Protein AF-A0A1Y3CFC1-F1 (afdb_monomer)

Sequence (420 aa):
MRRFYGVGVNKIYKVIWNASVGAWVAVSELAMAKGPSSSRSKAVLNSSTELTIVKTKKTINLSLLASALLSLSPQLYAVNVGSGNDGAIAISDPNCGSANTNLPNSIAIGCSASVSGGTGIVGGIALGDNARVINDGIAIGRNANANSGDDKGGVAIGNDSWAWAHSVAIGTGAIADQAQTNVENASVAIGAKANSGNSDGGVAIGIASKIGDNTADTVAIGRRASVEGGAEKSLALGSNSLISANAKESTALGFGSRVEQSNGIAIGNSSKVTKINAVAIGSKSNTDTDATKETETTIDGIKFGSFAGAASQAGDQVSLGSAGAERQLKNVAAGKISATSTDGINGSQLYRTNVVLGNIANSAANIIGGGVTVGDNGKLTGPFNVAGNDYTSIAEAIEKNAGSGTKTTVVEGDNITVQM

Mean predicted aligned error: 13.94 Å

pLDDT: mean 82.65, std 21.05, range [28.25, 98.94]

Solvent-accessible surface area (backbone atoms only — not comparable to full-atom values): 21267 Å² total; per-residue (Å²): 136,90,78,93,78,89,81,79,81,84,88,66,68,49,78,45,78,39,84,92,78,75,46,77,43,77,42,64,88,83,68,86,83,82,85,88,81,85,86,82,81,83,79,79,87,68,97,65,99,70,88,78,86,74,95,59,104,61,88,80,81,78,58,78,74,61,66,66,64,69,74,67,73,68,92,74,78,64,70,36,74,30,59,47,39,70,74,31,47,17,33,14,52,71,92,48,49,61,4,30,19,75,25,38,58,18,35,6,34,23,35,42,1,25,22,38,64,58,79,93,61,68,17,21,36,5,35,24,41,46,1,28,12,25,23,52,3,36,3,37,22,42,47,1,30,0,26,89,61,80,36,62,37,2,34,1,36,21,42,51,3,30,4,32,24,49,4,35,2,36,22,46,44,1,30,3,27,33,67,61,65,53,70,88,26,35,8,31,2,37,23,42,44,1,23,6,22,47,2,32,35,6,36,4,35,21,45,44,1,26,32,22,46,62,15,35,57,19,38,10,36,22,46,41,1,24,32,31,41,44,18,25,52,18,41,12,37,21,44,45,2,29,32,33,59,53,12,26,55,19,36,9,38,21,44,44,1,25,16,58,20,30,45,5,35,4,37,21,44,44,2,29,12,64,24,49,57,12,32,4,40,35,64,52,1,34,36,86,62,67,37,62,66,59,47,62,52,69,59,97,85,47,77,48,61,72,52,39,75,58,38,88,43,50,11,58,46,77,27,57,15,38,94,99,50,73,64,87,86,76,92,62,62,83,38,67,89,57,76,76,40,75,52,65,77,31,70,70,63,55,48,54,53,52,53,52,52,51,52,51,45,49,48,51,24,60,74,70,33,40,71,36,37,67,41,97,87,66,45,81,41,62,44,44,38,56,98,88,42,74,22,92,40,71,65,57,44,46,53,64,62,65,68,75,70,85,76,79,73,81,70,92,67,100,76,78,82,81,81,129

Foldseek 3Di:
DDDDDDDDDDDDWDWDQDPVVRDTDTDDPPDDDDDDDDDDDDDDPDPDPDPDPDPDPDDDPDDPVVVVVPVPDDPPQDWDQEDDDAQEGWTERPVAATGEEPFHNEYAYYGPGYEEEAPDAGYDYADYHCGYHYGHEYAHEHVFYEEDDNAHYEYTHAHCGYFYHPEYAHAHLGYWAELDRDNQQYEYAAAHCGYQENEGHGYTHAHNGDEYHCAYCEYAYEHPRYEYDLQHNEYGAEHCGYEDHNQHNEYAAYDNGYEDHHCEYAHEANGYEDFHVAYAHYHAWYLPFFFAFDAWDADPNDIDGLAADGDPTRRPDYTDHDVVGHDDDPPQDAFDDDSHTPGDHDPVVVVVVVVVLQVVLQVVQVVQDQPWDQDPVRDTDDFSHDPNDGHPDPVRVCCVVVVDDDPPPPDDDDPDPPDD

Nearest PDB structures (foldseek):
  4usx-assembly1_B  TM=7.928E-01  e=3.917E-06  Burkholderia pseudomallei K96243
  4usx-assembly1_C  TM=6.748E-01  e=8.302E-07  Burkholderia pseudomallei K96243
  3pr7-assembly1_C  TM=5.066E-01  e=1.240E-08  Moraxella catarrhalis
  4usx-assembly1_A  TM=6.682E-01  e=2.375E-06  Burkholderia pseudomallei K96243
  2xqh-assembly1_A  TM=3.426E-01  e=1.942E-04  Escherichia coli

Organism: NCBI:txid1977882

InterPro domains:
  IPR008635 Trimeric autotransporter adhesin YadA-like, stalk domain [PF05662] (329-369)
  IPR008640 Trimeric autotransporter adhesin YadA-like, head domain [PF05658] (136-161)
  IPR008640 Trimeric autotransporter adhesin YadA-like, head domain [PF05658] (263-285)
  IPR011049 Serralysin-like metalloprotease, C-terminal [G3DSA:2.150.10.10] (76-181)
  IPR011049 Serralysin-like metalloprotease, C-terminal [G3DSA:2.150.10.10] (182-306)
  IPR011049 Serralysin-like metalloprotease, C-terminal [SSF101967] (137-353)
  IPR024973 ESPR domain [PF13018] (10-46)

Secondary structure (DSSP, 8-state):
-----PPPPP--EEEEEETTTTEEEEEETTSPPP----------------------S------TTSTTTSSS-S---PPEE-EE-TT-EEEE-TTSPPPEE-STTEEEESTT-EEE--SS---EEEESTT-EEETT-EEESTT-EE--SSS---EEESTT-EE-TT-EEESTT-EEE-SS--GGG--EEESTT-EEEE-TT-EEESTT-EE-TT--S-EEESTT-EE-TT--S-EEESTT-EE-TT--S-EEESTT-EE-STT-EEESTT-EE-STT-EEESTT-B--SPP----EEEETTEEEE--S----STT--EESSBTTB-----S-PPPP-STT--PPPPHHHHHHHHHHHHHHHHHHHHHH-TT-EE-TTS-EES-EEETTEEESSHHHHHHHHHSS---------S------

Structure (mmCIF, N/CA/C/O backbone):
data_AF-A0A1Y3CFC1-F1
#
_entry.id   AF-A0A1Y3CFC1-F1
#
loop_
_atom_site.group_PDB
_atom_site.id
_atom_site.type_symbol
_atom_site.label_atom_id
_atom_site.label_alt_id
_atom_site.label_comp_id
_atom_site.label_asym_id
_atom_site.label_entity_id
_atom_site.label_seq_id
_atom_site.pdbx_PDB_ins_code
_atom_site.Cartn_x
_atom_site.Cartn_y
_atom_site.Cartn_z
_atom_site.occupancy
_atom_site.B_iso_or_equiv
_atom_site.auth_seq_id
_atom_site.auth_comp_id
_atom_site.auth_asym_id
_atom_site.auth_atom_id
_atom_site.pdbx_PDB_model_num
ATOM 1 N N . MET A 1 1 ? 48.802 -43.832 -118.195 1.00 41.34 1 MET A N 1
ATOM 2 C CA . MET A 1 1 ? 48.642 -45.271 -117.886 1.00 41.34 1 MET A CA 1
ATOM 3 C C . MET A 1 1 ? 49.468 -45.570 -116.642 1.00 41.34 1 MET A C 1
ATOM 5 O O . MET A 1 1 ? 50.627 -45.186 -116.637 1.00 41.34 1 MET A O 1
ATOM 9 N N . ARG A 1 2 ? 48.884 -46.287 -115.665 1.00 35.78 2 ARG A N 1
ATOM 10 C CA . ARG A 1 2 ? 49.488 -46.811 -114.413 1.00 35.78 2 ARG A CA 1
ATOM 11 C C . ARG A 1 2 ? 49.667 -45.797 -113.272 1.00 35.78 2 ARG A C 1
ATOM 13 O O . ARG A 1 2 ? 50.128 -44.700 -113.521 1.00 35.78 2 ARG A O 1
ATOM 20 N N . ARG A 1 3 ? 49.401 -46.104 -111.999 1.00 37.03 3 ARG A N 1
ATOM 21 C CA . ARG A 1 3 ? 48.666 -47.163 -111.263 1.00 37.03 3 ARG A CA 1
ATOM 22 C C . ARG A 1 3 ? 48.665 -46.676 -109.797 1.00 37.03 3 ARG A C 1
ATOM 24 O O . ARG A 1 3 ? 49.648 -46.082 -109.367 1.00 37.03 3 ARG A O 1
ATOM 31 N N . PHE A 1 4 ? 47.585 -46.930 -109.061 1.00 43.22 4 PHE A N 1
ATOM 32 C CA . PHE A 1 4 ? 47.468 -46.695 -107.617 1.00 43.22 4 PHE A CA 1
ATOM 33 C C . PHE A 1 4 ? 48.575 -47.408 -106.820 1.00 43.22 4 PHE A C 1
ATOM 35 O O . PHE A 1 4 ? 48.843 -48.581 -107.076 1.00 43.22 4 PHE A O 1
ATOM 42 N N . TYR A 1 5 ? 49.109 -46.737 -105.796 1.00 40.50 5 TYR A N 1
ATOM 43 C CA . TYR A 1 5 ? 49.687 -47.376 -104.612 1.00 40.50 5 TYR A CA 1
ATOM 44 C C . TYR A 1 5 ? 49.073 -46.735 -103.368 1.00 40.50 5 TYR A C 1
ATOM 46 O O . TYR A 1 5 ? 49.153 -45.523 -103.176 1.00 40.50 5 TYR A O 1
ATOM 54 N N . GLY A 1 6 ? 48.409 -47.562 -102.559 1.00 49.47 6 GLY A N 1
ATOM 55 C CA . GLY A 1 6 ? 47.899 -47.175 -101.252 1.00 49.47 6 GLY A CA 1
ATOM 56 C C . GLY A 1 6 ? 49.042 -46.889 -100.285 1.00 49.47 6 GLY A C 1
ATOM 57 O O . GLY A 1 6 ? 50.060 -47.580 -100.291 1.00 49.47 6 GLY A O 1
ATOM 58 N N . VAL A 1 7 ? 48.854 -45.876 -99.444 1.00 43.12 7 VAL A N 1
ATOM 59 C CA . VAL A 1 7 ? 49.768 -45.564 -98.345 1.00 43.12 7 VAL A CA 1
ATOM 60 C C . VAL A 1 7 ? 49.161 -46.133 -97.068 1.00 43.12 7 VAL A C 1
ATOM 62 O O . VAL A 1 7 ? 48.006 -45.865 -96.740 1.00 43.12 7 VAL A O 1
ATOM 65 N N . GLY A 1 8 ? 49.926 -47.006 -96.416 1.00 46.06 8 GLY A N 1
ATOM 66 C CA . GLY A 1 8 ? 49.507 -47.800 -95.272 1.00 46.06 8 GLY A CA 1
ATOM 67 C C . GLY A 1 8 ? 49.130 -46.962 -94.054 1.00 46.06 8 GLY A C 1
ATOM 68 O O . GLY A 1 8 ? 49.782 -45.978 -93.715 1.00 46.06 8 GLY A O 1
ATOM 69 N N . VAL A 1 9 ? 48.077 -47.404 -93.370 1.00 47.22 9 VAL A N 1
ATOM 70 C CA . VAL A 1 9 ? 47.694 -46.904 -92.050 1.00 47.22 9 VAL A CA 1
ATOM 71 C C . VAL A 1 9 ? 48.798 -47.275 -91.058 1.00 47.22 9 VAL A C 1
ATOM 73 O O . VAL A 1 9 ? 49.214 -48.433 -90.984 1.00 47.22 9 VAL A O 1
ATOM 76 N N . ASN A 1 10 ? 49.289 -46.278 -90.329 1.00 49.09 10 ASN A N 1
ATOM 77 C CA . ASN A 1 10 ? 50.365 -46.401 -89.352 1.00 49.09 10 ASN A CA 1
ATOM 78 C C . ASN A 1 10 ? 49.960 -47.380 -88.225 1.00 49.09 10 ASN A C 1
ATOM 80 O O . ASN A 1 10 ? 48.914 -47.202 -87.605 1.00 49.09 10 ASN A O 1
ATOM 84 N N . LYS A 1 11 ? 50.753 -48.436 -87.988 1.00 52.03 11 LYS A N 1
ATOM 85 C CA . LYS A 1 11 ? 50.424 -49.559 -87.078 1.00 52.03 11 LYS A CA 1
ATOM 86 C C . LYS A 1 11 ? 51.126 -49.496 -85.715 1.00 52.03 11 LYS A C 1
ATOM 88 O O . LYS A 1 11 ? 51.158 -50.500 -85.011 1.00 52.03 11 LYS A O 1
ATOM 93 N N . ILE A 1 12 ? 51.693 -48.352 -85.333 1.00 61.66 12 ILE A N 1
ATOM 94 C CA . ILE A 1 12 ? 52.402 -48.212 -84.054 1.00 61.66 12 ILE A CA 1
ATOM 95 C C . ILE A 1 12 ? 51.666 -47.191 -83.182 1.00 61.66 12 ILE A C 1
ATOM 97 O O . ILE A 1 12 ? 51.605 -46.007 -83.505 1.00 61.66 12 ILE A O 1
ATOM 101 N N . TYR A 1 13 ? 51.085 -47.672 -82.083 1.00 67.19 13 TYR A N 1
ATOM 102 C CA . TYR A 1 13 ? 50.422 -46.868 -81.058 1.00 67.19 13 TYR A CA 1
ATOM 103 C C . TYR A 1 13 ? 50.958 -47.246 -79.676 1.00 67.19 13 TYR A C 1
ATOM 105 O O . TYR A 1 13 ? 51.233 -48.416 -79.404 1.00 67.19 13 TYR A O 1
ATOM 113 N N . LYS A 1 14 ? 51.078 -46.258 -78.785 1.00 69.88 14 LYS A N 1
ATOM 114 C CA . LYS A 1 14 ? 51.296 -46.485 -77.350 1.00 69.88 14 LYS A CA 1
ATOM 115 C C . LYS A 1 14 ? 50.025 -46.153 -76.588 1.00 69.88 14 LYS A C 1
ATOM 117 O O . LYS A 1 14 ? 49.323 -45.199 -76.917 1.00 69.88 14 LYS A O 1
ATOM 122 N N . VAL A 1 15 ? 49.736 -46.955 -75.572 1.00 69.44 15 VAL A N 1
ATOM 123 C CA . VAL A 1 15 ? 48.588 -46.765 -74.687 1.00 69.44 15 VAL A CA 1
ATOM 124 C C . VAL A 1 15 ? 49.081 -46.043 -73.439 1.00 69.44 15 VAL A C 1
ATOM 126 O O . VAL A 1 15 ? 49.962 -46.547 -72.744 1.00 69.44 15 VAL A O 1
ATOM 129 N N . ILE A 1 16 ? 48.551 -44.848 -73.179 1.00 79.75 16 ILE A N 1
ATOM 130 C CA . ILE A 1 16 ? 48.903 -44.040 -72.003 1.00 79.75 16 ILE A CA 1
ATOM 131 C C . ILE A 1 16 ? 47.665 -43.758 -71.155 1.00 79.75 16 ILE A C 1
ATOM 133 O O . ILE A 1 16 ? 46.555 -43.621 -71.672 1.00 79.75 16 ILE A O 1
ATOM 137 N N . TRP A 1 17 ? 47.853 -43.686 -69.839 1.00 83.81 17 TRP A N 1
ATOM 138 C CA . TRP A 1 17 ? 46.786 -43.344 -68.906 1.00 83.81 17 TRP A CA 1
ATOM 139 C C . TRP A 1 17 ? 46.546 -41.833 -68.923 1.00 83.81 17 TRP A C 1
ATOM 141 O O . TRP A 1 17 ? 47.457 -41.061 -68.618 1.00 83.81 17 TRP A O 1
ATOM 151 N N . ASN A 1 18 ? 45.328 -41.396 -69.257 1.00 73.56 18 ASN A N 1
ATOM 152 C CA . ASN A 1 18 ? 44.958 -39.985 -69.202 1.00 73.56 18 ASN A CA 1
ATOM 153 C C . ASN A 1 18 ? 44.203 -39.683 -67.900 1.00 73.56 18 ASN A C 1
ATOM 155 O O . ASN A 1 18 ? 43.011 -39.964 -67.766 1.00 73.56 18 ASN A O 1
ATOM 159 N N . ALA A 1 19 ? 44.899 -39.051 -66.955 1.00 66.19 19 ALA A N 1
ATOM 160 C CA . ALA A 1 19 ? 44.362 -38.709 -65.639 1.00 66.19 19 ALA A CA 1
ATOM 161 C C . ALA A 1 19 ? 43.198 -37.699 -65.673 1.00 66.19 19 ALA A C 1
ATOM 163 O O . ALA A 1 19 ? 42.464 -37.603 -64.696 1.00 66.19 19 ALA A O 1
ATOM 164 N N . SER A 1 20 ? 43.007 -36.959 -66.772 1.00 56.94 20 SER A N 1
ATOM 165 C CA . SER A 1 20 ? 41.908 -35.994 -66.897 1.00 56.94 20 SER A CA 1
ATOM 166 C C . SER A 1 20 ? 40.580 -36.634 -67.307 1.00 56.94 20 SER A C 1
ATOM 168 O O . SER A 1 20 ? 39.537 -36.040 -67.053 1.00 56.94 20 SER A O 1
ATOM 170 N N . VAL A 1 21 ? 40.610 -37.804 -67.954 1.00 71.56 21 VAL A N 1
ATOM 171 C CA . VAL A 1 21 ? 39.406 -38.546 -68.388 1.00 71.56 21 VAL A CA 1
ATOM 172 C C . VAL A 1 21 ? 39.276 -39.923 -67.731 1.00 71.56 21 VAL A C 1
ATOM 174 O O . VAL A 1 21 ? 38.266 -40.589 -67.922 1.00 71.56 21 VAL A O 1
ATOM 177 N N . GLY A 1 22 ? 40.265 -40.354 -66.940 1.00 80.50 22 GLY A N 1
ATOM 178 C CA . GLY A 1 22 ? 40.206 -41.606 -66.179 1.00 80.50 22 GLY A CA 1
ATOM 179 C C . GLY A 1 22 ? 40.199 -42.866 -67.049 1.00 80.50 22 GLY A C 1
ATOM 180 O O . GLY A 1 22 ? 39.592 -43.863 -66.669 1.00 80.50 22 GLY A O 1
ATOM 181 N N . ALA A 1 23 ? 40.841 -42.823 -68.219 1.00 80.69 23 ALA A N 1
ATOM 182 C CA . ALA A 1 23 ? 40.876 -43.939 -69.161 1.00 80.69 23 ALA A CA 1
ATOM 183 C C . ALA A 1 23 ? 42.238 -44.067 -69.864 1.00 80.69 23 ALA A C 1
ATOM 185 O O . ALA A 1 23 ? 42.997 -43.100 -69.990 1.00 80.69 23 ALA A O 1
ATO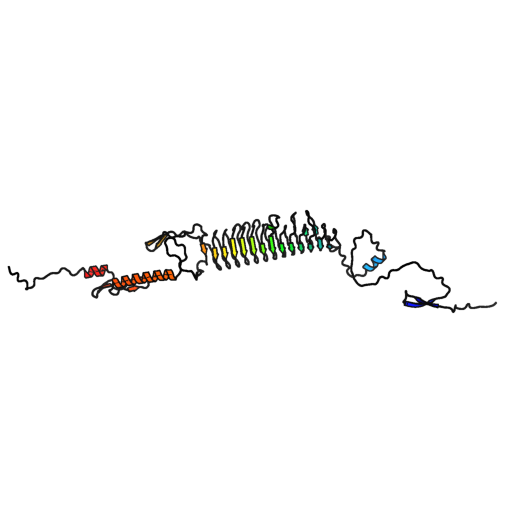M 186 N N . TRP A 1 24 ? 42.531 -45.277 -70.348 1.00 81.25 24 TRP A N 1
ATOM 187 C CA . TRP A 1 24 ? 43.672 -45.561 -71.218 1.00 81.25 24 TRP A CA 1
ATOM 188 C C . TRP A 1 24 ? 43.362 -45.126 -72.655 1.00 81.25 24 TRP A C 1
ATOM 190 O O . TRP A 1 24 ? 42.352 -45.539 -73.220 1.00 81.25 24 TRP A O 1
ATOM 200 N N . VAL A 1 25 ? 44.228 -44.306 -73.255 1.00 79.81 25 VAL A N 1
ATOM 201 C CA . VAL A 1 25 ? 44.039 -43.756 -74.608 1.00 79.81 25 VAL A CA 1
ATOM 202 C C . VAL A 1 25 ? 45.217 -44.155 -75.496 1.00 79.81 25 VAL A C 1
ATOM 204 O O . VAL A 1 25 ? 46.373 -44.068 -75.077 1.00 79.81 25 VAL A O 1
ATOM 207 N N . ALA A 1 26 ? 44.933 -44.599 -76.724 1.00 77.19 26 ALA A N 1
ATOM 208 C CA . ALA A 1 26 ? 45.954 -44.888 -77.727 1.00 77.19 26 ALA A CA 1
ATOM 209 C C . ALA A 1 26 ? 46.406 -43.593 -78.419 1.00 77.19 26 ALA A C 1
ATOM 211 O O . ALA A 1 26 ? 45.574 -42.821 -78.896 1.00 77.19 26 ALA A O 1
ATOM 212 N N . VAL A 1 27 ? 47.717 -43.357 -78.485 1.00 67.81 27 VAL A N 1
ATOM 213 C CA . VAL A 1 27 ? 48.300 -42.140 -79.072 1.00 67.81 27 VAL A CA 1
ATOM 214 C C . VAL A 1 27 ? 49.331 -42.516 -80.135 1.00 67.81 27 VAL A C 1
ATOM 216 O O . VAL A 1 27 ? 50.115 -43.452 -79.955 1.00 67.81 27 VAL A O 1
ATOM 219 N N . SER A 1 28 ? 49.306 -41.789 -81.255 1.00 61.62 28 SER A N 1
ATOM 220 C CA . SER A 1 28 ? 50.264 -41.920 -82.360 1.00 61.62 28 SER A CA 1
ATOM 221 C C . SER A 1 28 ? 51.600 -41.265 -81.992 1.00 61.62 28 SER A C 1
ATOM 223 O O . SER A 1 28 ? 51.621 -40.147 -81.479 1.00 61.62 28 SER A O 1
ATOM 225 N N . GLU A 1 29 ? 52.717 -41.938 -82.274 1.00 56.19 29 GLU A N 1
ATOM 226 C CA . GLU A 1 29 ? 54.076 -41.552 -81.846 1.00 56.19 29 GLU A CA 1
ATOM 227 C C . GLU A 1 29 ? 54.655 -40.300 -82.555 1.00 56.19 29 GLU A C 1
ATOM 229 O O . GLU A 1 29 ? 55.815 -39.958 -82.352 1.00 56.19 29 GLU A O 1
ATOM 234 N N . LEU A 1 30 ? 53.862 -39.582 -83.365 1.00 51.12 30 LEU A N 1
ATOM 235 C CA . LEU A 1 30 ? 54.291 -38.401 -84.139 1.00 51.12 30 LEU A CA 1
ATOM 236 C C . LEU A 1 30 ? 53.822 -37.040 -83.579 1.00 51.12 30 LEU A C 1
ATOM 238 O O . LEU A 1 30 ? 53.943 -36.025 -84.262 1.00 51.12 30 LEU A O 1
ATOM 242 N N . ALA A 1 31 ? 53.319 -36.972 -82.343 1.00 43.03 31 ALA A N 1
ATOM 243 C CA . ALA A 1 31 ? 52.941 -35.703 -81.709 1.00 43.03 31 ALA A CA 1
ATOM 244 C C . ALA A 1 31 ? 53.957 -35.272 -80.632 1.00 43.03 31 ALA A C 1
ATOM 246 O O . ALA A 1 31 ? 54.118 -35.933 -79.608 1.00 43.03 31 ALA A O 1
ATOM 247 N N . MET A 1 32 ? 54.640 -34.145 -80.865 1.00 36.75 32 MET A N 1
ATOM 248 C CA . MET A 1 32 ? 55.619 -33.544 -79.949 1.00 36.75 32 MET A CA 1
ATOM 249 C C . MET A 1 32 ? 54.986 -33.115 -78.615 1.00 36.75 32 MET A C 1
ATOM 251 O O . MET A 1 32 ? 54.050 -32.317 -78.580 1.00 36.75 32 MET A O 1
ATOM 255 N N . ALA A 1 33 ? 55.560 -33.593 -77.510 1.00 38.50 33 ALA A N 1
ATOM 256 C CA . ALA A 1 33 ? 55.226 -33.187 -76.150 1.00 38.50 33 ALA A CA 1
ATOM 257 C C . ALA A 1 33 ? 55.849 -31.818 -75.801 1.00 38.50 33 ALA A C 1
ATOM 259 O O . ALA A 1 33 ? 57.060 -31.635 -75.920 1.00 38.50 33 ALA A O 1
ATOM 260 N N . LYS A 1 34 ? 55.040 -30.867 -75.313 1.00 38.41 34 LYS A N 1
ATOM 261 C CA . LYS A 1 34 ? 55.522 -29.668 -74.603 1.00 38.41 34 LYS A CA 1
ATOM 262 C C . LYS A 1 34 ? 55.530 -29.948 -73.096 1.00 38.41 34 LYS A C 1
ATOM 264 O O . LYS A 1 34 ? 54.491 -30.258 -72.520 1.00 38.41 34 LYS A O 1
ATOM 269 N N . GLY A 1 35 ? 56.719 -29.864 -72.497 1.00 36.78 35 GLY A N 1
ATOM 270 C CA . GLY A 1 35 ? 56.976 -30.006 -71.060 1.00 36.78 35 GLY A CA 1
ATOM 271 C C . GLY A 1 35 ? 56.538 -28.798 -70.206 1.00 36.78 35 GLY A C 1
ATOM 272 O O . GLY A 1 35 ? 56.027 -27.820 -70.750 1.00 36.78 35 GLY A O 1
ATOM 273 N N . PRO A 1 36 ? 56.707 -28.874 -68.869 1.00 42.19 36 PRO A N 1
ATOM 274 C CA . PRO A 1 36 ? 55.726 -28.380 -67.896 1.00 42.19 36 PRO A CA 1
ATOM 275 C C . PRO A 1 36 ? 56.123 -27.076 -67.177 1.00 42.19 36 PRO A C 1
ATOM 277 O O . PRO A 1 36 ? 57.304 -26.775 -67.035 1.00 42.19 36 PRO A O 1
ATOM 280 N N . SER A 1 37 ? 55.140 -26.365 -66.602 1.00 32.41 37 SER A N 1
ATOM 281 C CA . SER A 1 37 ? 55.383 -25.373 -65.540 1.00 32.41 37 SER A CA 1
ATOM 282 C C . SER A 1 37 ? 54.395 -25.513 -64.369 1.00 32.41 37 SER A C 1
ATOM 284 O O . SER A 1 37 ? 53.200 -25.265 -64.510 1.00 32.41 37 SER A O 1
ATOM 286 N N . SER A 1 38 ? 54.954 -25.932 -63.230 1.00 32.41 38 SER A N 1
ATOM 287 C CA . SER A 1 38 ? 54.630 -25.602 -61.830 1.00 32.41 38 SER A CA 1
ATOM 288 C C . SER A 1 38 ? 53.168 -25.512 -61.341 1.00 32.41 38 SER A C 1
ATOM 290 O O . SER A 1 38 ? 52.456 -24.544 -61.588 1.00 32.41 38 SER A O 1
ATOM 292 N N . SER A 1 39 ? 52.845 -26.469 -60.459 1.00 31.48 39 SER A N 1
ATOM 293 C CA . SER A 1 39 ? 52.111 -26.304 -59.188 1.00 31.48 39 SER A CA 1
ATOM 294 C C . SER A 1 39 ? 50.622 -25.919 -59.231 1.00 31.48 39 SER A C 1
ATOM 296 O O . SER A 1 39 ? 50.248 -24.781 -58.966 1.00 31.48 39 SER A O 1
ATOM 298 N N . ARG A 1 40 ? 49.743 -26.917 -59.416 1.00 31.88 40 ARG A N 1
ATOM 299 C CA . ARG A 1 40 ? 48.352 -26.868 -58.922 1.00 31.88 40 ARG A CA 1
ATOM 300 C C . ARG A 1 40 ? 48.280 -27.499 -57.532 1.00 31.88 40 ARG A C 1
ATOM 302 O O . ARG A 1 40 ? 48.458 -28.707 -57.389 1.00 31.88 40 ARG A O 1
ATOM 309 N N . SER A 1 41 ? 47.986 -26.687 -56.523 1.00 33.19 41 SER A N 1
ATOM 310 C CA . SER A 1 41 ? 47.587 -27.154 -55.195 1.00 33.19 41 SER A CA 1
ATOM 311 C C . SER A 1 41 ? 46.269 -27.929 -55.300 1.00 33.19 41 SER A C 1
ATOM 313 O O . SER A 1 41 ? 45.307 -27.447 -55.899 1.00 33.19 41 SER A O 1
ATOM 315 N N . LYS A 1 42 ? 46.225 -29.143 -54.741 1.00 30.84 42 LYS A N 1
ATOM 316 C CA . LYS A 1 42 ? 44.998 -29.936 -54.601 1.00 30.84 42 LYS A CA 1
ATOM 317 C C . LYS A 1 42 ? 44.043 -29.209 -53.649 1.00 30.84 42 LYS A C 1
ATOM 319 O O . LYS A 1 42 ? 44.345 -29.101 -52.466 1.00 30.84 42 LYS A O 1
ATOM 324 N N . ALA A 1 43 ? 42.897 -28.750 -54.144 1.00 30.39 43 ALA A N 1
ATOM 325 C CA . ALA A 1 43 ? 41.768 -28.413 -53.287 1.00 30.39 43 ALA A CA 1
ATOM 326 C C . ALA A 1 43 ? 41.020 -29.714 -52.967 1.00 30.39 43 ALA A C 1
ATOM 328 O O . ALA A 1 43 ? 40.400 -30.319 -53.841 1.00 30.39 43 ALA A O 1
ATOM 329 N N . VAL A 1 44 ? 41.138 -30.171 -51.723 1.00 31.86 44 VAL A N 1
ATOM 330 C CA . VAL A 1 44 ? 40.219 -31.149 -51.140 1.00 31.86 44 VAL A CA 1
ATOM 331 C C . VAL A 1 44 ? 38.893 -30.416 -50.931 1.00 31.86 44 VAL A C 1
ATOM 333 O O . VAL A 1 44 ? 38.842 -29.437 -50.191 1.00 31.86 44 VAL A O 1
ATOM 336 N N . LEU A 1 45 ? 37.838 -30.850 -51.622 1.00 31.33 45 LEU A N 1
ATOM 337 C CA . LEU A 1 45 ? 36.463 -30.433 -51.348 1.00 31.33 45 LEU A CA 1
ATOM 338 C C . LEU A 1 45 ? 36.032 -31.065 -50.020 1.00 31.33 45 LEU A C 1
ATOM 340 O O . LEU A 1 45 ? 35.517 -32.178 -49.996 1.00 31.33 45 LEU A O 1
ATOM 344 N N . ASN A 1 46 ? 36.265 -30.357 -48.917 1.00 31.89 46 ASN A N 1
ATOM 345 C CA . ASN A 1 46 ? 35.509 -30.577 -47.691 1.00 31.89 46 ASN A CA 1
ATOM 346 C C . ASN A 1 46 ? 34.231 -29.744 -47.790 1.00 31.89 46 ASN A C 1
ATOM 348 O O . ASN A 1 46 ? 34.288 -28.529 -47.984 1.00 31.89 46 ASN A O 1
ATOM 352 N N . SER A 1 47 ? 33.072 -30.394 -47.682 1.00 37.28 47 SER A N 1
ATOM 353 C CA . SER A 1 47 ? 31.796 -29.705 -47.519 1.00 37.28 47 SER A CA 1
ATOM 354 C C . SER A 1 47 ? 31.741 -29.083 -46.122 1.00 37.28 47 SER A C 1
ATOM 356 O O . SER A 1 47 ? 31.250 -29.685 -45.170 1.00 37.28 47 SER A O 1
ATOM 358 N N . SER A 1 48 ? 32.267 -27.875 -45.996 1.00 30.86 48 SER A N 1
ATOM 359 C CA . SER A 1 48 ? 31.984 -26.976 -44.885 1.00 30.86 48 SER A CA 1
ATOM 360 C C . SER A 1 48 ? 31.617 -25.638 -45.504 1.00 30.86 48 SER A C 1
ATOM 362 O O . SER A 1 48 ? 32.473 -24.926 -46.027 1.00 30.86 48 SER A O 1
ATOM 364 N N . THR A 1 49 ? 30.325 -25.322 -45.517 1.00 33.56 49 THR A N 1
ATOM 365 C CA . THR A 1 49 ? 29.845 -23.974 -45.812 1.00 33.56 49 THR A CA 1
ATOM 366 C C . THR A 1 49 ? 30.243 -23.064 -44.653 1.00 33.56 49 THR A C 1
ATOM 368 O O . THR A 1 49 ? 29.444 -22.813 -43.758 1.00 33.56 49 THR A O 1
ATOM 371 N N . GLU A 1 50 ? 31.488 -22.595 -44.650 1.00 32.03 50 GLU A N 1
ATOM 372 C CA . GLU A 1 50 ? 31.904 -21.447 -43.849 1.00 32.03 50 GLU A CA 1
ATOM 373 C C . GLU A 1 50 ? 32.213 -20.277 -44.781 1.00 32.03 50 GLU A C 1
ATOM 375 O O . GLU A 1 50 ? 33.115 -20.329 -45.618 1.00 32.03 50 GLU A O 1
ATOM 380 N N . LEU A 1 51 ? 31.431 -19.208 -44.637 1.00 34.09 51 LEU A N 1
ATOM 381 C CA . LEU A 1 51 ? 31.705 -17.910 -45.235 1.00 34.09 51 LEU A CA 1
ATOM 382 C C . LEU A 1 51 ? 32.587 -17.119 -44.257 1.00 34.09 51 LEU A C 1
ATOM 384 O O . LEU A 1 51 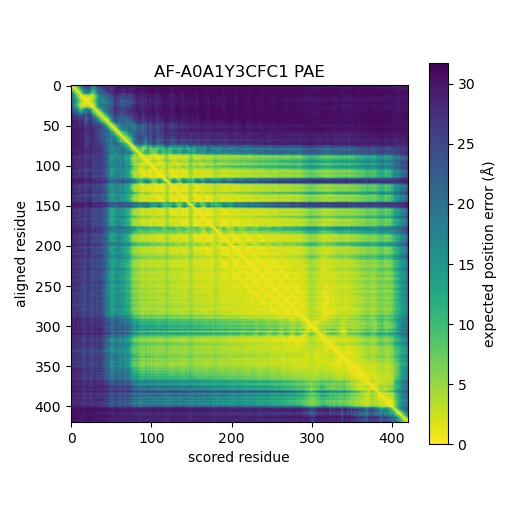? 32.089 -16.370 -43.422 1.00 34.09 51 LEU A O 1
ATOM 388 N N . THR A 1 52 ? 33.905 -17.298 -44.327 1.00 28.25 52 THR A N 1
ATOM 389 C CA . THR A 1 52 ? 34.851 -16.504 -43.531 1.00 28.25 52 THR A CA 1
ATOM 390 C C . THR A 1 52 ? 35.135 -15.180 -44.245 1.00 28.25 52 THR A C 1
ATOM 392 O O . THR A 1 52 ? 35.891 -15.132 -45.217 1.00 28.25 52 THR A O 1
ATOM 395 N N . ILE A 1 53 ? 34.543 -14.076 -43.779 1.00 37.41 53 ILE A N 1
ATOM 396 C CA . ILE A 1 53 ? 34.878 -12.730 -44.270 1.00 37.41 53 ILE A CA 1
ATOM 397 C C . ILE A 1 53 ? 36.196 -12.301 -43.618 1.00 37.41 53 ILE A C 1
ATOM 399 O O . ILE A 1 53 ? 36.237 -11.767 -42.513 1.00 37.41 53 ILE A O 1
ATOM 403 N N . VAL A 1 54 ? 37.305 -12.559 -44.310 1.00 29.20 54 VAL A N 1
ATOM 404 C CA . VAL A 1 54 ? 38.627 -12.061 -43.921 1.00 29.20 54 VAL A CA 1
ATOM 405 C C . VAL A 1 54 ? 38.744 -10.604 -44.380 1.00 29.20 54 VAL A C 1
ATOM 407 O O . VAL A 1 54 ? 38.839 -10.342 -45.581 1.00 29.20 54 VAL A O 1
ATOM 410 N N . LYS A 1 55 ? 38.762 -9.647 -43.435 1.00 36.28 55 LYS A N 1
ATOM 411 C CA . LYS A 1 55 ? 39.135 -8.236 -43.676 1.00 36.28 55 LYS A CA 1
ATOM 412 C C . LYS A 1 55 ? 40.547 -8.187 -44.280 1.00 36.28 55 LYS A C 1
ATOM 414 O O . LYS A 1 55 ? 41.544 -8.078 -43.578 1.00 36.28 55 LYS A O 1
ATOM 419 N N . THR A 1 56 ? 40.646 -8.232 -45.602 1.00 30.12 56 THR A N 1
ATOM 420 C CA . THR A 1 56 ? 41.832 -7.784 -46.333 1.00 30.12 56 THR A CA 1
ATOM 421 C C . THR A 1 56 ? 41.388 -6.747 -47.353 1.00 30.12 56 THR A C 1
ATOM 423 O O . THR A 1 56 ? 40.448 -6.969 -48.110 1.00 30.12 56 THR A O 1
ATOM 426 N N . LYS A 1 57 ? 42.048 -5.579 -47.358 1.00 34.66 57 LYS A N 1
ATOM 427 C CA . LYS A 1 57 ? 41.894 -4.516 -48.369 1.00 34.66 57 LYS A CA 1
ATOM 428 C C . LYS A 1 57 ? 42.410 -4.996 -49.737 1.00 34.66 57 LYS A C 1
ATOM 430 O O . LYS A 1 57 ? 43.397 -4.482 -50.256 1.00 34.66 57 LYS A O 1
ATOM 435 N N . LYS A 1 58 ? 41.777 -6.012 -50.319 1.00 33.69 58 LYS A N 1
ATOM 436 C CA . LYS A 1 58 ? 42.043 -6.478 -51.677 1.00 33.69 58 LYS A CA 1
ATOM 437 C C . LYS A 1 58 ? 40.711 -6.786 -52.345 1.00 33.69 58 LYS A C 1
ATOM 439 O O . LYS A 1 58 ? 39.996 -7.695 -51.945 1.00 33.69 58 LYS A O 1
ATOM 444 N N . THR A 1 59 ? 40.383 -5.985 -53.348 1.00 32.38 59 THR A N 1
ATOM 445 C CA . THR A 1 59 ? 39.269 -6.197 -54.268 1.00 32.38 59 THR A CA 1
ATOM 446 C C . THR A 1 59 ? 39.327 -7.622 -54.817 1.00 32.38 59 THR A C 1
ATOM 448 O O . THR A 1 59 ? 40.303 -8.007 -55.463 1.00 32.38 59 THR A O 1
ATOM 451 N N . ILE A 1 60 ? 38.291 -8.418 -54.552 1.00 44.16 60 ILE A N 1
ATOM 452 C CA . ILE A 1 60 ? 38.128 -9.729 -55.179 1.00 44.16 60 ILE A CA 1
ATOM 453 C C . ILE A 1 60 ? 37.553 -9.475 -56.576 1.00 44.16 60 ILE A C 1
ATOM 455 O O . ILE A 1 60 ? 36.390 -9.110 -56.721 1.00 44.16 60 ILE A O 1
ATOM 459 N N . ASN A 1 61 ? 38.377 -9.635 -57.613 1.00 35.69 61 ASN A N 1
ATOM 460 C CA . ASN A 1 61 ? 37.920 -9.615 -59.002 1.00 35.69 61 ASN A CA 1
ATOM 461 C C . ASN A 1 61 ? 37.195 -10.939 -59.297 1.00 35.69 61 ASN A C 1
ATOM 463 O O . ASN A 1 61 ? 37.836 -11.951 -59.586 1.00 35.69 61 ASN A O 1
ATOM 467 N N . LEU A 1 62 ? 35.864 -10.951 -59.200 1.00 38.81 62 LEU A N 1
ATOM 468 C CA . LEU A 1 62 ? 35.052 -12.074 -59.673 1.00 38.81 62 LEU A CA 1
ATOM 469 C C . LEU A 1 62 ? 35.030 -12.049 -61.208 1.00 38.81 62 LEU A C 1
ATOM 471 O O . LEU A 1 62 ? 34.361 -11.221 -61.821 1.00 38.81 62 LEU A O 1
ATOM 475 N N . SER A 1 63 ? 35.768 -12.959 -61.847 1.00 43.56 63 SER A N 1
ATOM 476 C CA . SER A 1 63 ? 35.662 -13.186 -63.292 1.00 43.56 63 SER A CA 1
ATOM 477 C C . SER A 1 63 ? 34.228 -13.581 -63.665 1.00 43.56 63 SER A C 1
ATOM 479 O O . SER A 1 63 ? 33.636 -14.404 -62.967 1.00 43.56 63 SER A O 1
ATOM 481 N N . LEU A 1 64 ? 33.721 -13.062 -64.790 1.00 41.34 64 LEU A N 1
ATOM 482 C CA . LEU A 1 64 ? 32.362 -13.216 -65.357 1.00 41.34 64 LEU A CA 1
ATOM 483 C C . LEU A 1 64 ? 31.729 -14.627 -65.311 1.00 41.34 64 LEU A C 1
ATOM 485 O O . LEU A 1 64 ? 30.514 -14.754 -65.423 1.00 41.34 64 LEU A O 1
ATOM 489 N N . LEU A 1 65 ? 32.517 -15.688 -65.126 1.00 39.97 65 LEU A N 1
ATOM 490 C CA . LEU A 1 65 ? 32.028 -17.062 -64.984 1.00 39.97 65 LEU A CA 1
ATOM 491 C C . LEU A 1 65 ? 31.405 -17.358 -63.603 1.00 39.97 65 LEU A C 1
ATOM 493 O O . LEU A 1 65 ? 30.578 -18.256 -63.491 1.00 39.97 65 LEU A O 1
ATOM 497 N N . ALA A 1 66 ? 31.754 -16.594 -62.560 1.00 48.56 66 ALA A N 1
ATOM 498 C CA . ALA A 1 66 ? 31.178 -16.747 -61.219 1.00 48.56 66 ALA A CA 1
ATOM 499 C C . ALA A 1 66 ? 29.739 -16.204 -61.130 1.00 48.56 66 ALA A C 1
ATOM 501 O O . ALA A 1 66 ? 28.932 -16.714 -60.358 1.00 48.56 66 ALA A O 1
ATOM 502 N N . SER A 1 67 ? 29.387 -15.223 -61.967 1.00 43.12 67 SER A N 1
ATOM 503 C CA . SER A 1 67 ? 28.042 -14.637 -62.031 1.00 43.12 67 SER A CA 1
ATOM 504 C C . SER A 1 67 ? 26.986 -15.626 -62.542 1.00 43.12 67 SER A C 1
ATOM 506 O O . SER A 1 67 ? 25.823 -15.530 -62.163 1.00 43.12 67 SER A O 1
ATOM 508 N N . ALA A 1 68 ? 27.386 -16.601 -63.367 1.00 43.16 68 ALA A N 1
ATOM 509 C CA . ALA A 1 68 ? 26.487 -17.599 -63.948 1.00 43.16 68 ALA A CA 1
ATOM 510 C C . ALA A 1 68 ? 26.126 -18.751 -62.989 1.00 43.16 68 ALA A C 1
ATOM 512 O O . ALA A 1 68 ? 25.154 -19.456 -63.238 1.00 43.16 68 ALA A O 1
ATOM 513 N N . LEU A 1 69 ? 26.872 -18.950 -61.893 1.00 46.38 69 LEU A N 1
ATOM 514 C CA . LEU A 1 69 ? 26.541 -19.968 -60.885 1.00 46.38 69 LEU A CA 1
ATOM 515 C C . LEU A 1 69 ? 25.553 -19.475 -59.816 1.00 46.38 69 LEU A C 1
ATOM 517 O O . LEU A 1 69 ? 24.961 -20.303 -59.132 1.00 46.38 69 LEU A O 1
ATOM 521 N N . LEU A 1 70 ? 25.333 -18.162 -59.683 1.00 48.00 70 LEU A N 1
ATOM 522 C CA . LEU A 1 70 ? 24.340 -17.614 -58.747 1.00 48.00 70 LEU A CA 1
ATOM 523 C C . LEU A 1 70 ? 22.912 -17.580 -59.322 1.00 48.00 70 LEU A C 1
ATOM 525 O O . LEU A 1 70 ? 21.966 -17.344 -58.577 1.00 48.00 70 LEU A O 1
ATOM 529 N N . SER A 1 71 ? 22.732 -17.811 -60.628 1.00 45.78 71 SER A N 1
ATOM 530 C CA . SER A 1 71 ? 21.422 -17.753 -61.295 1.00 45.78 71 SER A CA 1
ATOM 531 C C . SER A 1 71 ? 20.630 -19.067 -61.253 1.00 45.78 71 SER A C 1
ATOM 533 O O . SER A 1 71 ? 19.470 -19.085 -61.662 1.00 45.78 71 SER A O 1
ATOM 535 N N . LEU A 1 72 ? 21.211 -20.154 -60.732 1.00 44.38 72 LEU A N 1
ATOM 536 C CA . LEU A 1 72 ? 20.502 -21.402 -60.444 1.00 44.38 72 LEU A CA 1
ATOM 537 C C . LEU A 1 72 ? 20.284 -21.507 -58.929 1.00 44.38 72 LEU A C 1
ATOM 539 O O . LEU A 1 72 ? 21.084 -22.084 -58.200 1.00 44.38 72 LEU A O 1
ATOM 543 N N . SER A 1 73 ? 19.204 -20.871 -58.477 1.00 48.81 73 SER A N 1
ATOM 544 C CA . SER A 1 73 ? 18.751 -20.738 -57.087 1.00 48.81 73 SER A CA 1
ATOM 545 C C . SER A 1 73 ? 18.960 -21.985 -56.215 1.00 48.81 73 SER A C 1
ATOM 547 O O . SER A 1 73 ? 18.385 -23.043 -56.478 1.00 48.81 73 SER A O 1
ATOM 549 N N . PRO A 1 74 ? 19.615 -21.803 -55.067 1.00 46.81 74 PRO A N 1
ATOM 550 C CA . PRO A 1 74 ? 18.923 -21.713 -53.790 1.00 46.81 74 PRO A CA 1
ATOM 551 C C . PRO A 1 74 ? 18.765 -20.236 -53.411 1.00 46.81 74 PRO A C 1
ATOM 553 O O . PRO A 1 74 ? 19.513 -19.392 -53.898 1.00 46.81 74 PRO A O 1
ATOM 556 N N . GLN A 1 75 ? 17.776 -19.896 -52.582 1.00 43.59 75 GLN A N 1
ATOM 557 C CA . GLN A 1 75 ? 17.651 -18.552 -52.009 1.00 43.59 75 GLN A CA 1
ATOM 558 C C . GLN A 1 75 ? 18.918 -18.259 -51.196 1.00 43.59 75 GLN A C 1
ATOM 560 O O . GLN A 1 75 ? 19.025 -18.634 -50.031 1.00 43.59 75 GLN A O 1
ATOM 565 N N . LEU A 1 76 ? 19.920 -17.656 -51.832 1.00 42.44 76 LEU A N 1
ATOM 566 C CA . LEU A 1 76 ? 21.094 -17.154 -51.149 1.00 42.44 76 LEU A CA 1
ATOM 567 C C . LEU A 1 76 ? 20.619 -15.916 -50.391 1.00 42.44 76 LEU A C 1
ATOM 569 O O . LEU A 1 76 ? 20.535 -14.831 -50.965 1.00 42.44 76 LEU A O 1
ATOM 573 N N . TYR A 1 77 ? 20.235 -16.094 -49.125 1.00 54.56 77 TYR A N 1
ATOM 574 C CA . TYR A 1 77 ? 20.025 -14.977 -48.212 1.00 54.56 77 TYR A CA 1
ATOM 575 C C . TYR A 1 77 ? 21.382 -14.306 -48.045 1.00 54.56 77 TYR A C 1
ATOM 577 O O . TYR A 1 77 ? 22.231 -14.752 -47.272 1.00 54.56 77 TYR A O 1
ATOM 585 N N . ALA A 1 78 ? 21.626 -13.281 -48.858 1.00 57.06 78 ALA A N 1
ATOM 586 C CA . ALA A 1 78 ? 22.752 -12.405 -48.634 1.00 57.06 78 ALA A CA 1
ATOM 587 C C . ALA A 1 78 ? 22.571 -11.820 -47.232 1.00 57.06 78 ALA A C 1
ATOM 589 O O . ALA A 1 78 ? 21.500 -11.339 -46.883 1.00 57.06 78 ALA A O 1
ATOM 590 N N . VAL A 1 79 ? 23.602 -11.924 -46.407 1.00 62.78 79 VAL A N 1
ATOM 591 C CA . VAL A 1 79 ? 23.650 -11.244 -45.119 1.00 62.78 79 VAL A CA 1
ATOM 592 C C . VAL A 1 79 ? 24.457 -9.983 -45.342 1.00 62.78 79 VAL A C 1
ATOM 594 O O . VAL A 1 79 ? 25.601 -10.059 -45.796 1.00 62.78 79 VAL A O 1
ATOM 597 N N . ASN A 1 80 ? 23.871 -8.823 -45.055 1.00 65.44 80 ASN A N 1
ATOM 598 C CA . ASN A 1 80 ? 24.632 -7.589 -45.102 1.00 65.44 80 ASN A CA 1
ATOM 599 C C . ASN A 1 80 ? 25.476 -7.484 -43.828 1.00 65.44 80 ASN A C 1
ATOM 601 O O . ASN A 1 80 ? 24.924 -7.438 -42.723 1.00 65.44 80 ASN A O 1
ATOM 605 N N . VAL A 1 81 ? 26.802 -7.457 -43.989 1.00 69.94 81 VAL A N 1
ATOM 606 C CA . VAL A 1 81 ? 27.720 -7.123 -42.898 1.00 69.94 81 VAL A CA 1
ATOM 607 C C . VAL A 1 81 ? 27.778 -5.608 -42.796 1.00 69.94 81 VAL A C 1
ATOM 609 O O . VAL A 1 81 ? 28.287 -4.937 -43.691 1.00 69.94 81 VAL A O 1
ATOM 612 N N . GLY A 1 82 ? 27.214 -5.082 -41.715 1.00 61.91 82 GLY A N 1
ATOM 613 C CA . GLY A 1 82 ? 27.150 -3.650 -41.456 1.00 61.91 82 GLY A CA 1
ATOM 614 C C . GLY A 1 82 ? 28.512 -3.018 -41.156 1.00 61.91 82 GLY A C 1
ATOM 615 O O . GLY A 1 82 ? 29.557 -3.674 -41.130 1.00 61.91 82 GLY A O 1
ATOM 616 N N . SER A 1 83 ? 28.507 -1.710 -40.902 1.00 67.06 83 SER A N 1
ATOM 617 C CA . SER A 1 83 ? 29.700 -0.982 -40.469 1.00 67.06 83 SER A CA 1
ATOM 618 C C . SER A 1 83 ? 30.054 -1.355 -39.030 1.00 67.06 83 SER A C 1
ATOM 620 O O . SER A 1 83 ? 29.336 -0.997 -38.097 1.00 67.06 83 SER A O 1
ATOM 622 N N . GLY A 1 84 ? 31.158 -2.087 -38.860 1.00 60.72 84 GLY A N 1
ATOM 623 C CA . GLY A 1 84 ? 31.683 -2.489 -37.558 1.00 60.72 84 GLY A CA 1
ATOM 624 C C . GLY A 1 84 ? 33.169 -2.188 -37.375 1.00 60.72 84 GLY A C 1
ATOM 625 O O . GLY A 1 84 ? 33.995 -2.417 -38.271 1.00 60.72 84 GLY A O 1
ATOM 626 N N . ASN A 1 85 ? 33.504 -1.699 -36.180 1.00 69.81 85 ASN A N 1
ATOM 627 C CA . ASN A 1 85 ? 34.880 -1.579 -35.697 1.00 69.81 85 ASN A CA 1
ATOM 628 C C . ASN A 1 85 ? 35.471 -2.961 -35.360 1.00 69.81 85 ASN A C 1
ATOM 630 O O . ASN A 1 85 ? 34.837 -3.999 -35.562 1.00 69.81 85 ASN A O 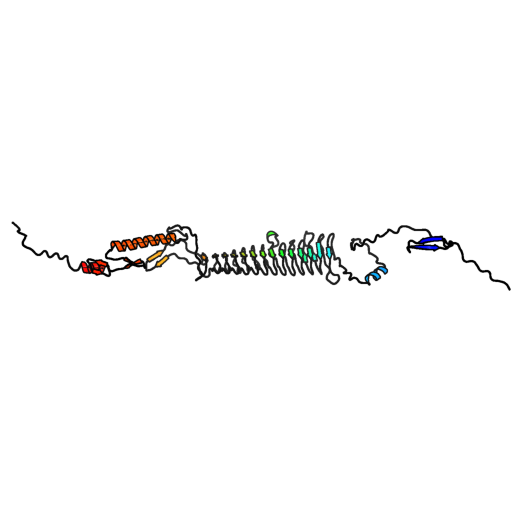1
ATOM 634 N N . ASP A 1 86 ? 36.720 -3.004 -34.905 1.00 77.75 86 ASP A N 1
ATOM 635 C CA . ASP A 1 86 ? 37.393 -4.268 -34.596 1.00 77.75 86 ASP A CA 1
ATOM 636 C C . ASP A 1 86 ? 36.626 -5.070 -33.528 1.00 77.75 86 ASP A C 1
ATOM 638 O O . ASP A 1 86 ? 36.243 -4.547 -32.482 1.00 77.75 86 ASP A O 1
ATOM 642 N N . GLY A 1 87 ? 36.350 -6.344 -33.829 1.00 78.06 87 GLY A N 1
ATOM 643 C CA . GLY A 1 87 ? 35.597 -7.249 -32.952 1.00 78.06 87 GLY A CA 1
ATOM 644 C C . GLY A 1 87 ? 34.075 -7.046 -32.923 1.00 78.06 87 GLY A C 1
ATOM 645 O O . GLY A 1 87 ? 33.414 -7.708 -32.129 1.00 78.06 87 GLY A O 1
ATOM 646 N N . ALA A 1 88 ? 33.507 -6.160 -33.751 1.00 87.88 88 ALA A N 1
ATOM 647 C CA . ALA A 1 88 ? 32.060 -5.942 -33.808 1.00 87.88 88 ALA A CA 1
ATOM 648 C C . ALA A 1 88 ? 31.347 -6.870 -34.812 1.00 87.88 88 ALA A C 1
ATOM 650 O O . ALA A 1 88 ? 31.897 -7.225 -35.857 1.00 87.88 88 ALA A O 1
ATOM 651 N N . ILE A 1 89 ? 30.097 -7.222 -34.507 1.00 91.25 89 ILE A N 1
ATOM 652 C CA . ILE A 1 89 ? 29.191 -7.995 -35.362 1.00 91.25 89 ILE A CA 1
ATOM 653 C C . ILE A 1 89 ? 28.026 -7.084 -35.746 1.00 91.25 89 ILE A C 1
ATOM 655 O O . ILE A 1 89 ? 27.239 -6.712 -34.885 1.00 91.25 89 ILE A O 1
ATOM 659 N N . ALA A 1 90 ? 27.889 -6.757 -37.029 1.00 91.88 90 ALA A N 1
ATOM 660 C CA . ALA A 1 90 ? 26.747 -6.019 -37.561 1.00 91.88 90 ALA A CA 1
ATOM 661 C C . ALA A 1 90 ? 26.101 -6.838 -38.683 1.00 91.88 90 ALA A C 1
ATOM 663 O O . ALA A 1 90 ? 26.741 -7.084 -39.704 1.00 91.88 90 ALA A O 1
ATOM 664 N N . ILE A 1 91 ? 24.865 -7.296 -38.488 1.00 92.44 91 ILE A N 1
ATOM 665 C CA . ILE A 1 91 ? 24.161 -8.223 -39.386 1.00 92.44 91 ILE A CA 1
ATOM 666 C C . ILE A 1 91 ? 22.745 -7.706 -39.652 1.00 92.44 91 ILE A C 1
ATOM 668 O O . ILE A 1 91 ? 21.987 -7.449 -38.721 1.00 92.44 91 ILE A O 1
ATOM 672 N N . SER A 1 92 ? 22.360 -7.586 -40.921 1.00 92.44 92 SER A N 1
ATOM 673 C CA . SER A 1 92 ? 21.007 -7.158 -41.318 1.00 92.44 92 SER A CA 1
ATOM 674 C C . SER A 1 92 ? 20.562 -7.801 -42.630 1.00 92.44 92 SER A C 1
ATOM 676 O O . SER A 1 92 ? 21.395 -8.286 -43.403 1.00 92.44 92 SER A O 1
ATOM 678 N N . ASP A 1 93 ? 19.249 -7.797 -42.874 1.00 90.12 93 ASP A N 1
ATOM 679 C CA . ASP A 1 93 ? 18.688 -8.150 -44.179 1.00 90.12 93 ASP A CA 1
ATOM 680 C C . ASP A 1 93 ? 19.105 -7.085 -45.222 1.00 90.12 93 ASP A C 1
ATOM 682 O O . ASP A 1 93 ? 19.008 -5.886 -44.946 1.00 90.12 93 ASP A O 1
ATOM 686 N N . PRO A 1 94 ? 19.576 -7.476 -46.420 1.00 85.06 94 PRO A N 1
ATOM 687 C CA . PRO A 1 94 ? 19.946 -6.541 -47.485 1.00 85.06 94 PRO A CA 1
ATOM 688 C C . PRO A 1 94 ? 18.814 -5.617 -47.948 1.00 85.06 94 PRO A C 1
ATOM 690 O O . PRO A 1 94 ? 19.088 -4.575 -48.538 1.00 85.06 94 PRO A O 1
ATOM 693 N N . ASN A 1 95 ? 17.556 -5.996 -47.718 1.00 89.12 95 ASN A N 1
ATOM 694 C CA . ASN A 1 95 ? 16.371 -5.265 -48.157 1.00 89.12 95 ASN A CA 1
ATOM 695 C C . ASN A 1 95 ? 15.868 -4.247 -47.122 1.00 89.12 95 ASN A C 1
ATOM 697 O O . ASN A 1 95 ? 14.795 -3.671 -47.305 1.00 89.12 95 ASN A O 1
ATOM 701 N N . CYS A 1 96 ? 16.602 -4.023 -46.031 1.00 91.56 96 CYS A N 1
ATOM 702 C CA . CYS A 1 96 ? 16.219 -3.073 -44.994 1.00 91.56 96 CYS A CA 1
ATOM 703 C C . CYS A 1 96 ? 17.388 -2.183 -44.555 1.00 91.56 96 CYS A C 1
ATOM 705 O O . CYS A 1 96 ? 18.495 -2.247 -45.094 1.00 91.56 96 CYS A O 1
ATOM 707 N N . GLY A 1 97 ? 17.130 -1.297 -43.587 1.00 91.69 97 GLY A N 1
ATOM 708 C CA . GLY A 1 97 ? 18.177 -0.462 -43.008 1.00 91.69 97 GLY A CA 1
ATOM 709 C C . GLY A 1 97 ? 19.314 -1.319 -42.450 1.00 91.69 97 GLY A C 1
ATOM 710 O O . GLY A 1 97 ? 19.079 -2.339 -41.802 1.00 91.69 97 GLY A O 1
ATOM 711 N N . SER A 1 98 ? 20.555 -0.918 -42.722 1.00 92.00 98 SER A N 1
ATOM 712 C CA . SER A 1 98 ? 21.726 -1.683 -42.290 1.00 92.00 98 SER A CA 1
ATOM 713 C C . SER A 1 98 ? 21.884 -1.647 -40.772 1.00 92.00 98 SER A C 1
ATOM 715 O O . SER A 1 98 ? 21.723 -0.593 -40.155 1.00 92.00 98 SER A O 1
ATOM 717 N N . ALA A 1 99 ? 22.252 -2.783 -40.180 1.00 94.00 99 ALA A N 1
ATOM 718 C CA . ALA A 1 99 ? 22.728 -2.814 -38.803 1.00 94.00 99 ALA A CA 1
ATOM 719 C C . ALA A 1 99 ? 24.035 -2.011 -38.686 1.00 94.00 99 ALA A C 1
ATOM 721 O O . ALA A 1 99 ? 24.881 -2.065 -39.583 1.00 94.00 99 ALA A O 1
ATOM 722 N N . ASN A 1 100 ? 24.212 -1.274 -37.591 1.00 91.69 100 ASN A N 1
ATOM 723 C CA . ASN A 1 100 ? 25.370 -0.406 -37.395 1.00 91.69 100 ASN A CA 1
ATOM 724 C C . ASN A 1 100 ? 25.980 -0.561 -35.998 1.00 91.69 100 ASN A C 1
ATOM 726 O O . ASN A 1 100 ? 25.281 -0.526 -34.988 1.00 91.69 100 ASN A O 1
ATOM 730 N N . THR A 1 101 ? 27.303 -0.662 -35.939 1.00 90.12 101 THR A N 1
ATOM 731 C CA . THR A 1 101 ? 28.070 -0.712 -34.696 1.00 90.12 101 THR A CA 1
ATOM 732 C C . THR A 1 101 ? 29.272 0.226 -34.775 1.00 90.12 101 THR A C 1
ATOM 734 O O . THR A 1 101 ? 30.255 -0.061 -35.456 1.00 90.12 101 THR A O 1
ATOM 737 N N . ASN A 1 102 ? 29.244 1.328 -34.025 1.00 82.69 102 ASN A N 1
ATOM 738 C CA . ASN A 1 102 ? 30.363 2.283 -33.976 1.00 82.69 102 ASN A CA 1
ATOM 739 C C . ASN A 1 102 ? 31.323 2.023 -32.803 1.00 82.69 102 ASN A C 1
ATOM 741 O O . ASN A 1 102 ? 32.231 2.814 -32.551 1.00 82.69 102 ASN A O 1
ATOM 745 N N . LEU A 1 103 ? 31.135 0.920 -32.077 1.00 83.31 103 LEU A N 1
ATOM 746 C CA . LEU A 1 103 ? 31.944 0.531 -30.927 1.00 83.31 103 LEU A CA 1
ATOM 747 C C . LEU A 1 103 ? 32.648 -0.808 -31.187 1.00 83.31 103 LEU A C 1
ATOM 749 O O . LEU A 1 103 ? 32.030 -1.709 -31.758 1.00 83.31 103 LEU A O 1
ATOM 753 N N . PRO A 1 104 ? 33.908 -0.985 -30.758 1.00 83.44 104 PRO A N 1
ATOM 754 C CA . PRO A 1 104 ? 34.528 -2.308 -30.700 1.00 83.44 104 PRO A CA 1
ATOM 755 C C . PRO A 1 104 ? 33.711 -3.265 -29.818 1.00 83.44 104 PRO A C 1
ATOM 757 O O . PRO A 1 104 ? 32.974 -2.815 -28.941 1.00 83.44 104 PRO A O 1
ATOM 760 N N . ASN A 1 105 ? 33.861 -4.576 -30.025 1.00 85.69 105 ASN A N 1
ATOM 761 C CA . ASN A 1 105 ? 33.240 -5.625 -29.195 1.00 85.69 105 ASN A CA 1
ATOM 762 C C . ASN A 1 105 ? 31.708 -5.507 -29.030 1.00 85.69 105 ASN A C 1
ATOM 764 O O . ASN A 1 105 ? 31.168 -5.837 -27.975 1.00 85.69 105 ASN A O 1
ATOM 768 N N . SER A 1 106 ? 31.000 -4.997 -30.038 1.00 91.06 106 SER A N 1
ATOM 769 C CA . SER A 1 106 ? 29.543 -4.817 -30.002 1.00 91.06 106 SER A CA 1
ATOM 770 C C . SER A 1 106 ? 28.819 -5.726 -30.992 1.00 91.06 106 SER A C 1
ATOM 772 O O . SER A 1 106 ? 29.409 -6.218 -31.953 1.00 91.06 106 SER A O 1
ATOM 774 N N . ILE A 1 107 ? 27.533 -5.966 -30.744 1.00 94.00 107 ILE A N 1
ATOM 775 C CA . ILE A 1 107 ? 26.673 -6.821 -31.561 1.00 94.00 107 ILE A CA 1
ATOM 776 C C . ILE A 1 107 ? 25.430 -6.019 -31.949 1.00 94.00 107 ILE A C 1
ATOM 778 O O . ILE A 1 107 ? 24.672 -5.618 -31.075 1.00 94.00 107 ILE A O 1
ATOM 782 N N . ALA A 1 108 ? 25.198 -5.819 -33.244 1.00 95.38 108 ALA A N 1
ATOM 783 C CA . ALA A 1 108 ? 23.944 -5.333 -33.809 1.00 95.38 108 ALA A CA 1
ATOM 784 C C . ALA A 1 108 ? 23.407 -6.356 -34.817 1.00 95.38 108 ALA A C 1
ATOM 786 O O . ALA A 1 108 ? 24.046 -6.629 -35.834 1.00 95.38 108 ALA A O 1
ATOM 787 N N . ILE A 1 109 ? 22.237 -6.931 -34.557 1.00 96.06 109 ILE A N 1
ATOM 788 C CA . ILE A 1 109 ? 21.600 -7.906 -35.448 1.00 96.06 109 ILE A CA 1
ATOM 789 C C . ILE A 1 109 ? 20.142 -7.510 -35.652 1.00 96.06 109 ILE A C 1
ATOM 791 O O . ILE A 1 109 ? 19.388 -7.457 -34.687 1.00 96.06 109 ILE A O 1
ATOM 795 N N . GLY A 1 110 ? 19.736 -7.275 -36.898 1.00 95.56 110 GLY A N 1
ATOM 796 C CA . GLY A 1 110 ? 18.373 -6.875 -37.261 1.00 95.56 110 GLY A CA 1
ATOM 797 C C . GLY A 1 110 ? 18.339 -5.619 -38.126 1.00 95.56 110 GLY A C 1
ATOM 798 O O . GLY A 1 110 ? 19.332 -4.898 -38.252 1.00 95.56 110 GLY A O 1
ATOM 799 N N . CYS A 1 111 ? 17.192 -5.354 -38.746 1.00 95.19 111 CYS A N 1
ATOM 800 C CA . CYS A 1 111 ? 17.022 -4.183 -39.598 1.00 95.19 111 CYS A CA 1
ATOM 801 C C . CYS A 1 111 ? 17.180 -2.899 -38.789 1.00 95.19 111 CYS A C 1
ATOM 803 O O . CYS A 1 111 ? 16.466 -2.695 -37.815 1.00 95.19 111 CYS A O 1
ATOM 805 N N . SER A 1 112 ? 18.103 -2.023 -39.183 1.00 95.31 112 SER A N 1
ATOM 806 C CA . SER A 1 112 ? 18.418 -0.772 -38.478 1.00 95.31 112 SER A CA 1
ATOM 807 C C . SER A 1 112 ? 18.836 -0.951 -37.009 1.00 95.31 112 SER A C 1
ATOM 809 O O . SER A 1 112 ? 18.792 0.016 -36.251 1.00 95.31 112 SER A O 1
ATOM 811 N N . ALA A 1 113 ? 19.230 -2.158 -36.583 1.00 96.06 113 ALA A N 1
ATOM 812 C CA . ALA A 1 113 ? 19.756 -2.370 -35.237 1.00 96.06 113 ALA A CA 1
ATOM 813 C C . ALA A 1 113 ? 21.037 -1.543 -35.049 1.00 96.06 113 ALA A C 1
ATOM 815 O O . ALA A 1 113 ? 21.905 -1.542 -35.926 1.00 96.06 113 ALA A O 1
ATOM 816 N N . SER A 1 114 ? 21.176 -0.837 -33.928 1.00 93.75 114 SER A N 1
ATOM 817 C CA . SER A 1 114 ? 22.298 0.084 -33.735 1.00 93.75 114 SER A CA 1
ATOM 818 C C . SER A 1 114 ? 22.917 -0.006 -32.349 1.00 93.75 114 SER A C 1
ATOM 820 O O . SER A 1 114 ? 22.213 0.149 -31.351 1.00 93.75 114 SER A O 1
ATOM 822 N N . VAL A 1 115 ? 24.242 -0.138 -32.301 1.00 92.06 115 VAL A N 1
ATOM 823 C CA . VAL A 1 115 ? 25.045 0.100 -31.097 1.00 92.06 115 VAL A CA 1
ATOM 824 C C . VAL A 1 115 ? 25.920 1.328 -31.330 1.00 92.06 115 VAL A C 1
ATOM 826 O O . VAL A 1 115 ? 26.777 1.353 -32.221 1.00 92.06 115 VAL A O 1
ATOM 829 N N . SER A 1 116 ? 25.700 2.363 -30.525 1.00 89.06 116 SER A N 1
ATOM 830 C CA . SER A 1 116 ? 26.431 3.632 -30.597 1.00 89.06 116 SER A CA 1
ATOM 831 C C . SER A 1 116 ? 27.121 3.959 -29.276 1.00 89.06 116 SER A C 1
ATOM 833 O O . SER A 1 116 ? 26.677 3.535 -28.213 1.00 89.06 116 SER A O 1
ATOM 835 N N . GLY A 1 117 ? 28.232 4.689 -29.344 1.00 77.38 117 GLY A N 1
ATOM 836 C CA . GLY A 1 117 ? 28.993 5.105 -28.168 1.00 77.38 117 GLY A CA 1
ATOM 837 C C . GLY A 1 117 ? 28.644 6.499 -27.676 1.00 77.38 117 GLY A C 1
ATOM 838 O O . GLY A 1 117 ? 28.481 7.409 -28.486 1.00 77.38 117 GLY A O 1
ATOM 839 N N . GLY A 1 118 ? 28.611 6.647 -26.354 1.00 70.75 118 GLY A N 1
ATOM 840 C CA . GLY A 1 118 ? 28.874 7.883 -25.623 1.00 70.75 118 GLY A CA 1
ATOM 841 C C . GLY A 1 118 ? 30.330 7.923 -25.131 1.00 70.75 118 GLY A C 1
ATOM 842 O O . GLY A 1 118 ? 31.246 7.438 -25.800 1.00 70.75 118 GLY A O 1
ATOM 843 N N . THR A 1 119 ? 30.582 8.505 -23.960 1.00 61.31 119 THR A N 1
ATOM 844 C CA . THR A 1 119 ? 31.948 8.698 -23.442 1.00 61.31 119 THR A CA 1
ATOM 845 C C . THR A 1 119 ? 32.498 7.447 -22.737 1.00 61.31 119 THR A C 1
ATOM 847 O O . THR A 1 119 ? 31.968 6.997 -21.733 1.00 61.31 119 THR A O 1
ATOM 850 N N . GLY A 1 120 ? 33.620 6.880 -23.196 1.00 62.44 120 GLY A N 1
ATOM 851 C CA . GLY A 1 120 ? 34.459 5.970 -22.391 1.00 62.44 120 GLY A CA 1
ATOM 852 C C . GLY A 1 120 ? 33.933 4.554 -22.093 1.00 62.44 120 GLY A C 1
ATOM 853 O O . GLY A 1 120 ? 34.251 4.041 -21.023 1.00 62.44 120 GLY A O 1
ATOM 854 N N . ILE A 1 121 ? 33.159 3.918 -22.985 1.00 65.19 121 ILE A N 1
ATOM 855 C CA . ILE A 1 121 ? 32.783 2.487 -22.893 1.00 65.19 121 ILE A CA 1
ATOM 856 C C . ILE A 1 121 ? 32.880 1.759 -24.240 1.00 65.19 121 ILE A C 1
ATOM 858 O O . ILE A 1 121 ? 32.825 2.376 -25.303 1.00 65.19 121 ILE A O 1
ATOM 862 N N . VAL A 1 122 ? 33.056 0.433 -24.163 1.00 71.88 122 VAL A N 1
ATOM 863 C CA . VAL A 1 122 ? 33.258 -0.503 -25.272 1.00 71.88 122 VAL A CA 1
ATOM 864 C C . VAL A 1 122 ? 32.186 -1.598 -25.228 1.00 71.88 122 VAL A C 1
ATOM 866 O O . VAL A 1 122 ? 32.006 -2.226 -24.190 1.00 71.88 122 VAL A O 1
ATOM 869 N N . GLY A 1 123 ? 31.554 -1.884 -26.366 1.00 80.50 123 GLY A N 1
ATOM 870 C CA . GLY A 1 123 ? 30.625 -3.008 -26.521 1.00 80.50 123 GLY A CA 1
ATOM 871 C C . GLY A 1 123 ? 29.192 -2.701 -26.097 1.00 80.50 123 GLY A C 1
ATOM 872 O O . GLY A 1 123 ? 28.963 -1.747 -25.378 1.00 80.50 123 GLY A O 1
ATOM 873 N N . GLY A 1 124 ? 28.242 -3.487 -26.602 1.00 90.31 124 GLY A N 1
ATOM 874 C CA . GLY A 1 124 ? 26.794 -3.360 -26.402 1.00 90.31 124 GLY A CA 1
ATOM 875 C C . GLY A 1 124 ? 26.066 -4.371 -27.293 1.00 90.31 124 GLY A C 1
ATOM 876 O O . GLY A 1 124 ? 26.643 -4.831 -28.284 1.00 90.31 124 GLY A O 1
ATOM 877 N N . ILE A 1 125 ? 24.839 -4.763 -26.941 1.00 94.69 125 ILE A N 1
ATOM 878 C CA . ILE A 1 125 ? 24.098 -5.826 -27.643 1.00 94.69 125 ILE A CA 1
ATOM 879 C C . ILE A 1 125 ? 22.731 -5.306 -28.088 1.00 94.69 125 ILE A C 1
ATOM 881 O O . ILE A 1 125 ? 21.835 -5.175 -27.266 1.00 94.69 125 ILE A O 1
ATOM 885 N N . ALA A 1 126 ? 22.556 -5.054 -29.383 1.00 96.12 126 ALA A N 1
ATOM 886 C CA . ALA A 1 126 ? 21.285 -4.718 -30.018 1.00 96.12 126 ALA A CA 1
ATOM 887 C C . ALA A 1 126 ? 20.814 -5.882 -30.908 1.00 96.12 126 ALA A C 1
ATOM 889 O O . ALA A 1 126 ? 21.420 -6.170 -31.939 1.00 96.12 126 ALA A O 1
ATOM 890 N N . LEU A 1 127 ? 19.732 -6.560 -30.531 1.00 97.88 127 LEU A N 1
ATOM 891 C CA . LEU A 1 127 ? 19.169 -7.698 -31.260 1.00 97.88 127 LEU A CA 1
ATOM 892 C C . LEU A 1 127 ? 17.688 -7.452 -31.560 1.00 97.88 127 LEU A C 1
ATOM 894 O O . LEU A 1 127 ? 16.866 -7.432 -30.650 1.00 97.88 127 LEU A O 1
ATOM 898 N N . GLY A 1 128 ? 17.329 -7.323 -32.831 1.00 97.50 128 GLY A N 1
ATOM 899 C CA . GLY A 1 128 ? 15.966 -7.082 -33.299 1.00 97.50 128 GLY A CA 1
ATOM 900 C C . GLY A 1 128 ? 15.858 -5.841 -34.178 1.00 97.50 128 GLY A C 1
ATOM 901 O O . GLY A 1 128 ? 16.727 -4.968 -34.177 1.00 97.50 128 GLY A O 1
ATOM 902 N N . ASP A 1 129 ? 14.771 -5.762 -34.942 1.00 97.25 129 ASP A N 1
ATOM 903 C CA . ASP A 1 129 ? 14.527 -4.628 -35.830 1.00 97.25 129 ASP A CA 1
ATOM 904 C C . ASP A 1 129 ? 14.404 -3.333 -35.029 1.00 97.25 129 ASP A C 1
ATOM 906 O O . ASP A 1 129 ? 13.596 -3.237 -34.102 1.00 97.25 129 ASP A O 1
ATOM 910 N N . ASN A 1 130 ? 15.212 -2.341 -35.397 1.00 96.38 130 ASN A N 1
ATOM 911 C CA . ASN A 1 130 ? 15.311 -1.043 -34.743 1.00 96.38 130 ASN A CA 1
ATOM 912 C C . ASN A 1 130 ? 15.644 -1.149 -33.238 1.00 96.38 130 ASN A C 1
ATOM 914 O O . ASN A 1 130 ? 15.315 -0.254 -32.461 1.00 96.38 130 ASN A O 1
ATOM 918 N N . ALA A 1 131 ? 16.284 -2.247 -32.809 1.00 97.06 131 ALA A N 1
ATOM 919 C CA . ALA A 1 131 ? 16.856 -2.343 -31.472 1.00 97.06 131 ALA A CA 1
ATOM 920 C C . ALA A 1 131 ? 18.016 -1.347 -31.345 1.00 97.06 131 ALA A C 1
ATOM 922 O O . ALA A 1 131 ? 18.895 -1.286 -32.210 1.00 97.06 131 ALA A O 1
ATOM 923 N N . ARG A 1 132 ? 18.032 -0.566 -30.267 1.00 94.69 132 ARG A N 1
ATOM 924 C CA . ARG A 1 132 ? 19.006 0.504 -30.063 1.00 94.69 132 ARG A CA 1
ATOM 925 C C . ARG A 1 132 ? 19.688 0.364 -28.715 1.00 94.69 132 ARG A C 1
ATOM 927 O O . ARG A 1 132 ? 19.032 0.219 -27.688 1.00 94.69 132 ARG A O 1
ATOM 934 N N . VAL A 1 133 ? 21.011 0.455 -28.749 1.00 92.94 133 VAL A N 1
ATOM 935 C CA . VAL A 1 133 ? 21.871 0.540 -27.575 1.00 92.94 133 VAL A CA 1
ATOM 936 C C . VAL A 1 133 ? 22.747 1.782 -27.671 1.00 92.94 133 VAL A C 1
ATOM 938 O O . VAL A 1 133 ? 23.353 2.063 -28.714 1.00 92.94 133 VAL A O 1
ATOM 941 N N . ILE A 1 134 ? 22.860 2.491 -26.555 1.00 87.06 134 ILE A N 1
ATOM 942 C CA . ILE A 1 134 ? 23.942 3.445 -26.312 1.00 87.06 134 ILE A CA 1
ATOM 943 C C . ILE A 1 134 ? 24.857 2.876 -25.217 1.00 87.06 134 ILE A C 1
ATOM 945 O O . ILE A 1 134 ? 24.367 2.397 -24.193 1.00 87.06 134 ILE A O 1
ATOM 949 N N . ASN A 1 135 ? 26.177 2.948 -25.411 1.00 83.38 135 ASN A N 1
ATOM 950 C CA . ASN A 1 135 ? 27.192 2.371 -24.512 1.00 83.38 135 ASN A CA 1
ATOM 951 C C . ASN A 1 135 ? 27.063 0.831 -24.386 1.00 83.38 135 ASN A C 1
ATOM 953 O O . ASN A 1 135 ? 26.820 0.165 -25.388 1.00 83.38 135 ASN A O 1
ATOM 957 N N . ASP A 1 136 ? 27.227 0.283 -23.179 1.00 86.75 136 ASP A N 1
ATOM 958 C CA . ASP A 1 136 ? 27.246 -1.140 -22.777 1.00 86.75 136 ASP A CA 1
ATOM 959 C C . ASP A 1 136 ? 25.873 -1.758 -22.484 1.00 86.75 136 ASP A C 1
ATOM 961 O O . ASP A 1 136 ? 25.774 -2.794 -21.829 1.00 86.75 136 ASP A O 1
ATOM 965 N N . GLY A 1 137 ? 24.799 -1.153 -22.989 1.00 91.31 137 GLY A N 1
ATOM 966 C CA . GLY A 1 137 ? 23.447 -1.670 -22.791 1.00 91.31 137 GLY A CA 1
ATOM 967 C C . GLY A 1 137 ? 23.147 -2.973 -23.545 1.00 91.31 137 GLY A C 1
ATOM 968 O O . GLY A 1 137 ? 23.843 -3.388 -24.479 1.00 91.31 137 GLY A O 1
ATOM 969 N N . ILE A 1 138 ? 22.036 -3.597 -23.159 1.00 95.25 138 ILE A N 1
ATOM 970 C CA . ILE A 1 138 ? 21.470 -4.784 -23.805 1.00 95.25 138 ILE A CA 1
ATOM 971 C C . ILE A 1 138 ? 20.050 -4.450 -24.259 1.00 95.25 138 ILE A C 1
ATOM 973 O O . ILE A 1 138 ? 19.168 -4.287 -23.426 1.00 95.25 138 ILE A O 1
ATOM 977 N N . ALA A 1 139 ? 19.811 -4.389 -25.567 1.00 97.06 139 ALA A N 1
ATOM 978 C CA . ALA A 1 139 ? 18.494 -4.247 -26.176 1.00 97.06 139 ALA A CA 1
ATOM 979 C C . ALA A 1 139 ? 18.154 -5.493 -27.008 1.00 97.06 139 ALA A C 1
ATOM 981 O O . ALA A 1 139 ? 18.820 -5.781 -28.000 1.00 97.06 139 ALA A O 1
ATOM 982 N N . ILE A 1 140 ? 17.119 -6.241 -26.625 1.00 98.44 140 ILE A N 1
ATOM 983 C CA . ILE A 1 140 ? 16.691 -7.466 -27.315 1.00 98.44 140 ILE A CA 1
ATOM 984 C C . ILE A 1 140 ? 15.186 -7.407 -27.575 1.00 98.44 140 ILE A C 1
ATOM 986 O O . ILE A 1 140 ? 14.390 -7.530 -26.650 1.00 98.44 140 ILE A O 1
ATOM 990 N N . GLY A 1 141 ? 14.784 -7.274 -28.834 1.00 98.25 141 GLY A N 1
ATOM 991 C CA . GLY A 1 141 ? 13.394 -7.161 -29.273 1.00 98.25 141 GLY A CA 1
ATOM 992 C C . GLY A 1 141 ? 13.214 -6.060 -30.314 1.00 98.25 141 GLY A C 1
ATOM 993 O O . GLY A 1 141 ? 14.045 -5.161 -30.446 1.00 98.25 141 GLY A O 1
ATOM 994 N N . ARG A 1 142 ? 12.109 -6.110 -31.065 1.00 98.19 142 ARG A N 1
ATOM 995 C CA . ARG A 1 142 ? 11.775 -5.047 -32.023 1.00 98.19 142 ARG A CA 1
ATOM 996 C C . ARG A 1 142 ? 11.564 -3.738 -31.264 1.00 98.19 142 ARG A C 1
ATOM 998 O O . ARG A 1 142 ? 10.759 -3.717 -30.336 1.00 98.19 142 ARG A O 1
ATOM 1005 N N . ASN A 1 143 ? 12.225 -2.661 -31.685 1.00 97.31 143 ASN A N 1
ATOM 1006 C CA . ASN A 1 143 ? 12.215 -1.349 -31.027 1.00 97.31 143 ASN A CA 1
ATOM 1007 C C . ASN A 1 143 ? 12.660 -1.363 -29.551 1.00 97.31 143 ASN A C 1
ATOM 1009 O O . ASN A 1 143 ? 12.344 -0.421 -28.826 1.00 97.31 143 ASN A O 1
ATOM 1013 N N . ALA A 1 144 ? 13.344 -2.412 -29.078 1.00 97.69 144 ALA A N 1
ATOM 1014 C CA . ALA A 1 144 ? 13.918 -2.392 -27.737 1.00 97.69 144 ALA A CA 1
ATOM 1015 C C . ALA A 1 144 ? 14.964 -1.270 -27.663 1.00 97.69 144 ALA A C 1
ATOM 1017 O O . ALA A 1 144 ? 15.838 -1.178 -28.527 1.00 97.69 144 ALA A O 1
ATOM 1018 N N . ASN A 1 145 ? 14.874 -0.416 -26.650 1.00 94.88 145 ASN A N 1
ATOM 1019 C CA . ASN A 1 145 ? 15.753 0.733 -26.491 1.00 94.88 145 ASN A CA 1
ATOM 1020 C C . ASN A 1 145 ? 16.423 0.677 -25.121 1.00 94.88 145 ASN A C 1
ATOM 1022 O O . ASN A 1 145 ? 15.793 0.936 -24.096 1.00 94.88 145 ASN A O 1
ATOM 1026 N N . ALA A 1 146 ? 17.701 0.325 -25.108 1.00 93.38 146 ALA A N 1
ATOM 1027 C CA . ALA A 1 146 ? 18.533 0.444 -23.928 1.00 93.38 146 ALA A CA 1
ATOM 1028 C C . ALA A 1 146 ? 19.386 1.702 -24.071 1.00 93.38 146 ALA A C 1
ATOM 1030 O O . ALA A 1 146 ? 20.263 1.767 -24.934 1.00 93.38 146 ALA A O 1
ATOM 1031 N N . ASN A 1 147 ? 19.152 2.653 -23.169 1.00 81.94 147 ASN A N 1
ATOM 1032 C CA . ASN A 1 147 ? 19.913 3.881 -22.983 1.00 81.94 147 ASN A CA 1
ATOM 1033 C C . ASN A 1 147 ? 19.675 5.001 -24.030 1.00 81.94 147 ASN A C 1
ATOM 1035 O O . ASN A 1 147 ? 19.847 4.821 -25.235 1.00 81.94 147 ASN A O 1
ATOM 1039 N N . SER A 1 148 ? 19.338 6.207 -23.547 1.00 63.22 148 SER A N 1
ATOM 1040 C CA . SER A 1 148 ? 19.235 7.444 -24.340 1.00 63.22 148 SER A CA 1
ATOM 1041 C C . SER A 1 148 ? 20.098 8.612 -23.814 1.00 63.22 148 SER A C 1
ATOM 1043 O O . SER A 1 148 ? 19.827 9.751 -24.194 1.00 63.22 148 SER A O 1
ATOM 1045 N N . GLY A 1 149 ? 21.095 8.367 -22.950 1.00 62.72 149 GLY A N 1
ATOM 1046 C CA . GLY A 1 149 ? 21.927 9.399 -22.307 1.00 62.72 149 GLY A CA 1
ATOM 1047 C C . GLY A 1 149 ? 23.420 9.047 -22.206 1.00 62.72 149 GLY A C 1
ATOM 1048 O O . GLY A 1 149 ? 23.878 8.049 -22.765 1.00 62.72 149 GLY A O 1
ATOM 1049 N N . ASP A 1 150 ? 24.184 9.889 -21.498 1.00 64.88 150 ASP A N 1
ATOM 1050 C CA . ASP A 1 150 ? 25.630 9.708 -21.269 1.00 64.88 150 ASP A CA 1
ATOM 1051 C C . ASP A 1 150 ? 25.948 8.547 -20.304 1.00 64.88 150 ASP A C 1
ATOM 1053 O O . ASP A 1 150 ? 27.079 8.051 -20.261 1.00 64.88 150 ASP A O 1
ATOM 1057 N N . ASP A 1 151 ? 24.936 8.067 -19.582 1.00 65.38 151 ASP A N 1
ATOM 1058 C CA . ASP A 1 151 ? 25.058 7.092 -18.505 1.00 65.38 151 ASP A CA 1
ATOM 1059 C C . ASP A 1 151 ? 24.746 5.673 -18.968 1.00 65.38 151 ASP A C 1
ATOM 1061 O O . ASP A 1 151 ? 23.955 5.431 -19.875 1.00 65.38 151 ASP A O 1
ATOM 1065 N N . LYS A 1 152 ? 25.476 4.716 -18.414 1.00 70.31 152 LYS A N 1
ATOM 1066 C CA . LYS A 1 152 ? 25.907 3.512 -19.124 1.00 70.31 152 LYS A CA 1
ATOM 1067 C C . LYS A 1 152 ? 25.135 2.261 -18.686 1.00 70.31 152 LYS A C 1
ATOM 1069 O O . LYS A 1 152 ? 25.085 1.972 -17.499 1.00 70.31 152 LYS A O 1
ATOM 1074 N N . GLY A 1 153 ? 24.575 1.517 -19.648 1.00 75.00 153 GLY A N 1
ATOM 1075 C CA . GLY A 1 153 ? 24.390 0.067 -19.482 1.00 75.00 153 GLY A CA 1
ATOM 1076 C C . GLY A 1 153 ? 23.009 -0.496 -19.118 1.00 75.00 153 GLY A C 1
ATOM 1077 O O . GLY A 1 153 ? 22.950 -1.515 -18.436 1.00 75.00 153 GLY A O 1
ATOM 1078 N N . GLY A 1 154 ? 21.896 0.094 -19.563 1.00 90.25 154 GLY A N 1
ATOM 1079 C CA . GLY A 1 154 ? 20.552 -0.438 -19.274 1.00 90.25 154 GLY A CA 1
ATOM 1080 C C . GLY A 1 154 ? 20.236 -1.773 -19.965 1.00 90.25 154 GLY A C 1
ATOM 1081 O O . GLY A 1 154 ? 20.845 -2.137 -20.973 1.00 90.25 154 GLY A O 1
ATOM 1082 N N . VAL A 1 155 ? 19.234 -2.496 -19.459 1.00 95.38 155 VAL A N 1
ATOM 1083 C CA . VAL A 1 155 ? 18.772 -3.778 -20.024 1.00 95.38 155 VAL A CA 1
ATOM 1084 C C . VAL A 1 155 ? 17.321 -3.658 -20.477 1.00 95.38 155 VAL A C 1
ATOM 1086 O O . VAL A 1 155 ? 16.419 -3.644 -19.651 1.00 95.38 155 VAL A O 1
ATOM 1089 N N . ALA A 1 156 ? 17.078 -3.617 -21.784 1.00 97.44 156 ALA A N 1
ATOM 1090 C CA . ALA A 1 156 ? 15.759 -3.599 -22.407 1.00 97.44 156 ALA A CA 1
ATOM 1091 C C . ALA A 1 156 ? 15.508 -4.910 -23.175 1.00 97.44 156 ALA A C 1
ATOM 1093 O O . ALA A 1 156 ? 16.041 -5.127 -24.259 1.00 97.44 156 ALA A O 1
ATOM 1094 N N . ILE A 1 157 ? 14.677 -5.811 -22.647 1.00 98.56 157 ILE A N 1
ATOM 1095 C CA . ILE A 1 157 ? 14.377 -7.112 -23.271 1.00 98.56 157 ILE A CA 1
ATOM 1096 C C . ILE A 1 157 ? 12.871 -7.247 -23.490 1.00 98.56 157 ILE A C 1
ATOM 1098 O O . ILE A 1 157 ? 12.099 -7.354 -22.546 1.00 98.56 157 ILE A O 1
ATOM 1102 N N . GLY A 1 158 ? 12.436 -7.269 -24.743 1.00 98.38 158 GLY A N 1
ATOM 1103 C CA . GLY A 1 158 ? 11.039 -7.338 -25.161 1.00 98.38 158 GLY A CA 1
ATOM 1104 C C . GLY A 1 158 ? 10.748 -6.379 -26.312 1.00 98.38 158 GLY A C 1
ATOM 1105 O O . GLY A 1 158 ? 11.481 -5.428 -26.549 1.00 98.38 158 GLY A O 1
ATOM 1106 N N . ASN A 1 159 ? 9.659 -6.617 -27.042 1.00 98.38 159 ASN A N 1
ATOM 1107 C CA . ASN A 1 159 ? 9.231 -5.667 -28.069 1.00 98.38 159 ASN A CA 1
ATOM 1108 C C . ASN A 1 159 ? 8.814 -4.345 -27.424 1.00 98.38 159 ASN A C 1
ATOM 1110 O O . ASN A 1 159 ? 8.050 -4.356 -26.457 1.00 98.38 159 ASN A O 1
ATOM 1114 N N . ASP A 1 160 ? 9.280 -3.234 -27.986 1.00 97.94 160 ASP A N 1
ATOM 1115 C CA . ASP A 1 160 ? 8.976 -1.877 -27.531 1.00 97.94 160 ASP A CA 1
ATOM 1116 C C . ASP A 1 160 ? 9.347 -1.641 -26.045 1.00 97.94 160 ASP A C 1
ATOM 1118 O O . ASP A 1 160 ? 8.728 -0.812 -25.377 1.00 97.94 160 ASP A O 1
ATOM 1122 N N . SER A 1 161 ? 10.308 -2.400 -25.495 1.00 98.00 161 SER A N 1
ATOM 1123 C CA . SER A 1 161 ? 10.824 -2.181 -24.139 1.00 98.00 161 SER A CA 1
ATOM 1124 C C . SER A 1 161 ? 11.801 -1.007 -24.104 1.00 98.00 161 SER A C 1
ATOM 1126 O O . SER A 1 161 ? 12.516 -0.744 -25.073 1.00 98.00 161 SER A O 1
ATOM 1128 N N . TRP A 1 162 ? 11.846 -0.303 -22.978 1.00 95.94 162 TRP A N 1
ATOM 1129 C CA . TRP A 1 162 ? 12.682 0.878 -22.806 1.00 95.94 162 TRP A CA 1
ATOM 1130 C C . TRP A 1 162 ? 13.344 0.865 -21.435 1.00 95.94 162 TRP A C 1
ATOM 1132 O O . TRP A 1 162 ? 12.652 0.886 -20.423 1.00 95.94 162 TRP A O 1
ATOM 1142 N N . ALA A 1 163 ? 14.674 0.861 -21.402 1.00 94.69 163 ALA A N 1
ATOM 1143 C CA . ALA A 1 163 ? 15.458 1.008 -20.182 1.00 94.69 163 ALA A CA 1
ATOM 1144 C C . ALA A 1 163 ? 16.319 2.272 -20.262 1.00 94.69 163 ALA A C 1
ATOM 1146 O O . ALA A 1 163 ? 17.113 2.421 -21.195 1.00 94.69 163 ALA A O 1
ATOM 1147 N N . TRP A 1 164 ? 16.166 3.183 -19.303 1.00 91.31 164 TRP A N 1
ATOM 1148 C CA . TRP A 1 164 ? 16.966 4.402 -19.209 1.00 91.31 164 TRP A CA 1
ATOM 1149 C C . TRP A 1 164 ? 18.132 4.242 -18.223 1.00 91.31 164 TRP A C 1
ATOM 1151 O O . TRP A 1 164 ? 17.987 3.613 -17.174 1.00 91.31 164 TRP A O 1
ATOM 1161 N N . ALA A 1 165 ? 19.299 4.791 -18.577 1.00 87.75 165 ALA A N 1
ATOM 1162 C CA . ALA A 1 165 ? 20.549 4.684 -17.816 1.00 87.75 165 ALA A CA 1
ATOM 1163 C C . ALA A 1 165 ? 20.852 3.243 -17.343 1.00 87.75 165 ALA A C 1
ATOM 1165 O O . ALA A 1 165 ? 21.064 2.397 -18.204 1.00 87.75 165 ALA A O 1
ATOM 1166 N N . HIS A 1 166 ? 20.883 2.947 -16.036 1.00 87.25 166 HIS A N 1
ATOM 1167 C CA . HIS A 1 166 ? 21.282 1.635 -15.482 1.00 87.25 166 HIS A CA 1
ATOM 1168 C C . HIS A 1 166 ? 20.079 0.706 -15.222 1.00 87.25 166 HIS A C 1
ATOM 1170 O O . HIS A 1 166 ? 20.201 -0.332 -14.570 1.00 87.25 166 HIS A O 1
ATOM 1176 N N . SER A 1 167 ? 18.900 1.090 -15.709 1.00 93.94 167 SER A N 1
ATOM 1177 C CA . SER A 1 167 ? 17.639 0.430 -15.382 1.00 93.94 167 SER A CA 1
ATOM 1178 C C . SER A 1 167 ? 17.430 -0.888 -16.137 1.00 93.94 167 SER A C 1
ATOM 1180 O O . SER A 1 167 ? 18.076 -1.178 -17.149 1.00 93.94 167 SER A O 1
ATOM 1182 N N . VAL A 1 168 ? 16.476 -1.691 -15.664 1.00 96.06 168 VAL A N 1
ATOM 1183 C CA . VAL A 1 168 ? 16.133 -3.003 -16.231 1.00 96.06 168 VAL A CA 1
ATOM 1184 C C . VAL A 1 168 ? 14.661 -3.041 -16.633 1.00 96.06 168 VAL A C 1
ATOM 1186 O O . VAL A 1 168 ? 13.784 -3.096 -15.778 1.00 96.06 168 VAL A O 1
ATOM 1189 N N . ALA A 1 169 ? 14.379 -3.085 -17.933 1.00 97.75 169 ALA A N 1
ATOM 1190 C CA . ALA A 1 169 ? 13.052 -3.241 -18.517 1.00 97.75 169 ALA A CA 1
ATOM 1191 C C . ALA A 1 169 ? 12.918 -4.591 -19.240 1.00 97.75 169 ALA A C 1
ATOM 1193 O O . ALA A 1 169 ? 13.477 -4.796 -20.316 1.00 97.75 169 ALA A O 1
ATOM 1194 N N . ILE A 1 170 ? 12.146 -5.525 -18.681 1.00 98.69 170 ILE A N 1
ATOM 1195 C CA . ILE A 1 170 ? 11.944 -6.866 -19.250 1.00 98.69 170 ILE A CA 1
ATOM 1196 C C . ILE A 1 170 ? 10.453 -7.126 -19.465 1.00 98.69 170 ILE A C 1
ATOM 1198 O O . ILE A 1 170 ? 9.681 -7.237 -18.520 1.00 98.69 170 ILE A O 1
ATOM 1202 N N . GLY A 1 171 ? 10.038 -7.295 -20.716 1.00 98.56 171 GLY A N 1
ATOM 1203 C CA . GLY A 1 171 ? 8.659 -7.535 -21.126 1.00 98.56 171 GLY A CA 1
ATOM 1204 C C . GLY A 1 171 ? 8.249 -6.644 -22.295 1.00 98.56 171 GLY A C 1
ATOM 1205 O O . GLY A 1 171 ? 8.836 -5.596 -22.545 1.00 98.56 171 GLY A O 1
ATOM 1206 N N . THR A 1 172 ? 7.214 -7.053 -23.033 1.00 98.62 172 THR A N 1
ATOM 1207 C CA . THR A 1 172 ? 6.681 -6.227 -24.131 1.00 98.62 172 THR A CA 1
ATOM 1208 C C . THR A 1 172 ? 6.131 -4.910 -23.586 1.00 98.62 172 THR A C 1
ATOM 1210 O O . THR A 1 172 ? 5.236 -4.931 -22.736 1.00 98.62 172 THR A O 1
ATOM 1213 N N . GLY A 1 173 ? 6.648 -3.782 -24.072 1.00 98.00 173 GLY A N 1
ATOM 1214 C CA . GLY A 1 173 ? 6.280 -2.443 -23.616 1.00 98.00 173 GLY A CA 1
ATOM 1215 C C . GLY A 1 173 ? 6.669 -2.137 -22.168 1.00 98.00 173 GLY A C 1
ATOM 1216 O O . GLY A 1 173 ? 6.040 -1.270 -21.567 1.00 98.00 173 GLY A O 1
ATOM 1217 N N . ALA A 1 174 ? 7.605 -2.887 -21.572 1.00 98.56 174 ALA A N 1
ATOM 1218 C CA . ALA A 1 174 ? 8.128 -2.570 -20.245 1.00 98.56 174 ALA A CA 1
ATOM 1219 C C . ALA A 1 174 ? 8.967 -1.285 -20.307 1.00 98.56 174 ALA A C 1
ATOM 1221 O O . ALA A 1 174 ? 9.766 -1.127 -21.227 1.00 98.56 174 ALA A O 1
ATOM 1222 N N . ILE A 1 175 ? 8.789 -0.387 -19.342 1.00 97.19 175 ILE A N 1
ATOM 1223 C CA . ILE A 1 175 ? 9.471 0.907 -19.273 1.00 97.19 175 ILE A CA 1
ATOM 1224 C C . ILE A 1 175 ? 10.114 1.024 -17.896 1.00 97.19 175 ILE A C 1
ATOM 1226 O O . ILE A 1 175 ? 9.408 1.109 -16.892 1.00 97.19 175 ILE A O 1
ATOM 1230 N N . ALA A 1 176 ? 11.440 1.004 -17.860 1.00 95.75 176 ALA A N 1
ATOM 1231 C CA . ALA A 1 176 ? 12.219 1.308 -16.675 1.00 95.75 176 ALA A CA 1
ATOM 1232 C C . ALA A 1 176 ? 12.920 2.648 -16.898 1.00 95.75 176 ALA A C 1
ATOM 1234 O O . ALA A 1 176 ? 13.799 2.757 -17.757 1.00 95.75 176 ALA A O 1
ATOM 1235 N N . ASP A 1 177 ? 12.471 3.663 -16.173 1.00 91.62 177 ASP A N 1
ATOM 1236 C CA . ASP A 1 177 ? 12.998 5.022 -16.227 1.00 91.62 177 ASP A CA 1
ATOM 1237 C C . ASP A 1 177 ? 13.510 5.407 -14.832 1.00 91.62 177 ASP A C 1
ATOM 1239 O O . ASP A 1 177 ? 12.940 4.986 -13.825 1.00 91.62 177 ASP A O 1
ATOM 1243 N N . GLN A 1 178 ? 14.634 6.107 -14.755 1.00 84.25 178 GLN A N 1
ATOM 1244 C CA . GLN A 1 178 ? 15.209 6.608 -13.497 1.00 84.25 178 GLN A CA 1
ATOM 1245 C C . GLN A 1 178 ? 15.246 8.137 -13.594 1.00 84.25 178 GLN A C 1
ATOM 1247 O O . GLN A 1 178 ? 15.313 8.659 -14.695 1.00 84.25 178 GLN A O 1
ATOM 1252 N N . ALA A 1 179 ? 15.155 8.888 -12.497 1.00 79.94 179 ALA A N 1
ATOM 1253 C CA . ALA A 1 179 ? 15.117 10.356 -12.594 1.00 79.94 179 ALA A CA 1
ATOM 1254 C C . ALA A 1 179 ? 16.506 10.973 -12.714 1.00 79.94 179 ALA A C 1
ATOM 1256 O O . ALA A 1 179 ? 16.702 12.002 -13.366 1.00 79.94 179 ALA A O 1
ATOM 1257 N N . GLN A 1 180 ? 17.485 10.317 -12.107 1.00 80.75 180 GLN A N 1
ATOM 1258 C CA . GLN A 1 180 ? 18.894 10.661 -12.194 1.00 80.75 180 GLN A CA 1
ATOM 1259 C C . GLN A 1 180 ? 19.675 9.513 -12.810 1.00 80.75 180 GLN A C 1
ATOM 1261 O O . GLN A 1 180 ? 19.106 8.513 -13.223 1.00 80.75 180 GLN A O 1
ATOM 1266 N N . THR A 1 181 ? 20.996 9.635 -12.876 1.00 74.31 181 THR A N 1
ATOM 1267 C CA . THR A 1 181 ? 21.821 8.731 -13.678 1.00 74.31 181 THR A CA 1
ATOM 1268 C C . THR A 1 181 ? 22.806 7.874 -12.876 1.00 74.31 181 THR A C 1
ATOM 1270 O O . THR A 1 181 ? 23.534 7.063 -13.446 1.00 74.31 181 THR A O 1
ATOM 1273 N N . ASN A 1 182 ? 22.778 7.992 -11.544 1.00 83.00 182 ASN A N 1
ATOM 1274 C CA . ASN A 1 182 ? 23.548 7.146 -10.632 1.00 83.00 182 ASN A CA 1
ATOM 1275 C C . ASN A 1 182 ? 23.061 5.685 -10.707 1.00 83.00 182 ASN A C 1
ATOM 1277 O O . ASN A 1 182 ? 21.857 5.431 -10.764 1.00 83.00 182 ASN A O 1
ATOM 1281 N N . VAL A 1 183 ? 23.992 4.727 -10.663 1.00 82.19 183 VAL A N 1
ATOM 1282 C CA . VAL A 1 183 ? 23.692 3.286 -10.593 1.00 82.19 183 VAL A CA 1
ATOM 1283 C C . VAL A 1 183 ? 22.825 2.930 -9.387 1.00 82.19 183 VAL A C 1
ATOM 1285 O O . VAL A 1 183 ? 22.001 2.024 -9.465 1.00 82.19 183 VAL A O 1
ATOM 1288 N N . GLU A 1 184 ? 22.972 3.664 -8.285 1.00 85.94 184 GLU A N 1
ATOM 1289 C CA . GLU A 1 184 ? 22.188 3.464 -7.060 1.00 85.94 184 GLU A CA 1
ATOM 1290 C C . GLU A 1 184 ? 20.697 3.783 -7.254 1.00 85.94 184 GLU A C 1
ATOM 1292 O O . GLU A 1 184 ? 19.864 3.283 -6.503 1.00 85.94 184 GLU A O 1
ATOM 1297 N N . ASN A 1 185 ? 20.355 4.545 -8.299 1.00 87.44 185 ASN A N 1
ATOM 1298 C CA . ASN A 1 185 ? 18.989 4.962 -8.612 1.00 87.44 185 ASN A CA 1
ATOM 1299 C C . ASN A 1 185 ? 18.334 4.100 -9.701 1.00 87.44 185 ASN A C 1
ATOM 1301 O O . ASN A 1 185 ? 17.230 4.424 -10.148 1.00 87.44 185 ASN A O 1
ATOM 1305 N N . ALA A 1 186 ? 19.000 3.027 -10.141 1.00 90.81 186 ALA A N 1
ATOM 1306 C CA . ALA A 1 186 ? 18.494 2.142 -11.181 1.00 90.81 186 ALA A CA 1
ATOM 1307 C C . ALA A 1 186 ? 17.084 1.639 -10.857 1.00 90.81 186 ALA A C 1
ATOM 1309 O O . ALA A 1 186 ? 16.810 1.157 -9.755 1.00 90.81 186 ALA A O 1
ATOM 1310 N N . SER A 1 187 ? 16.192 1.727 -11.841 1.00 94.75 187 SER A N 1
ATOM 1311 C CA . SER A 1 187 ? 14.824 1.247 -11.710 1.00 94.75 187 SER A CA 1
ATOM 1312 C C . SER A 1 187 ? 14.641 -0.108 -12.392 1.00 94.75 187 SER A C 1
ATOM 1314 O O . SER A 1 187 ? 15.436 -0.556 -13.225 1.00 94.75 187 SER A O 1
ATOM 1316 N N . VAL A 1 188 ? 13.585 -0.815 -12.006 1.00 97.38 188 VAL A N 1
ATOM 1317 C CA . VAL A 1 188 ? 13.273 -2.156 -12.499 1.00 97.38 188 VAL A CA 1
ATOM 1318 C C . VAL A 1 188 ? 11.81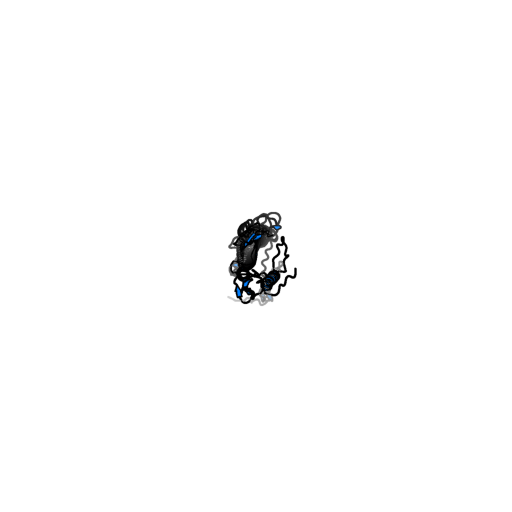8 -2.196 -12.940 1.00 97.38 188 VAL A C 1
ATOM 1320 O O . VAL A 1 188 ? 10.915 -1.957 -12.145 1.00 97.38 188 VAL A O 1
ATOM 1323 N N . ALA A 1 189 ? 11.578 -2.567 -14.193 1.00 98.31 189 ALA A N 1
ATOM 1324 C CA . ALA A 1 189 ? 10.261 -2.832 -14.750 1.00 98.31 189 ALA A CA 1
ATOM 1325 C C . ALA A 1 189 ? 10.227 -4.230 -15.381 1.00 98.31 189 ALA A C 1
ATOM 1327 O O . ALA A 1 189 ? 10.781 -4.455 -16.455 1.00 98.31 189 ALA A O 1
ATOM 1328 N N . ILE A 1 190 ? 9.569 -5.195 -14.734 1.00 98.81 190 ILE A N 1
ATOM 1329 C CA . ILE A 1 190 ? 9.500 -6.585 -15.213 1.00 98.81 190 ILE A CA 1
ATOM 1330 C C . ILE A 1 190 ? 8.044 -7.006 -15.401 1.00 98.81 190 ILE A C 1
ATOM 1332 O O . ILE A 1 190 ? 7.283 -7.124 -14.447 1.00 98.81 190 ILE A O 1
ATOM 1336 N N . GLY A 1 191 ? 7.659 -7.304 -16.636 1.00 98.69 191 GLY A N 1
ATOM 1337 C CA . GLY A 1 191 ? 6.313 -7.706 -17.032 1.00 98.69 191 GLY A CA 1
ATOM 1338 C C . GLY A 1 191 ? 5.819 -6.918 -18.242 1.00 98.69 191 GLY A C 1
ATOM 1339 O O . GLY A 1 191 ? 6.268 -5.809 -18.519 1.00 98.69 191 GLY A O 1
ATOM 1340 N N . ALA A 1 192 ? 4.867 -7.484 -18.988 1.00 98.69 192 ALA A N 1
ATOM 1341 C CA . ALA A 1 192 ? 4.278 -6.774 -20.121 1.00 98.69 192 ALA A CA 1
ATOM 1342 C C . ALA A 1 192 ? 3.621 -5.469 -19.643 1.00 98.69 192 ALA A C 1
ATOM 1344 O O . ALA A 1 192 ? 2.748 -5.503 -18.772 1.00 98.69 192 ALA A O 1
ATOM 1345 N N . LYS A 1 193 ? 4.024 -4.337 -20.230 1.00 98.44 193 LYS A N 1
ATOM 1346 C CA . LYS A 1 193 ? 3.589 -2.982 -19.857 1.00 98.44 193 LYS A CA 1
ATOM 1347 C C . LYS A 1 193 ? 3.905 -2.575 -18.408 1.00 98.44 193 LYS A C 1
ATOM 1349 O O . LYS A 1 193 ? 3.236 -1.682 -17.891 1.00 98.44 193 LYS A O 1
ATOM 1354 N N . ALA A 1 194 ? 4.848 -3.239 -17.733 1.00 98.75 194 ALA A N 1
ATOM 1355 C CA . ALA A 1 194 ? 5.343 -2.765 -16.441 1.00 98.75 194 ALA A CA 1
ATOM 1356 C C . ALA A 1 194 ? 6.004 -1.390 -16.621 1.00 98.75 194 ALA A C 1
ATOM 1358 O O . ALA A 1 194 ? 6.704 -1.182 -17.609 1.00 98.75 194 ALA A O 1
ATOM 1359 N N . ASN A 1 195 ? 5.774 -0.457 -15.702 1.00 98.06 195 ASN A N 1
ATOM 1360 C CA . ASN A 1 195 ? 6.318 0.895 -15.777 1.00 98.06 195 ASN A CA 1
ATOM 1361 C C . ASN A 1 195 ? 6.806 1.343 -14.392 1.00 98.06 195 ASN A C 1
ATOM 1363 O O . ASN A 1 195 ? 5.992 1.432 -13.474 1.00 98.06 195 ASN A O 1
ATOM 1367 N N . SER A 1 196 ? 8.104 1.598 -14.231 1.00 96.81 196 SER A N 1
ATOM 1368 C CA . SER A 1 196 ? 8.684 2.092 -12.970 1.00 96.81 196 SER A CA 1
ATOM 1369 C C . SER A 1 196 ? 8.524 3.605 -12.764 1.00 96.81 196 SER A C 1
ATOM 1371 O O . SER A 1 196 ? 8.894 4.103 -11.704 1.00 96.81 196 SER A O 1
ATOM 1373 N N . GLY A 1 197 ? 7.967 4.321 -13.746 1.00 92.69 197 GLY A N 1
ATOM 1374 C CA . GLY A 1 197 ? 7.880 5.780 -13.774 1.00 92.69 197 GLY A CA 1
ATOM 1375 C C . GLY A 1 197 ? 9.252 6.432 -13.903 1.00 92.69 197 GLY A C 1
ATOM 1376 O O . GLY A 1 197 ? 10.272 5.762 -13.782 1.00 92.69 197 GLY A O 1
ATOM 1377 N N . ASN A 1 198 ? 9.276 7.744 -14.113 1.00 91.69 198 ASN A N 1
ATOM 1378 C CA . ASN A 1 198 ? 10.486 8.545 -13.959 1.00 91.69 198 ASN A CA 1
ATOM 1379 C C . ASN A 1 198 ? 10.790 8.726 -12.456 1.00 91.69 198 ASN A C 1
ATOM 1381 O O . ASN A 1 198 ? 10.421 9.740 -11.852 1.00 91.69 198 ASN A O 1
ATOM 1385 N N . SER A 1 199 ? 11.348 7.682 -11.836 1.00 88.25 199 SER A N 1
ATOM 1386 C CA . SER A 1 199 ? 11.511 7.567 -10.384 1.00 88.25 199 SER A CA 1
ATOM 1387 C C . SER A 1 199 ? 12.800 6.837 -10.021 1.00 88.25 199 SER A C 1
ATOM 1389 O O . SER A 1 199 ? 13.041 5.716 -10.470 1.00 88.25 199 SER A O 1
ATOM 1391 N N . ASP A 1 200 ? 13.603 7.444 -9.150 1.00 91.38 200 ASP A N 1
ATOM 1392 C CA . ASP A 1 200 ? 14.821 6.822 -8.626 1.00 91.38 200 ASP A CA 1
ATOM 1393 C C . ASP A 1 200 ? 14.481 5.601 -7.754 1.00 91.38 200 ASP A C 1
ATOM 1395 O O . ASP A 1 200 ? 13.638 5.676 -6.856 1.00 91.38 200 ASP A O 1
ATOM 1399 N N . GLY A 1 201 ? 15.106 4.456 -8.046 1.00 92.12 201 GLY A N 1
ATOM 1400 C CA . GLY A 1 201 ? 14.934 3.218 -7.274 1.00 92.12 201 GLY A CA 1
ATOM 1401 C C . GLY A 1 201 ? 13.556 2.550 -7.407 1.00 92.12 201 GLY A C 1
ATOM 1402 O O . GLY A 1 201 ? 13.206 1.691 -6.597 1.00 92.12 201 GLY A O 1
ATOM 1403 N N . GLY A 1 202 ? 12.746 2.931 -8.403 1.00 96.06 202 GLY A N 1
ATOM 1404 C CA . GLY A 1 202 ? 11.411 2.364 -8.611 1.00 96.06 202 GLY A CA 1
ATOM 1405 C C . GLY A 1 202 ? 11.443 0.893 -9.052 1.00 96.06 202 GLY A C 1
ATOM 1406 O O . GLY A 1 202 ? 12.084 0.552 -10.043 1.00 96.06 202 GLY A O 1
ATOM 1407 N N . VAL A 1 203 ? 10.696 0.013 -8.378 1.00 98.25 203 VAL A N 1
ATOM 1408 C CA . VAL A 1 203 ? 10.583 -1.419 -8.722 1.00 98.25 203 VAL A CA 1
ATOM 1409 C C . VAL A 1 203 ? 9.140 -1.786 -9.071 1.00 98.25 203 VAL A C 1
ATOM 1411 O O . VAL A 1 203 ? 8.315 -2.027 -8.193 1.00 98.25 203 VAL A O 1
ATOM 1414 N N . ALA A 1 204 ? 8.828 -1.883 -10.361 1.00 98.62 204 ALA A N 1
ATOM 1415 C CA . ALA A 1 204 ? 7.537 -2.314 -10.889 1.00 98.62 204 ALA A CA 1
ATOM 1416 C C . ALA A 1 204 ? 7.620 -3.742 -11.461 1.00 98.62 204 ALA A C 1
ATOM 1418 O O . ALA A 1 204 ? 8.190 -3.968 -12.526 1.00 98.62 204 ALA A O 1
ATOM 1419 N N . ILE A 1 205 ? 7.021 -4.728 -10.788 1.00 98.88 205 ILE A N 1
ATOM 1420 C CA . ILE A 1 205 ? 7.041 -6.132 -11.233 1.00 98.88 205 ILE A CA 1
ATOM 1421 C C . ILE A 1 205 ? 5.618 -6.673 -11.379 1.00 98.88 205 ILE A C 1
ATOM 1423 O O . ILE A 1 205 ? 4.883 -6.828 -10.408 1.00 98.88 205 ILE A O 1
ATOM 1427 N N . GLY A 1 206 ? 5.239 -7.051 -12.593 1.00 98.75 206 GLY A N 1
ATOM 1428 C CA . GLY A 1 206 ? 3.939 -7.616 -12.927 1.00 98.75 206 GLY A CA 1
ATOM 1429 C C . GLY A 1 206 ? 3.374 -7.043 -14.222 1.00 98.75 206 GLY A C 1
ATOM 1430 O O . GLY A 1 206 ? 3.763 -5.985 -14.704 1.00 98.75 206 GLY A O 1
ATOM 1431 N N . ILE A 1 207 ? 2.406 -7.744 -14.814 1.00 98.81 207 ILE A N 1
ATOM 1432 C CA . ILE A 1 207 ? 1.734 -7.236 -16.016 1.00 98.81 207 ILE A CA 1
ATOM 1433 C C . ILE A 1 207 ? 1.004 -5.937 -15.666 1.00 98.81 207 ILE A C 1
ATOM 1435 O O . ILE A 1 207 ? 0.120 -5.934 -14.801 1.00 98.81 207 ILE A O 1
ATOM 1439 N N . ALA A 1 208 ? 1.348 -4.866 -16.377 1.00 98.62 208 ALA A N 1
ATOM 1440 C CA . ALA A 1 208 ? 0.823 -3.522 -16.182 1.00 98.62 208 ALA A CA 1
ATOM 1441 C C . ALA A 1 208 ? 0.973 -2.985 -14.743 1.00 98.62 208 ALA A C 1
ATOM 1443 O O . ALA A 1 208 ? 0.139 -2.186 -14.317 1.00 98.62 208 ALA A O 1
ATOM 1444 N N . SER A 1 209 ? 1.976 -3.441 -13.977 1.00 98.81 209 SER A N 1
ATOM 1445 C CA . SER A 1 209 ? 2.358 -2.772 -12.725 1.00 98.81 209 SER A CA 1
ATOM 1446 C C . SER A 1 209 ? 2.884 -1.372 -13.029 1.00 98.81 209 SER A C 1
ATOM 1448 O O . SER A 1 209 ? 3.564 -1.184 -14.040 1.00 98.81 209 SER A O 1
ATOM 1450 N N . LYS A 1 210 ? 2.577 -0.395 -12.177 1.00 98.50 210 LYS A N 1
ATOM 1451 C CA . LYS A 1 210 ? 2.898 1.009 -12.430 1.00 98.50 210 LYS A CA 1
ATOM 1452 C C . LYS A 1 210 ? 3.402 1.710 -11.174 1.00 98.50 210 LYS A C 1
ATOM 1454 O O . LYS A 1 210 ? 2.776 1.625 -10.124 1.00 98.50 210 LYS A O 1
ATOM 1459 N N . ILE A 1 211 ? 4.473 2.468 -11.324 1.00 98.50 211 ILE A N 1
ATOM 1460 C CA . ILE A 1 211 ? 4.889 3.514 -10.396 1.00 98.50 211 ILE A CA 1
ATOM 1461 C C . ILE A 1 211 ? 4.765 4.842 -11.153 1.00 98.50 211 ILE A C 1
ATOM 1463 O O . ILE A 1 211 ? 5.034 4.912 -12.353 1.00 98.50 211 ILE A O 1
ATOM 1467 N N . GLY A 1 212 ? 4.219 5.865 -10.499 1.00 96.81 212 GLY A N 1
ATOM 1468 C CA . GLY A 1 212 ? 4.115 7.209 -11.056 1.00 96.81 212 GLY A CA 1
ATOM 1469 C C . GLY A 1 212 ? 5.471 7.908 -11.112 1.00 96.81 212 GLY A C 1
ATOM 1470 O O . GLY A 1 212 ? 6.426 7.487 -10.468 1.00 96.81 212 GLY A O 1
ATOM 1471 N N . ASP A 1 213 ? 5.552 9.002 -11.857 1.00 94.31 213 ASP A N 1
ATOM 1472 C CA . ASP A 1 213 ? 6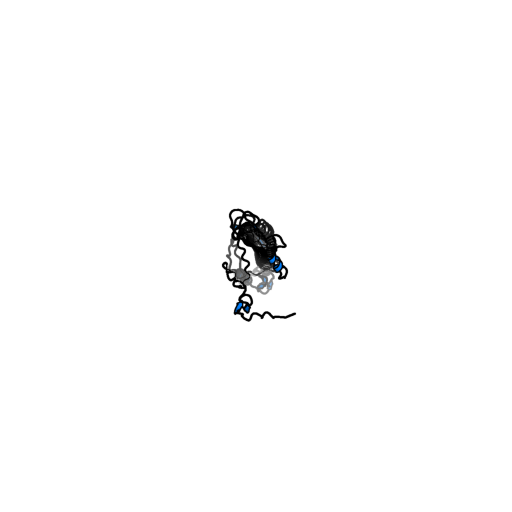.766 9.823 -11.900 1.00 94.31 213 ASP A CA 1
ATOM 1473 C C . ASP A 1 213 ? 7.010 10.508 -10.547 1.00 94.31 213 ASP A C 1
ATOM 1475 O O . ASP A 1 213 ? 6.065 10.735 -9.782 1.00 94.31 213 ASP A O 1
ATOM 1479 N N . ASN A 1 214 ? 8.265 10.864 -10.257 1.00 91.31 214 ASN A N 1
ATOM 1480 C CA . ASN A 1 214 ? 8.677 11.525 -9.011 1.00 91.31 214 ASN A CA 1
ATOM 1481 C C . ASN A 1 214 ? 8.233 10.756 -7.749 1.00 91.31 214 ASN A C 1
ATOM 1483 O O . ASN A 1 214 ? 7.751 11.339 -6.779 1.00 91.31 214 ASN A O 1
ATOM 1487 N N . THR A 1 215 ? 8.334 9.429 -7.790 1.00 95.81 215 THR A N 1
ATOM 1488 C CA . THR A 1 215 ? 7.870 8.506 -6.744 1.00 95.81 215 THR A CA 1
ATOM 1489 C C . THR A 1 215 ? 9.034 7.614 -6.317 1.00 95.81 215 THR A C 1
ATOM 1491 O O . THR A 1 215 ? 9.039 6.405 -6.545 1.00 95.81 215 THR A O 1
ATOM 1494 N N . ALA A 1 216 ? 10.065 8.247 -5.754 1.00 93.62 216 ALA A N 1
ATOM 1495 C CA . ALA A 1 216 ? 11.321 7.594 -5.395 1.00 93.62 216 ALA A CA 1
ATOM 1496 C C . ALA A 1 216 ? 11.136 6.473 -4.354 1.00 93.62 216 ALA A C 1
ATOM 1498 O O . ALA A 1 216 ? 10.155 6.459 -3.598 1.00 93.62 216 ALA A O 1
ATOM 1499 N N . ASP A 1 217 ? 12.087 5.537 -4.326 1.00 94.56 217 ASP A N 1
ATOM 1500 C CA . ASP A 1 217 ? 12.205 4.459 -3.331 1.00 94.56 217 ASP A CA 1
ATOM 1501 C C . ASP A 1 217 ? 10.933 3.609 -3.182 1.00 94.56 217 ASP A C 1
ATOM 1503 O O . ASP A 1 217 ? 10.478 3.297 -2.080 1.00 94.56 217 ASP A O 1
ATOM 1507 N N . THR A 1 218 ? 10.298 3.276 -4.305 1.00 97.56 218 THR A N 1
ATOM 1508 C CA . THR A 1 218 ? 8.945 2.708 -4.319 1.00 97.56 218 THR A CA 1
ATOM 1509 C C . THR A 1 218 ? 8.893 1.348 -4.994 1.00 97.56 218 THR A C 1
ATOM 1511 O O . THR A 1 218 ? 9.563 1.090 -5.991 1.00 97.56 218 THR A O 1
ATOM 1514 N N . VAL A 1 219 ? 8.035 0.471 -4.475 1.00 98.62 219 VAL A N 1
ATOM 1515 C CA . VAL A 1 219 ? 7.869 -0.900 -4.959 1.00 98.62 219 VAL A CA 1
ATOM 1516 C C . VAL A 1 219 ? 6.401 -1.172 -5.292 1.00 98.62 219 VAL A C 1
ATOM 1518 O O . VAL A 1 219 ? 5.527 -1.057 -4.435 1.00 98.62 219 VAL A O 1
ATOM 1521 N N . ALA A 1 220 ? 6.126 -1.594 -6.527 1.00 98.75 220 ALA A N 1
ATOM 1522 C CA . ALA A 1 220 ? 4.817 -2.031 -7.005 1.00 98.75 220 ALA A CA 1
ATOM 1523 C C . ALA A 1 220 ? 4.914 -3.444 -7.602 1.00 98.75 220 ALA A C 1
ATOM 1525 O O . ALA A 1 220 ? 5.367 -3.631 -8.731 1.00 98.75 220 ALA A O 1
ATOM 1526 N N . ILE A 1 221 ? 4.467 -4.459 -6.861 1.00 98.88 221 ILE A N 1
ATOM 1527 C CA . ILE A 1 221 ? 4.574 -5.867 -7.260 1.00 98.88 221 ILE A CA 1
ATOM 1528 C C . ILE A 1 221 ? 3.188 -6.510 -7.345 1.00 98.88 221 ILE A C 1
ATOM 1530 O O . ILE A 1 221 ? 2.455 -6.611 -6.362 1.00 98.88 221 ILE A O 1
ATOM 1534 N N . GLY A 1 222 ? 2.841 -7.015 -8.525 1.00 98.81 222 GLY A N 1
ATOM 1535 C CA . GLY A 1 222 ? 1.574 -7.669 -8.829 1.00 98.81 222 GLY A CA 1
ATOM 1536 C C . GLY A 1 222 ? 0.958 -7.153 -10.126 1.00 98.81 222 GLY A C 1
ATOM 1537 O O . GLY A 1 222 ? 1.241 -6.052 -10.594 1.00 98.81 222 GLY A O 1
ATOM 1538 N N . ARG A 1 223 ? 0.068 -7.949 -10.731 1.00 98.81 223 ARG A N 1
ATOM 1539 C CA . ARG A 1 223 ? -0.663 -7.515 -11.928 1.00 98.81 223 ARG A CA 1
ATOM 1540 C C . ARG A 1 223 ? -1.471 -6.259 -11.599 1.00 98.81 223 ARG A C 1
ATOM 1542 O O . ARG A 1 223 ? -2.374 -6.323 -10.762 1.00 98.81 223 ARG A O 1
ATOM 1549 N N . ARG A 1 224 ? -1.191 -5.156 -12.299 1.00 98.69 224 ARG A N 1
ATOM 1550 C CA . ARG A 1 224 ? -1.811 -3.839 -12.067 1.00 98.69 224 ARG A CA 1
ATOM 1551 C C . ARG A 1 224 ? -1.629 -3.304 -10.639 1.00 98.69 224 ARG A C 1
ATOM 1553 O O . ARG A 1 224 ? -2.464 -2.521 -10.197 1.00 98.69 224 ARG A O 1
ATOM 1560 N N . ALA A 1 225 ? -0.601 -3.744 -9.909 1.00 98.88 225 ALA A N 1
ATOM 1561 C CA . ALA A 1 225 ? -0.178 -3.045 -8.696 1.00 98.88 225 ALA A CA 1
ATOM 1562 C C . ALA A 1 225 ? 0.232 -1.618 -9.080 1.00 98.88 225 ALA A C 1
ATOM 1564 O O . ALA A 1 225 ? 0.902 -1.438 -10.100 1.00 98.88 225 ALA A O 1
ATOM 1565 N N . SER A 1 226 ? -0.204 -0.621 -8.317 1.00 98.75 226 SER A N 1
ATOM 1566 C CA . SER A 1 226 ? -0.030 0.781 -8.683 1.00 98.75 226 SER A CA 1
ATOM 1567 C C . SER A 1 226 ? 0.382 1.622 -7.484 1.00 98.75 226 SER A C 1
ATOM 1569 O O . SER A 1 226 ? -0.275 1.595 -6.447 1.00 98.75 226 SER A O 1
ATOM 1571 N N . VAL A 1 227 ? 1.424 2.424 -7.653 1.00 98.81 227 VAL A N 1
ATOM 1572 C CA . VAL A 1 227 ? 1.727 3.550 -6.769 1.00 98.81 227 VAL A CA 1
ATOM 1573 C C . VAL A 1 227 ? 1.671 4.809 -7.619 1.00 98.81 227 VAL A C 1
ATOM 1575 O O . VAL A 1 227 ? 2.347 4.904 -8.640 1.00 98.81 227 VAL A O 1
ATOM 1578 N N . GLU A 1 228 ? 0.781 5.730 -7.278 1.00 98.50 228 GLU A N 1
ATOM 1579 C CA . GLU A 1 228 ? 0.574 6.962 -8.039 1.00 98.50 228 GLU A CA 1
ATOM 1580 C C . GLU A 1 228 ? 1.628 8.033 -7.705 1.00 98.50 228 GLU A C 1
ATOM 1582 O O . GLU A 1 228 ? 2.355 7.930 -6.720 1.00 98.50 228 GLU A O 1
ATOM 1587 N N . GLY A 1 229 ? 1.713 9.069 -8.548 1.00 97.69 229 GLY A N 1
ATOM 1588 C CA . GLY A 1 229 ? 2.754 10.099 -8.471 1.00 97.69 229 GLY A CA 1
ATOM 1589 C C . GLY A 1 229 ? 2.876 10.759 -7.093 1.00 97.69 229 GLY A C 1
ATOM 1590 O O . GLY A 1 229 ? 1.870 11.109 -6.469 1.00 97.69 229 GLY A O 1
ATOM 1591 N N . GLY A 1 230 ? 4.113 10.942 -6.629 1.00 96.31 230 GLY A N 1
ATOM 1592 C CA . GLY A 1 230 ? 4.436 11.618 -5.369 1.00 96.31 230 GLY A CA 1
ATOM 1593 C C . GLY A 1 230 ? 4.215 10.782 -4.103 1.00 96.31 230 GLY A C 1
ATOM 1594 O O . GLY A 1 230 ? 4.450 11.283 -3.004 1.00 96.31 230 GLY A O 1
ATOM 1595 N N . ALA A 1 231 ? 3.775 9.525 -4.213 1.00 98.25 231 ALA A N 1
ATOM 1596 C CA . ALA A 1 231 ? 3.652 8.596 -3.085 1.00 98.25 231 ALA A CA 1
ATOM 1597 C C . ALA A 1 231 ? 4.983 7.874 -2.784 1.00 98.25 231 ALA A C 1
ATOM 1599 O O . ALA A 1 231 ? 5.062 6.649 -2.785 1.00 98.25 231 ALA A O 1
ATOM 1600 N N . GLU A 1 232 ? 6.039 8.654 -2.557 1.00 97.56 232 GLU A N 1
ATOM 1601 C CA . GLU A 1 232 ? 7.410 8.180 -2.307 1.00 97.56 232 GLU A CA 1
ATOM 1602 C C . GLU A 1 232 ? 7.499 7.183 -1.135 1.00 97.56 232 GLU A C 1
ATOM 1604 O O . GLU A 1 232 ? 6.676 7.224 -0.211 1.00 97.56 232 GLU A O 1
ATOM 1609 N N . LYS A 1 233 ? 8.540 6.335 -1.142 1.00 97.81 233 LYS A N 1
ATOM 1610 C CA . LYS A 1 233 ? 8.869 5.372 -0.071 1.00 97.81 233 LYS A CA 1
ATOM 1611 C C . LYS A 1 233 ? 7.740 4.390 0.248 1.00 97.81 233 LYS A C 1
ATOM 1613 O O . LYS A 1 233 ? 7.470 4.088 1.413 1.00 97.81 233 LYS A O 1
ATOM 1618 N N . SER A 1 234 ? 7.041 3.928 -0.783 1.00 98.62 234 SER A N 1
ATOM 1619 C CA . SER A 1 234 ? 5.811 3.153 -0.621 1.00 98.62 234 SER A CA 1
ATOM 1620 C C . SER A 1 234 ? 5.917 1.726 -1.159 1.00 98.62 234 SER A C 1
ATOM 1622 O O . SER A 1 234 ? 6.674 1.436 -2.085 1.00 98.62 234 SER A O 1
ATOM 1624 N N . LEU A 1 235 ? 5.106 0.824 -0.600 1.00 98.81 235 LEU A N 1
ATOM 1625 C CA . LEU A 1 235 ? 5.028 -0.583 -1.000 1.00 98.81 235 LEU A CA 1
ATOM 1626 C C . LEU A 1 235 ? 3.597 -0.976 -1.379 1.00 98.81 235 LEU A C 1
ATOM 1628 O O . LEU A 1 235 ? 2.747 -1.158 -0.509 1.00 98.81 235 LEU A O 1
ATOM 1632 N N . ALA A 1 236 ? 3.345 -1.209 -2.664 1.00 98.88 236 ALA A N 1
ATOM 1633 C CA . ALA A 1 236 ? 2.128 -1.844 -3.160 1.00 98.88 236 ALA A CA 1
ATOM 1634 C C . ALA A 1 236 ? 2.420 -3.296 -3.575 1.00 98.88 236 ALA A C 1
ATOM 1636 O O . ALA A 1 236 ? 3.037 -3.550 -4.606 1.00 98.88 236 ALA A O 1
ATOM 1637 N N . LEU A 1 237 ? 1.933 -4.272 -2.805 1.00 98.88 237 LEU A N 1
ATOM 1638 C CA . LEU A 1 237 ? 2.126 -5.704 -3.056 1.00 98.88 237 LEU A CA 1
ATOM 1639 C C . LEU A 1 237 ? 0.781 -6.425 -3.191 1.00 98.88 237 LEU A C 1
ATOM 1641 O O . LEU A 1 237 ? 0.048 -6.588 -2.218 1.00 98.88 237 LEU A O 1
ATOM 1645 N N . GLY A 1 238 ? 0.469 -6.908 -4.390 1.00 98.75 238 GLY A N 1
ATOM 1646 C CA . GLY A 1 238 ? -0.755 -7.645 -4.694 1.00 98.75 238 GLY A CA 1
ATOM 1647 C C . GLY A 1 238 ? -1.381 -7.230 -6.023 1.00 98.75 238 GLY A C 1
ATOM 1648 O O . GLY A 1 238 ? -1.129 -6.157 -6.557 1.00 98.75 238 GLY A O 1
ATOM 1649 N N . SER A 1 239 ? -2.221 -8.091 -6.604 1.00 98.81 239 SER A N 1
ATOM 1650 C CA . SER A 1 239 ? -2.928 -7.703 -7.833 1.00 98.81 239 SER A CA 1
ATOM 1651 C C . SER A 1 239 ? -3.940 -6.594 -7.541 1.00 98.81 239 SER A C 1
ATOM 1653 O O . SER A 1 239 ? -4.795 -6.753 -6.668 1.00 98.81 239 SER A O 1
ATOM 1655 N N . ASN A 1 240 ? -3.886 -5.514 -8.319 1.00 98.69 240 ASN A N 1
ATOM 1656 C CA . ASN A 1 240 ? -4.682 -4.295 -8.135 1.00 98.69 240 ASN A CA 1
ATOM 1657 C C . ASN A 1 240 ? -4.501 -3.597 -6.771 1.00 98.69 240 ASN A C 1
ATOM 1659 O O . ASN A 1 240 ? -5.400 -2.855 -6.374 1.00 98.69 240 ASN A O 1
ATOM 1663 N N . SER A 1 241 ? -3.408 -3.834 -6.036 1.00 98.88 241 SER A N 1
ATOM 1664 C CA . SER A 1 241 ? -3.079 -2.970 -4.895 1.00 98.88 241 SER A CA 1
ATOM 1665 C C . SER A 1 241 ? -2.825 -1.542 -5.390 1.00 98.88 241 SER A C 1
ATOM 1667 O O . SER A 1 241 ? -2.318 -1.350 -6.500 1.00 98.88 241 SER A O 1
ATOM 1669 N N . LEU A 1 242 ? -3.222 -0.544 -4.601 1.00 98.88 242 LEU A N 1
ATOM 1670 C CA . LEU A 1 242 ? -3.108 0.860 -4.981 1.00 98.88 242 LEU A CA 1
ATOM 1671 C C . LEU A 1 242 ? -2.704 1.742 -3.800 1.00 98.88 242 LEU A C 1
ATOM 1673 O O . LEU A 1 242 ? -3.359 1.747 -2.761 1.00 98.88 242 LEU A O 1
ATOM 1677 N N . ILE A 1 243 ? -1.666 2.540 -4.002 1.00 98.88 243 ILE A N 1
ATOM 1678 C CA . ILE A 1 243 ? -1.333 3.677 -3.147 1.00 98.88 243 ILE A CA 1
ATOM 1679 C C . ILE A 1 243 ? -1.580 4.945 -3.965 1.00 98.88 243 ILE A C 1
ATOM 1681 O O . ILE A 1 243 ? -1.000 5.112 -5.041 1.00 98.88 243 ILE A O 1
ATOM 1685 N N . SER A 1 244 ? -2.510 5.775 -3.494 1.00 98.75 244 SER A N 1
ATOM 1686 C CA . SER A 1 244 ? -2.961 6.982 -4.194 1.00 98.75 244 SER A CA 1
ATOM 1687 C C . SER A 1 244 ? -1.887 8.068 -4.231 1.00 98.75 244 SER A C 1
ATOM 1689 O O . SER A 1 244 ? -0.951 8.063 -3.433 1.00 98.75 244 SER A O 1
ATOM 1691 N N . ALA A 1 245 ? -2.045 9.032 -5.139 1.00 98.44 245 ALA A N 1
ATOM 1692 C CA . ALA A 1 245 ? -1.087 10.116 -5.322 1.00 98.44 245 ALA A CA 1
ATOM 1693 C C . ALA A 1 245 ? -0.803 10.858 -4.006 1.00 98.44 245 ALA A C 1
ATOM 1695 O O . ALA A 1 245 ? -1.720 11.169 -3.245 1.00 98.44 245 ALA A O 1
ATOM 1696 N N . ASN A 1 246 ? 0.470 11.178 -3.766 1.00 97.88 246 ASN A N 1
ATOM 1697 C CA . ASN A 1 246 ? 0.970 11.842 -2.554 1.00 97.88 246 ASN A CA 1
ATOM 1698 C C . ASN A 1 246 ? 0.769 11.088 -1.222 1.00 97.88 246 ASN A C 1
ATOM 1700 O O . ASN A 1 246 ? 1.122 11.642 -0.180 1.00 97.88 246 ASN A O 1
ATOM 1704 N N . ALA A 1 247 ? 0.262 9.849 -1.214 1.00 98.56 247 ALA A N 1
ATOM 1705 C CA . ALA A 1 247 ? 0.183 9.022 -0.007 1.00 98.56 247 ALA A CA 1
ATOM 1706 C C . ALA A 1 247 ? 1.560 8.416 0.320 1.00 98.56 247 ALA A C 1
ATOM 1708 O O . ALA A 1 247 ? 1.810 7.232 0.107 1.00 98.56 247 ALA A O 1
ATOM 1709 N N . LYS A 1 248 ? 2.476 9.263 0.795 1.00 98.50 248 LYS A N 1
ATOM 1710 C CA . LYS A 1 248 ? 3.876 8.912 1.085 1.00 98.50 248 LYS A CA 1
ATOM 1711 C C . LYS A 1 248 ? 3.989 7.870 2.198 1.00 98.50 248 LYS A C 1
ATOM 1713 O O . LYS A 1 248 ? 3.089 7.761 3.035 1.00 98.50 248 LYS A O 1
ATOM 1718 N N . GLU A 1 249 ? 5.106 7.146 2.223 1.00 98.56 249 GLU A N 1
ATOM 1719 C CA . GLU A 1 249 ? 5.509 6.270 3.338 1.00 98.56 249 GLU A CA 1
ATOM 1720 C C . GLU A 1 249 ? 4.423 5.236 3.696 1.00 98.56 249 GLU A C 1
ATOM 1722 O O . GLU A 1 249 ? 4.131 4.963 4.859 1.00 98.56 249 GLU A O 1
ATOM 1727 N N . SER A 1 250 ? 3.769 4.686 2.668 1.00 98.81 250 SER A N 1
ATOM 1728 C CA . SER A 1 250 ? 2.560 3.872 2.814 1.00 98.81 250 SER A CA 1
ATOM 1729 C C . SER A 1 250 ? 2.761 2.423 2.376 1.00 98.81 250 SER A C 1
ATOM 1731 O O . SER A 1 250 ? 3.607 2.100 1.544 1.00 98.81 250 SER A O 1
ATOM 1733 N N . THR A 1 251 ? 1.951 1.516 2.922 1.00 98.88 251 THR A N 1
ATOM 1734 C CA . THR A 1 251 ? 1.986 0.085 2.585 1.00 98.88 251 THR A CA 1
ATOM 1735 C C . THR A 1 251 ? 0.593 -0.434 2.244 1.00 98.88 251 THR A C 1
ATOM 1737 O O . THR A 1 251 ? -0.304 -0.421 3.082 1.00 98.88 251 THR A O 1
ATOM 1740 N N . ALA A 1 252 ? 0.424 -0.968 1.036 1.00 98.94 252 ALA A N 1
ATOM 1741 C CA . ALA A 1 252 ? -0.771 -1.669 0.580 1.00 98.94 252 ALA A CA 1
ATOM 1742 C C . ALA A 1 252 ? -0.420 -3.127 0.242 1.00 98.94 252 ALA A C 1
ATOM 1744 O O . ALA A 1 252 ? 0.174 -3.413 -0.794 1.00 98.94 252 ALA A O 1
ATOM 1745 N N . LEU A 1 253 ? -0.826 -4.072 1.093 1.00 98.88 253 LEU A N 1
ATOM 1746 C CA . LEU A 1 253 ? -0.481 -5.493 0.987 1.00 98.88 253 LEU A CA 1
ATOM 1747 C C . LEU A 1 253 ? -1.737 -6.366 0.862 1.00 98.88 253 LEU A C 1
ATOM 1749 O O . LEU A 1 253 ? -2.456 -6.586 1.834 1.00 98.88 253 LEU A O 1
ATOM 1753 N N . GLY A 1 254 ? -2.010 -6.875 -0.338 1.00 98.69 254 GLY A N 1
ATOM 1754 C CA . GLY A 1 254 ? -3.161 -7.728 -0.636 1.00 98.69 254 GLY A CA 1
ATOM 1755 C C . GLY A 1 254 ? -3.795 -7.460 -2.003 1.00 98.69 254 GLY A C 1
ATOM 1756 O O . GLY A 1 254 ? -3.510 -6.474 -2.675 1.00 98.69 254 GLY A O 1
ATOM 1757 N N . PHE A 1 255 ? -4.688 -8.355 -2.437 1.00 98.75 255 PHE A N 1
ATOM 1758 C CA . PHE A 1 255 ? -5.503 -8.113 -3.632 1.00 98.75 255 PHE A CA 1
ATOM 1759 C C . PHE A 1 255 ? -6.416 -6.905 -3.400 1.00 98.75 255 PHE A C 1
ATOM 1761 O O . PHE A 1 255 ? -7.224 -6.932 -2.474 1.00 98.75 255 PHE A O 1
ATOM 1768 N N . GLY A 1 256 ? -6.309 -5.871 -4.234 1.00 98.69 256 GLY A N 1
ATOM 1769 C CA . GLY A 1 256 ? -7.173 -4.692 -4.143 1.00 98.69 256 GLY A CA 1
ATOM 1770 C C . GLY A 1 256 ? -7.016 -3.858 -2.866 1.00 98.69 256 GLY A C 1
ATOM 1771 O O . GLY A 1 256 ? -7.902 -3.051 -2.589 1.00 98.69 256 GLY A O 1
ATOM 1772 N N . SER A 1 257 ? -5.958 -4.062 -2.070 1.00 98.88 257 SER A N 1
ATOM 1773 C CA . SER A 1 257 ? -5.678 -3.211 -0.907 1.00 98.88 257 SER A CA 1
ATOM 1774 C C . SER A 1 257 ? -5.404 -1.775 -1.355 1.00 98.88 257 SER A C 1
ATOM 1776 O O . SER A 1 257 ? -4.842 -1.547 -2.430 1.00 98.88 257 SER A O 1
ATOM 1778 N N . ARG A 1 258 ? -5.828 -0.799 -0.550 1.00 98.88 258 ARG A N 1
ATOM 1779 C CA . ARG A 1 258 ? -5.766 0.616 -0.915 1.00 98.88 258 ARG A CA 1
ATOM 1780 C C . ARG A 1 258 ? -5.315 1.498 0.238 1.00 98.88 258 ARG A C 1
ATOM 1782 O O . ARG A 1 258 ? -5.874 1.410 1.327 1.00 98.88 258 ARG A O 1
ATOM 1789 N N . VAL A 1 259 ? -4.387 2.407 -0.037 1.00 98.94 259 VAL A N 1
ATOM 1790 C CA . VAL A 1 259 ? -4.027 3.502 0.870 1.00 98.94 259 VAL A CA 1
ATOM 1791 C C . VAL A 1 259 ? -4.249 4.832 0.155 1.00 98.94 259 VAL A C 1
ATOM 1793 O O . VAL A 1 259 ? -3.698 5.055 -0.919 1.00 98.94 259 VAL A O 1
ATOM 1796 N N . GLU A 1 260 ? -5.091 5.696 0.725 1.00 98.69 260 GLU A N 1
ATOM 1797 C CA . GLU A 1 260 ? -5.457 6.997 0.143 1.00 98.69 260 GLU A CA 1
ATOM 1798 C C . GLU A 1 260 ? -4.738 8.182 0.801 1.00 98.69 260 GLU A C 1
ATOM 1800 O O . GLU A 1 260 ? -4.838 9.296 0.300 1.00 98.69 260 GLU A O 1
ATOM 1805 N N . GLN A 1 261 ? -4.041 7.959 1.918 1.00 98.25 261 GLN A N 1
ATOM 1806 C CA . GLN A 1 261 ? -3.399 8.998 2.726 1.00 98.25 261 GLN A CA 1
ATOM 1807 C C . GLN A 1 261 ? -2.041 8.521 3.248 1.00 98.25 261 GLN A C 1
ATOM 1809 O O . GLN A 1 261 ? -1.854 7.324 3.453 1.00 98.25 261 GLN A O 1
ATOM 1814 N N . SER A 1 262 ? -1.114 9.454 3.478 1.00 98.31 262 SER A N 1
ATOM 1815 C CA . SER A 1 262 ? 0.262 9.153 3.902 1.00 98.31 262 SER A CA 1
ATOM 1816 C C . SER A 1 262 ? 0.346 8.383 5.219 1.00 98.31 262 SER A C 1
ATOM 1818 O O . SER A 1 262 ? -0.544 8.478 6.070 1.00 98.31 262 SER A O 1
ATOM 1820 N N . ASN A 1 263 ? 1.453 7.661 5.407 1.00 98.50 263 ASN A N 1
ATOM 1821 C CA . ASN A 1 263 ? 1.713 6.806 6.569 1.00 98.50 263 ASN A CA 1
ATOM 1822 C C . ASN A 1 263 ? 0.618 5.749 6.799 1.00 98.50 263 ASN A C 1
ATOM 1824 O O . ASN A 1 263 ? 0.397 5.299 7.924 1.00 98.50 263 ASN A O 1
ATOM 1828 N N . GLY A 1 264 ? -0.125 5.394 5.750 1.00 98.62 264 GLY A N 1
ATOM 1829 C CA . GLY A 1 264 ? -1.224 4.449 5.838 1.00 98.62 264 GLY A CA 1
ATOM 1830 C C . GLY A 1 264 ? -0.751 3.015 5.630 1.00 98.62 264 GLY A C 1
ATOM 1831 O O . GLY A 1 264 ? 0.041 2.728 4.729 1.00 98.62 264 GLY A O 1
ATOM 1832 N N . ILE A 1 265 ? -1.275 2.087 6.430 1.00 98.88 265 ILE A N 1
ATOM 1833 C CA . ILE A 1 265 ? -0.962 0.656 6.313 1.00 98.88 265 ILE A CA 1
ATOM 1834 C C . ILE A 1 265 ? -2.252 -0.133 6.083 1.00 98.88 265 ILE A C 1
ATOM 1836 O O . ILE A 1 265 ? -3.044 -0.339 7.000 1.00 98.88 265 ILE A O 1
ATOM 1840 N N . ALA A 1 266 ? -2.459 -0.609 4.858 1.00 98.88 266 ALA A N 1
ATOM 1841 C CA . ALA A 1 266 ? -3.569 -1.474 4.476 1.00 98.88 266 ALA A CA 1
ATOM 1842 C C . ALA A 1 266 ? -3.068 -2.906 4.232 1.00 98.88 266 ALA A C 1
ATOM 1844 O O . ALA A 1 266 ? -2.415 -3.184 3.228 1.00 98.88 266 ALA A O 1
ATOM 1845 N N . ILE A 1 267 ? -3.412 -3.844 5.119 1.00 98.81 267 ILE A N 1
ATOM 1846 C CA . ILE A 1 267 ? -2.997 -5.256 5.039 1.00 98.81 267 ILE A CA 1
ATOM 1847 C C . ILE A 1 267 ? -4.236 -6.148 4.941 1.00 98.81 267 ILE A C 1
ATOM 1849 O O . ILE A 1 267 ? -4.980 -6.301 5.905 1.00 98.81 267 ILE A O 1
ATOM 1853 N N . GLY A 1 268 ? -4.468 -6.759 3.781 1.00 98.69 268 GLY A N 1
ATOM 1854 C CA . GLY A 1 268 ? -5.591 -7.662 3.532 1.00 98.69 268 GLY A CA 1
ATOM 1855 C C . GLY A 1 268 ? -6.244 -7.465 2.165 1.00 98.69 268 GLY A C 1
ATOM 1856 O O . GLY A 1 268 ? -6.077 -6.449 1.502 1.00 98.69 268 GLY A O 1
ATOM 1857 N N . ASN A 1 269 ? -7.025 -8.456 1.724 1.00 98.50 269 ASN A N 1
ATOM 1858 C CA . ASN A 1 269 ? -7.803 -8.327 0.491 1.00 98.50 269 ASN A CA 1
ATOM 1859 C C . ASN A 1 269 ? -8.850 -7.215 0.646 1.00 98.50 269 ASN A C 1
ATOM 1861 O O . ASN A 1 269 ? -9.718 -7.306 1.519 1.00 98.50 269 ASN A O 1
ATOM 1865 N N . SER A 1 270 ? -8.787 -6.214 -0.232 1.00 98.56 270 SER A N 1
ATOM 1866 C CA . SER A 1 270 ? -9.683 -5.059 -0.250 1.00 98.56 270 SER A CA 1
ATOM 1867 C C . SER A 1 270 ? -9.695 -4.275 1.071 1.00 98.56 270 SER A C 1
ATOM 1869 O O . SER A 1 270 ? -10.722 -3.699 1.419 1.00 98.56 270 SER A O 1
ATOM 1871 N N . SER A 1 271 ? -8.605 -4.294 1.852 1.00 98.81 271 SER A N 1
ATOM 1872 C CA . SER A 1 271 ? -8.448 -3.373 2.986 1.00 98.81 271 SER A CA 1
ATOM 1873 C C . SER A 1 271 ? -8.236 -1.945 2.480 1.00 98.81 271 SER A C 1
ATOM 1875 O O . SER A 1 271 ? -7.678 -1.745 1.397 1.00 98.81 271 SER A O 1
ATOM 1877 N N . LYS A 1 272 ? -8.698 -0.948 3.238 1.00 98.81 272 LYS A N 1
ATOM 1878 C CA . LYS A 1 272 ? -8.696 0.450 2.805 1.00 98.81 272 LYS A CA 1
ATOM 1879 C C . LYS A 1 272 ? -8.263 1.387 3.929 1.00 98.81 272 LYS A C 1
ATOM 1881 O O . LYS A 1 272 ? -8.892 1.413 4.978 1.00 98.81 272 LYS A O 1
ATOM 1886 N N . VAL A 1 273 ? -7.241 2.202 3.697 1.00 98.88 273 VAL A N 1
ATOM 1887 C CA . VAL A 1 273 ? -6.871 3.297 4.601 1.00 98.88 273 VAL A CA 1
ATOM 1888 C C . VAL A 1 273 ? -7.248 4.635 3.982 1.00 98.88 273 VAL A C 1
ATOM 1890 O O . VAL A 1 273 ? -6.843 4.922 2.857 1.00 98.88 273 VAL A O 1
ATOM 1893 N N . THR A 1 274 ? -8.003 5.449 4.721 1.00 98.38 274 THR A N 1
ATOM 1894 C CA . THR A 1 274 ? -8.509 6.758 4.259 1.00 98.38 274 THR A CA 1
ATOM 1895 C C . THR A 1 274 ? -8.105 7.931 5.150 1.00 98.38 274 THR A C 1
ATOM 1897 O O . THR A 1 274 ? -8.475 9.070 4.870 1.00 98.38 274 THR A O 1
ATOM 1900 N N . LYS A 1 275 ? -7.302 7.681 6.191 1.00 98.19 275 LYS A N 1
ATOM 1901 C CA . LYS A 1 275 ? -6.786 8.688 7.131 1.00 98.19 275 LYS A CA 1
ATOM 1902 C C . LYS A 1 275 ? -5.268 8.584 7.223 1.00 98.19 275 LYS A C 1
ATOM 1904 O O . LYS A 1 275 ? -4.719 7.488 7.126 1.00 98.19 275 LYS A O 1
ATOM 1909 N N . ILE A 1 276 ? -4.613 9.720 7.438 1.00 98.00 276 ILE A N 1
ATOM 1910 C CA . ILE A 1 276 ? -3.160 9.803 7.639 1.00 98.00 276 ILE A CA 1
ATOM 1911 C C . ILE A 1 276 ? -2.775 9.024 8.905 1.00 98.00 276 ILE A C 1
ATOM 1913 O O . ILE A 1 276 ? -3.453 9.173 9.914 1.00 98.00 276 ILE A O 1
ATOM 1917 N N . ASN A 1 277 ? -1.691 8.247 8.876 1.00 97.75 277 ASN A N 1
ATOM 1918 C CA . ASN A 1 277 ? -1.185 7.425 9.997 1.00 97.75 277 ASN A CA 1
ATOM 1919 C C . ASN A 1 277 ? -2.069 6.230 10.413 1.00 97.75 277 ASN A C 1
ATOM 1921 O O . ASN A 1 277 ? -1.756 5.559 11.396 1.00 97.75 277 ASN A O 1
ATOM 1925 N N . ALA A 1 278 ? -3.161 5.944 9.698 1.00 98.62 278 ALA A N 1
ATOM 1926 C CA . ALA A 1 278 ? -4.088 4.891 10.101 1.00 98.62 278 ALA A CA 1
ATOM 1927 C C . ALA A 1 278 ? -3.706 3.507 9.573 1.00 98.62 278 ALA A C 1
ATOM 1929 O O . ALA A 1 278 ? -3.101 3.349 8.508 1.00 98.62 278 ALA A O 1
ATOM 1930 N N . VAL A 1 279 ? -4.137 2.479 10.303 1.00 98.88 279 VAL A N 1
ATOM 1931 C CA . VAL A 1 279 ? -3.853 1.081 9.971 1.00 98.88 279 VAL A CA 1
ATOM 1932 C C . VAL A 1 279 ? -5.159 0.311 9.789 1.00 98.88 279 VAL A C 1
ATOM 1934 O O . VAL A 1 279 ? -6.006 0.300 10.676 1.00 98.88 279 VAL A O 1
ATOM 1937 N N . ALA A 1 280 ? -5.316 -0.380 8.660 1.00 98.81 280 ALA A N 1
ATOM 1938 C CA . ALA A 1 280 ? -6.416 -1.304 8.394 1.00 98.81 280 ALA A CA 1
ATOM 1939 C C . ALA A 1 280 ? -5.873 -2.731 8.208 1.00 98.81 280 ALA A C 1
ATOM 1941 O O . ALA A 1 280 ? -5.165 -3.011 7.237 1.00 98.81 280 ALA A O 1
ATOM 1942 N N . ILE A 1 281 ? -6.228 -3.648 9.114 1.00 98.75 281 ILE A N 1
ATOM 1943 C CA . ILE A 1 281 ? -5.751 -5.041 9.112 1.00 98.75 281 ILE A CA 1
ATOM 1944 C C . ILE A 1 281 ? -6.923 -6.002 8.931 1.00 98.75 281 ILE A C 1
ATOM 1946 O O . ILE A 1 281 ? -7.882 -6.004 9.701 1.00 98.75 281 ILE A O 1
ATOM 1950 N N . GLY A 1 282 ? -6.827 -6.865 7.925 1.00 98.69 282 GLY A N 1
ATOM 1951 C CA . GLY A 1 282 ? -7.832 -7.862 7.583 1.00 98.69 282 GLY A CA 1
ATOM 1952 C C . GLY A 1 282 ? -8.588 -7.525 6.300 1.00 98.69 282 GLY A C 1
ATOM 1953 O O . GLY A 1 282 ? -8.610 -6.393 5.820 1.00 98.69 282 GLY A O 1
ATOM 1954 N N . SER A 1 283 ? -9.208 -8.545 5.702 1.00 98.44 283 SER A N 1
ATOM 1955 C CA . SER A 1 283 ? -9.954 -8.347 4.459 1.00 98.44 283 SER A CA 1
ATOM 1956 C C . SER A 1 283 ? -11.133 -7.397 4.677 1.00 98.44 283 SER A C 1
ATOM 1958 O O . SER A 1 283 ? -11.893 -7.583 5.628 1.00 98.44 283 SER A O 1
ATOM 1960 N N . LYS A 1 284 ? -11.297 -6.407 3.793 1.00 98.25 284 LYS A N 1
ATOM 1961 C CA . LYS A 1 284 ? -12.360 -5.388 3.867 1.00 98.25 284 LYS A CA 1
ATOM 1962 C C . LYS A 1 284 ? -12.354 -4.535 5.147 1.00 98.25 284 LYS A C 1
ATOM 1964 O O . LYS A 1 284 ? -13.364 -3.904 5.454 1.00 98.25 284 LYS A O 1
ATOM 1969 N N . SER A 1 285 ? -11.257 -4.527 5.905 1.00 98.69 285 SER A N 1
ATOM 1970 C CA . SER A 1 285 ? -11.094 -3.576 7.006 1.00 98.69 285 SER A CA 1
ATOM 1971 C C . SER A 1 285 ? -10.904 -2.169 6.447 1.00 98.69 285 SER A C 1
ATOM 1973 O O . SER A 1 285 ? -10.216 -2.017 5.432 1.00 98.69 285 SER A O 1
ATOM 1975 N N . ASN A 1 286 ? -11.490 -1.156 7.085 1.00 98.38 286 ASN A N 1
ATOM 1976 C CA . ASN A 1 286 ? -11.342 0.232 6.654 1.00 98.38 286 ASN A CA 1
ATOM 1977 C C . ASN A 1 286 ? -11.141 1.208 7.819 1.00 98.38 286 ASN A C 1
ATOM 1979 O O . ASN A 1 286 ? -11.435 0.878 8.966 1.00 98.38 286 ASN A O 1
ATOM 1983 N N . THR A 1 287 ? -10.623 2.399 7.519 1.00 98.25 287 THR A N 1
ATOM 1984 C CA . THR A 1 287 ? -10.460 3.504 8.481 1.00 98.25 287 THR A CA 1
ATOM 1985 C C . THR A 1 287 ? -11.308 4.715 8.086 1.00 98.25 287 THR A C 1
ATOM 1987 O O . THR A 1 287 ? -10.875 5.852 8.193 1.00 98.25 287 THR A O 1
ATOM 1990 N N . ASP A 1 288 ? -12.531 4.480 7.595 1.00 96.38 288 ASP A N 1
ATOM 1991 C CA . ASP A 1 288 ? -13.387 5.538 7.026 1.00 96.38 288 ASP A CA 1
ATOM 1992 C C . ASP A 1 288 ? -13.909 6.537 8.075 1.00 96.38 288 ASP A C 1
ATOM 1994 O O . ASP A 1 288 ? -14.225 7.687 7.752 1.00 96.38 288 ASP A O 1
ATOM 1998 N N . THR A 1 289 ? -13.934 6.127 9.341 1.00 95.75 289 THR A N 1
ATOM 1999 C CA . THR A 1 289 ? -14.250 6.963 10.504 1.00 95.75 289 THR A CA 1
ATOM 2000 C C . THR A 1 289 ? -12.995 7.596 11.089 1.00 95.75 289 THR A C 1
ATOM 2002 O O . THR A 1 289 ? -11.903 7.071 10.906 1.00 95.75 289 THR A O 1
ATOM 2005 N N . ASP A 1 290 ? -13.133 8.701 11.817 1.00 96.75 290 ASP A N 1
ATOM 2006 C CA . ASP A 1 290 ? -12.011 9.312 12.534 1.00 96.75 290 ASP A CA 1
ATOM 2007 C C . ASP A 1 290 ? -11.797 8.619 13.887 1.00 96.75 290 ASP A C 1
ATOM 2009 O O . ASP A 1 290 ? -12.755 8.215 14.548 1.00 96.75 290 ASP A O 1
ATOM 2013 N N . ALA A 1 291 ? -10.541 8.509 14.317 1.00 96.62 291 ALA A N 1
ATOM 2014 C CA . ALA A 1 291 ? -10.205 8.200 15.697 1.00 96.62 291 ALA A CA 1
ATOM 2015 C C . ALA A 1 291 ? -10.726 9.325 16.603 1.00 96.62 291 ALA A C 1
ATOM 2017 O O . ALA A 1 291 ? -10.572 10.508 16.284 1.00 96.62 291 ALA A O 1
ATOM 2018 N N . THR A 1 292 ? -11.344 8.968 17.727 1.00 93.88 292 THR A N 1
ATOM 2019 C CA . THR A 1 292 ? -11.978 9.940 18.620 1.00 93.88 292 THR A CA 1
ATOM 2020 C C . THR A 1 292 ? -11.170 10.162 19.892 1.00 93.88 292 THR A C 1
ATOM 2022 O O . THR A 1 292 ? -10.484 9.278 20.412 1.00 93.88 292 THR A O 1
ATOM 2025 N N . LYS A 1 293 ? -11.239 11.394 20.398 1.00 92.12 293 LYS A N 1
ATOM 2026 C CA . LYS A 1 293 ? -10.612 11.794 21.653 1.00 92.12 293 LYS A CA 1
ATOM 2027 C C . LYS A 1 293 ? -11.613 11.626 22.795 1.00 92.12 293 LYS A C 1
ATOM 2029 O O . LYS A 1 293 ? -12.335 12.562 23.123 1.00 92.12 293 LYS A O 1
ATOM 2034 N N . GLU A 1 294 ? -11.620 10.457 23.421 1.00 92.12 294 GLU A N 1
ATOM 2035 C CA . GLU A 1 294 ? -12.492 10.179 24.567 1.00 92.12 294 GLU A CA 1
ATOM 2036 C C . GLU A 1 294 ? -11.775 10.495 25.886 1.00 92.12 294 GLU A C 1
ATOM 2038 O O . GLU A 1 294 ? -10.848 9.794 26.284 1.00 92.12 294 GLU A O 1
ATOM 2043 N N . THR A 1 295 ? -12.187 11.556 26.584 1.00 92.88 295 THR A N 1
ATOM 2044 C CA . THR A 1 295 ? -11.616 11.927 27.899 1.00 92.88 295 THR A CA 1
ATOM 2045 C C . THR A 1 295 ? -12.577 11.703 29.060 1.00 92.88 295 THR A C 1
ATOM 2047 O O . THR A 1 295 ? -12.142 11.574 30.206 1.00 92.88 295 THR A O 1
ATOM 2050 N N . GLU A 1 296 ? -13.877 11.690 28.769 1.00 94.62 296 GLU A N 1
ATOM 2051 C CA . GLU A 1 296 ? -14.957 11.490 29.726 1.00 94.62 296 GLU A CA 1
ATOM 2052 C C . GLU A 1 296 ? -16.233 11.015 29.032 1.00 94.62 296 GLU A C 1
ATOM 2054 O O . GLU A 1 296 ? -16.419 11.222 27.838 1.00 94.62 296 GLU A O 1
ATOM 2059 N N . THR A 1 297 ? -17.123 10.394 29.797 1.00 95.81 297 THR A N 1
ATOM 2060 C CA . THR A 1 297 ? -18.476 10.036 29.373 1.00 95.81 297 THR A CA 1
ATOM 2061 C C . THR A 1 297 ? -19.413 10.041 30.578 1.00 95.81 297 THR A C 1
ATOM 2063 O O . THR A 1 297 ? -18.970 9.880 31.716 1.00 95.81 297 THR A O 1
ATOM 2066 N N . THR A 1 298 ? -20.710 10.217 30.348 1.00 97.06 298 THR A N 1
ATOM 2067 C CA . THR A 1 298 ? -21.728 10.157 31.401 1.00 97.06 298 THR A CA 1
ATOM 2068 C C . THR A 1 298 ? -22.732 9.076 31.049 1.00 97.06 298 THR A C 1
ATOM 2070 O O . THR A 1 298 ? -23.365 9.138 29.998 1.00 97.06 298 THR A O 1
ATOM 2073 N N . ILE A 1 299 ? -22.893 8.102 31.940 1.00 95.06 299 ILE A N 1
ATOM 2074 C CA . ILE A 1 299 ? -23.849 7.002 31.794 1.00 95.06 299 ILE A CA 1
ATOM 2075 C C . ILE A 1 299 ? -24.797 7.085 32.987 1.00 95.06 299 ILE A C 1
ATOM 2077 O O . ILE A 1 299 ? -24.342 7.082 34.129 1.00 95.06 299 ILE A O 1
ATOM 2081 N N . ASP A 1 300 ? -26.098 7.233 32.728 1.00 93.00 300 ASP A N 1
ATOM 2082 C CA . ASP A 1 300 ? -27.144 7.342 33.758 1.00 93.00 300 ASP A CA 1
ATOM 2083 C C . ASP A 1 300 ? -26.852 8.398 34.847 1.00 93.00 300 ASP A C 1
ATOM 2085 O O . ASP A 1 300 ? -27.108 8.205 36.033 1.00 93.00 300 ASP A O 1
ATOM 2089 N N . GLY A 1 301 ? -26.275 9.537 34.446 1.00 94.12 301 GLY A N 1
ATOM 2090 C CA . GLY A 1 301 ? -25.914 10.639 35.349 1.00 94.12 301 GLY A CA 1
ATOM 2091 C C . GLY A 1 301 ? -24.599 10.446 36.114 1.00 94.12 301 GLY A C 1
ATOM 2092 O O . GLY A 1 301 ? -24.151 11.371 36.790 1.00 94.12 301 GLY A O 1
ATOM 2093 N N . ILE A 1 302 ? -23.941 9.291 35.979 1.00 94.69 302 ILE A N 1
ATOM 2094 C CA . ILE A 1 302 ? -22.623 9.022 36.558 1.00 94.69 302 ILE A CA 1
ATOM 2095 C C . ILE A 1 302 ? -21.549 9.408 35.543 1.00 94.69 302 ILE A C 1
ATOM 2097 O O . ILE A 1 302 ? -21.478 8.848 34.449 1.00 94.69 302 ILE A O 1
ATOM 2101 N N . LYS A 1 303 ? -20.697 10.366 35.919 1.00 96.56 303 LYS A N 1
ATOM 2102 C CA . LYS A 1 303 ? -19.574 10.822 35.099 1.00 96.56 303 LYS A CA 1
ATOM 2103 C C . LYS A 1 303 ? -18.350 9.928 35.306 1.00 96.56 303 LYS A C 1
ATOM 2105 O O . LYS A 1 303 ? -17.817 9.840 36.410 1.00 96.56 303 LYS A O 1
ATOM 2110 N N . PHE A 1 304 ? -17.875 9.332 34.221 1.00 95.12 304 PHE A N 1
ATOM 2111 C CA .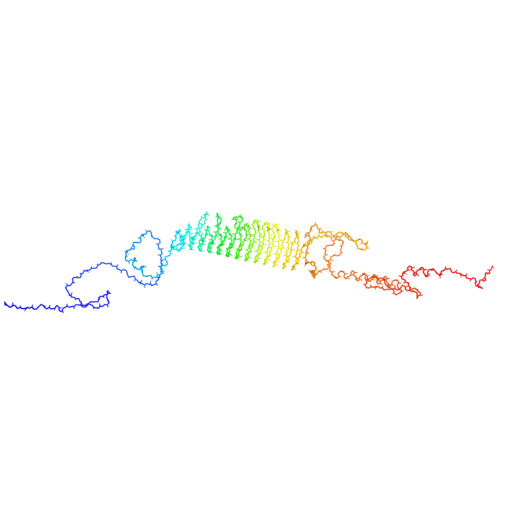 PHE A 1 304 ? -16.589 8.651 34.111 1.00 95.12 304 PHE A CA 1
ATOM 2112 C C . PHE A 1 304 ? -15.624 9.562 33.353 1.00 95.12 304 PHE A C 1
ATOM 2114 O O . PHE A 1 304 ? -16.020 10.205 32.387 1.00 95.12 304 PHE A O 1
ATOM 2121 N N . GLY A 1 305 ? -14.361 9.647 33.758 1.00 94.12 305 GLY A N 1
ATOM 2122 C CA . GLY A 1 305 ? -13.409 10.512 33.066 1.00 94.12 305 GLY A CA 1
ATOM 2123 C C . GLY A 1 305 ? -11.973 10.323 33.509 1.00 94.12 305 GLY A C 1
ATOM 2124 O O . GLY A 1 305 ? -11.657 9.370 34.222 1.00 94.12 305 GLY A O 1
ATOM 2125 N N . SER A 1 306 ? -11.114 11.241 33.061 1.00 90.94 306 SER A N 1
ATOM 2126 C CA . SER A 1 306 ? -9.655 11.144 33.200 1.00 90.94 306 SER A CA 1
ATOM 2127 C C . SER A 1 306 ? -9.093 9.887 32.530 1.00 90.94 306 SER A C 1
ATOM 2129 O O . SER A 1 306 ? -8.165 9.264 33.043 1.00 90.94 306 SER A O 1
ATOM 2131 N N . PHE A 1 307 ? -9.676 9.501 31.391 1.00 94.88 307 PHE A N 1
ATOM 2132 C CA . PHE A 1 307 ? -9.180 8.377 30.605 1.00 94.88 307 PHE A CA 1
ATOM 2133 C C . PHE A 1 307 ? -7.779 8.679 30.060 1.00 94.88 307 PHE A C 1
ATOM 2135 O O . PHE A 1 307 ? -7.505 9.778 29.571 1.00 94.88 307 PHE A O 1
ATOM 2142 N N . ALA A 1 308 ? -6.882 7.701 30.174 1.00 93.50 308 ALA A N 1
ATOM 2143 C CA . ALA A 1 308 ? -5.545 7.764 29.602 1.00 93.50 308 ALA A CA 1
ATOM 2144 C C . ALA A 1 308 ? -5.564 7.322 28.134 1.00 93.50 308 ALA A C 1
ATOM 2146 O O . ALA A 1 308 ? -6.347 6.456 27.761 1.00 93.50 308 ALA A O 1
ATOM 2147 N N . GLY A 1 309 ? -4.656 7.882 27.328 1.00 89.75 309 GLY A N 1
ATOM 2148 C CA . GLY A 1 309 ? -4.555 7.574 25.901 1.00 89.75 309 GLY A CA 1
ATOM 2149 C C . GLY A 1 309 ? -5.711 8.182 25.112 1.00 89.75 309 GLY A C 1
ATOM 2150 O O . GLY A 1 309 ? -6.805 7.635 25.070 1.00 89.75 309 GLY A O 1
ATOM 2151 N N . ALA A 1 310 ? -5.465 9.320 24.470 1.00 86.88 310 ALA A N 1
ATOM 2152 C CA . ALA A 1 310 ? -6.465 9.977 23.643 1.00 86.88 310 ALA A CA 1
ATOM 2153 C C . ALA A 1 310 ? -5.890 10.188 22.242 1.00 86.88 310 ALA A C 1
ATOM 2155 O O . ALA A 1 310 ? -4.787 10.728 22.107 1.00 86.88 310 ALA A O 1
ATOM 2156 N N . ALA A 1 311 ? -6.628 9.756 21.217 1.00 90.00 311 ALA A N 1
ATOM 2157 C CA . ALA A 1 311 ? -6.251 10.001 19.831 1.00 90.00 311 ALA A CA 1
ATOM 2158 C C . ALA A 1 311 ? -6.072 11.509 19.608 1.00 90.00 311 ALA A C 1
ATOM 2160 O O . ALA A 1 311 ? -6.891 12.320 20.052 1.00 90.00 311 ALA A O 1
ATOM 2161 N N . SER A 1 312 ? -4.972 11.884 18.960 1.00 90.94 312 SER A N 1
ATOM 2162 C CA . SER A 1 312 ? -4.643 13.283 18.673 1.00 90.94 312 SER A CA 1
ATOM 2163 C C . SER A 1 312 ? -4.969 13.655 17.229 1.00 90.94 312 SER A C 1
ATOM 2165 O O . SER A 1 312 ? -5.179 14.829 16.929 1.00 90.94 312 SER A O 1
ATOM 2167 N N . GLN A 1 313 ? -5.041 12.664 16.342 1.00 94.56 313 GLN A N 1
ATOM 2168 C CA . GLN A 1 313 ? -5.337 12.811 14.923 1.00 94.56 313 GLN A CA 1
ATOM 2169 C C . GLN A 1 313 ? -6.400 11.803 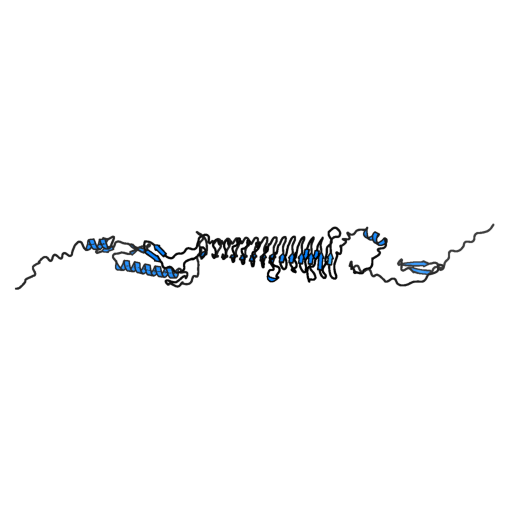14.481 1.00 94.56 313 GLN A C 1
ATOM 2171 O O . GLN A 1 313 ? -6.503 10.709 15.029 1.00 94.56 313 GLN A O 1
ATOM 2176 N N . ALA A 1 314 ? -7.134 12.138 13.416 1.00 95.62 314 ALA A N 1
ATOM 2177 C CA . ALA A 1 314 ? -8.195 11.300 12.851 1.00 95.62 314 ALA A CA 1
ATOM 2178 C C . ALA A 1 314 ? -7.741 9.881 12.457 1.00 95.62 314 ALA A C 1
ATOM 2180 O O . ALA A 1 314 ? -8.556 8.964 12.391 1.00 95.62 314 ALA A O 1
ATOM 2181 N N . GLY A 1 315 ? -6.456 9.679 12.169 1.00 97.06 315 GLY A N 1
ATOM 2182 C CA . GLY A 1 315 ? -5.927 8.366 11.822 1.00 97.06 315 GLY A CA 1
ATOM 2183 C C . GLY A 1 315 ? -5.183 7.641 12.933 1.00 97.06 315 GLY A C 1
ATOM 2184 O O . GLY A 1 315 ? -4.652 6.576 12.654 1.00 97.06 315 GLY A O 1
ATOM 2185 N N . ASP A 1 316 ? -5.178 8.138 14.174 1.00 97.00 316 ASP A N 1
ATOM 2186 C CA . ASP A 1 316 ? -4.561 7.446 15.318 1.00 97.00 316 ASP A CA 1
ATOM 2187 C C . ASP A 1 316 ? -5.413 6.230 15.751 1.00 97.00 316 ASP A C 1
ATOM 2189 O O . ASP A 1 316 ? -5.982 6.180 16.840 1.00 97.00 316 ASP A O 1
ATOM 2193 N N . GLN A 1 317 ? -5.554 5.250 14.857 1.00 97.06 317 GLN A N 1
ATOM 2194 C CA . GLN A 1 317 ? -6.392 4.067 15.014 1.00 97.06 317 GLN A CA 1
ATOM 2195 C C . GLN A 1 317 ? -5.843 2.869 14.234 1.00 97.06 317 GLN A C 1
ATOM 2197 O O . GLN A 1 317 ? -5.269 2.992 13.147 1.00 97.06 317 GLN A O 1
ATOM 2202 N N . VAL A 1 318 ? -6.118 1.683 14.776 1.00 98.31 318 VAL A N 1
ATOM 2203 C CA . VAL A 1 318 ? -5.961 0.402 14.086 1.00 98.31 318 VAL A CA 1
ATOM 2204 C C . VAL A 1 318 ? -7.344 -0.219 13.928 1.00 98.31 318 VAL A C 1
ATOM 2206 O O . VAL A 1 318 ? -7.960 -0.638 14.907 1.00 98.31 318 VAL A O 1
ATOM 2209 N N . SER A 1 319 ? -7.833 -0.301 12.695 1.00 98.44 319 SER A N 1
ATOM 2210 C CA . SER A 1 319 ? -9.094 -0.959 12.375 1.00 98.44 319 SER A CA 1
ATOM 2211 C C . SER A 1 319 ? -8.872 -2.425 12.011 1.00 98.44 319 SER A C 1
ATOM 2213 O O . SER A 1 319 ? -8.100 -2.761 11.109 1.00 98.44 319 SER A O 1
ATOM 2215 N N . LEU A 1 320 ? -9.585 -3.314 12.703 1.00 98.44 320 LEU A N 1
ATOM 2216 C CA . LEU A 1 320 ? -9.579 -4.758 12.452 1.00 98.44 320 LEU A CA 1
ATOM 2217 C C . LEU A 1 320 ? -10.753 -5.210 11.569 1.00 98.44 320 LEU A C 1
ATOM 2219 O O . LEU A 1 320 ? -10.910 -6.410 11.332 1.00 98.44 320 LEU A O 1
ATOM 2223 N N . GLY A 1 321 ? -11.598 -4.289 11.096 1.00 98.06 321 GLY A N 1
ATOM 2224 C CA . GLY A 1 321 ? -12.815 -4.618 10.357 1.00 98.06 321 GLY A CA 1
ATOM 2225 C C . GLY A 1 321 ? -13.532 -3.396 9.795 1.00 98.06 321 GLY A C 1
ATOM 2226 O O . GLY A 1 321 ? -12.920 -2.382 9.472 1.00 98.06 321 GLY A O 1
ATOM 2227 N N . SER A 1 322 ? -14.838 -3.529 9.630 1.00 97.19 322 SER A N 1
ATOM 2228 C CA . SER A 1 322 ? -15.758 -2.454 9.259 1.00 97.19 322 SER A CA 1
ATOM 2229 C C . SER A 1 322 ? -17.078 -2.671 9.997 1.00 97.19 322 SER A C 1
ATOM 2231 O O . SER A 1 322 ? -17.289 -3.743 10.567 1.00 97.19 322 SER A O 1
ATOM 2233 N N . ALA A 1 323 ? -17.948 -1.660 10.023 1.00 95.81 323 ALA A N 1
ATOM 2234 C CA . ALA A 1 323 ? -19.234 -1.752 10.710 1.00 95.81 323 ALA A CA 1
ATOM 2235 C C . ALA A 1 323 ? -20.059 -2.954 10.205 1.00 95.81 323 ALA A C 1
ATOM 2237 O O . ALA A 1 323 ? -20.273 -3.108 9.001 1.00 95.81 323 ALA A O 1
ATOM 2238 N N . GLY A 1 324 ? -20.503 -3.813 11.126 1.00 96.81 324 GLY A N 1
ATOM 2239 C CA . GLY A 1 324 ? -21.213 -5.066 10.842 1.00 96.81 324 GLY A CA 1
ATOM 2240 C C . GLY A 1 324 ? -20.315 -6.233 10.404 1.00 96.81 324 GLY A C 1
ATOM 2241 O O . GLY A 1 324 ? -20.815 -7.324 10.125 1.00 96.81 324 GLY A O 1
ATOM 2242 N N . ALA A 1 325 ? -19.003 -6.017 10.318 1.00 97.56 325 ALA A N 1
ATOM 2243 C CA . ALA A 1 325 ? -17.986 -7.011 9.982 1.00 97.56 325 ALA A CA 1
ATOM 2244 C C . ALA A 1 325 ? -16.790 -6.914 10.946 1.00 97.56 325 ALA A C 1
ATOM 2246 O O . ALA A 1 325 ? -15.620 -6.956 10.544 1.00 97.56 325 ALA A O 1
ATOM 2247 N N . GLU A 1 326 ? -17.087 -6.757 12.234 1.00 98.25 326 GLU A N 1
ATOM 2248 C CA . GLU A 1 326 ? -16.107 -6.681 13.306 1.00 98.25 326 GLU A CA 1
ATOM 2249 C C . GLU A 1 326 ? -15.368 -8.013 13.488 1.00 98.25 326 GLU A C 1
ATOM 2251 O O . GLU A 1 326 ? -15.866 -9.102 13.184 1.00 98.25 326 GLU A O 1
ATOM 2256 N N . ARG A 1 327 ? -14.149 -7.940 14.029 1.00 98.44 327 ARG A N 1
ATOM 2257 C CA . ARG A 1 327 ? -13.328 -9.116 14.325 1.00 98.44 327 ARG A CA 1
ATOM 2258 C C . ARG A 1 327 ? -12.987 -9.184 15.798 1.00 98.44 327 ARG A C 1
ATOM 2260 O O . ARG A 1 327 ? -12.754 -8.174 16.452 1.00 98.44 327 ARG A O 1
ATOM 2267 N N . GLN A 1 328 ? -12.901 -10.408 16.305 1.00 98.19 328 GLN A N 1
ATOM 2268 C CA . GLN A 1 328 ? -12.383 -10.654 17.642 1.00 98.19 328 GLN A CA 1
ATOM 2269 C C . GLN A 1 328 ? -10.858 -10.541 17.643 1.00 98.19 328 GLN A C 1
ATOM 2271 O O . GLN A 1 328 ? -10.191 -11.160 16.814 1.00 98.19 328 GLN A O 1
ATOM 2276 N N . LEU A 1 329 ? -10.311 -9.836 18.633 1.00 98.06 329 LEU A N 1
ATOM 2277 C CA . LEU A 1 329 ? -8.891 -9.895 18.964 1.00 98.06 329 LEU A CA 1
ATOM 2278 C C . LEU A 1 329 ? -8.683 -10.958 20.053 1.00 98.06 329 LEU A C 1
ATOM 2280 O O . LEU A 1 329 ? -9.185 -10.829 21.169 1.00 98.06 329 LEU A O 1
ATOM 2284 N N . LYS A 1 330 ? -8.011 -12.059 19.711 1.00 98.19 330 LYS A N 1
ATOM 2285 C CA . LYS A 1 330 ? -7.784 -13.203 20.613 1.00 98.19 330 LYS A CA 1
ATOM 2286 C C . LYS A 1 330 ? -6.368 -13.195 21.178 1.00 98.19 330 LYS A C 1
ATOM 2288 O O . LYS A 1 330 ? -5.482 -12.559 20.622 1.00 98.19 330 LYS A O 1
ATOM 2293 N N . ASN A 1 331 ? -6.170 -13.954 22.258 1.00 98.12 331 ASN A N 1
ATOM 2294 C CA . ASN A 1 331 ? -4.879 -14.122 22.940 1.00 98.12 331 ASN A CA 1
ATOM 2295 C C . ASN A 1 331 ? -4.290 -12.809 23.478 1.00 98.12 331 ASN A C 1
ATOM 2297 O O . ASN A 1 331 ? -3.078 -12.626 23.523 1.00 98.12 331 ASN A O 1
ATOM 2301 N N . VAL A 1 332 ? -5.167 -11.906 23.914 1.00 98.44 332 VAL A N 1
ATOM 2302 C CA . VAL A 1 332 ? -4.788 -10.674 24.605 1.00 98.44 332 VAL A CA 1
ATOM 2303 C C . VAL A 1 332 ? -4.479 -11.020 26.062 1.00 98.44 332 VAL A C 1
ATOM 2305 O O . VAL A 1 332 ? -5.365 -11.464 26.802 1.00 98.44 332 VAL A O 1
ATOM 2308 N N . ALA A 1 333 ? -3.218 -10.861 26.468 1.00 98.62 333 ALA A N 1
ATOM 2309 C CA . ALA A 1 333 ? -2.811 -10.985 27.867 1.00 98.62 333 ALA A CA 1
ATOM 2310 C C . ALA A 1 333 ? -3.539 -9.946 28.742 1.00 98.62 333 ALA A C 1
ATOM 2312 O O . ALA A 1 333 ? -4.105 -8.984 28.230 1.00 98.62 333 ALA A O 1
ATOM 2313 N N . ALA A 1 334 ? -3.568 -10.149 30.060 1.00 98.75 334 ALA A N 1
ATOM 2314 C CA . ALA A 1 334 ? -4.218 -9.191 30.952 1.00 98.75 334 ALA A CA 1
ATOM 2315 C C . ALA A 1 334 ? -3.476 -7.844 30.922 1.00 98.75 334 ALA A C 1
ATOM 2317 O O . ALA A 1 334 ? -2.275 -7.804 31.186 1.00 98.75 334 ALA A O 1
ATOM 2318 N N . GLY A 1 335 ? -4.194 -6.763 30.618 1.00 98.50 335 GLY A N 1
ATOM 2319 C CA . GLY A 1 335 ? -3.645 -5.407 30.613 1.00 98.50 335 GLY A CA 1
ATOM 2320 C C . GLY A 1 335 ? -3.481 -4.845 32.023 1.00 98.50 335 GLY A C 1
ATOM 2321 O O . GLY A 1 335 ? -4.162 -5.266 32.962 1.00 98.50 335 GLY A O 1
ATOM 2322 N N . LYS A 1 336 ? -2.602 -3.864 32.214 1.00 98.44 336 LYS A N 1
ATOM 2323 C CA . LYS A 1 336 ? -2.469 -3.180 33.504 1.00 98.44 336 LYS A CA 1
ATOM 2324 C C . LYS A 1 336 ? -3.764 -2.445 33.866 1.00 98.44 336 LYS A C 1
ATOM 2326 O O . LYS A 1 336 ? -4.335 -1.733 33.045 1.00 98.44 336 LYS A O 1
ATOM 2331 N N . ILE A 1 337 ? -4.195 -2.555 35.123 1.00 97.69 337 ILE A N 1
ATOM 2332 C CA . ILE A 1 337 ? -5.350 -1.815 35.656 1.00 97.69 337 ILE A CA 1
ATOM 2333 C C . ILE A 1 337 ? -4.831 -0.679 36.543 1.00 97.69 337 ILE A C 1
ATOM 2335 O O . ILE A 1 337 ? -4.439 -0.896 37.687 1.00 97.69 337 ILE A O 1
ATOM 2339 N N . SER A 1 338 ? -4.783 0.535 35.993 1.00 96.94 338 SER A N 1
ATOM 2340 C CA . SER A 1 338 ? -4.386 1.764 36.694 1.00 96.94 338 SER A CA 1
ATOM 2341 C C . SER A 1 338 ? -4.907 2.994 35.952 1.00 96.94 338 SER A C 1
ATOM 2343 O O . SER A 1 338 ? -5.138 2.905 34.750 1.00 96.94 338 SER A O 1
ATOM 2345 N N . ALA A 1 339 ? -4.988 4.149 36.621 1.00 95.44 339 ALA A N 1
ATOM 2346 C CA . ALA A 1 339 ? -5.491 5.397 36.029 1.00 95.44 339 ALA A CA 1
ATOM 2347 C C . ALA A 1 339 ? -4.735 5.868 34.768 1.00 95.44 339 ALA A C 1
ATOM 2349 O O . ALA A 1 339 ? -5.290 6.603 33.966 1.00 95.44 339 ALA A O 1
ATOM 2350 N N . T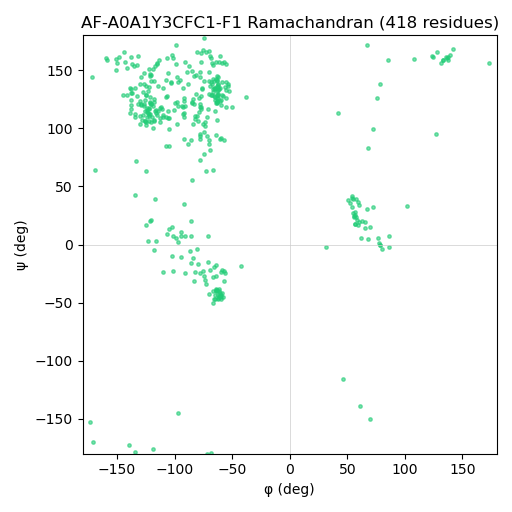HR A 1 340 ? -3.481 5.445 34.581 1.00 95.81 340 THR A N 1
ATOM 2351 C CA . THR A 1 340 ? -2.633 5.831 33.440 1.00 95.81 340 THR A CA 1
ATOM 2352 C C . THR A 1 340 ? -2.432 4.716 32.406 1.00 95.81 340 THR A C 1
ATOM 2354 O O . THR A 1 340 ? -1.571 4.845 31.541 1.00 95.81 340 THR A O 1
ATOM 2357 N N . SER A 1 341 ? -3.158 3.596 32.512 1.00 97.50 341 SER A N 1
ATOM 2358 C CA . SER A 1 341 ? -2.985 2.457 31.598 1.00 97.50 341 SER A CA 1
ATOM 2359 C C . SER A 1 341 ? -3.580 2.734 30.219 1.00 97.50 341 SER A C 1
ATOM 2361 O O . SER A 1 341 ? -4.677 3.275 30.122 1.00 97.50 341 SER A O 1
ATOM 2363 N N . THR A 1 342 ? -2.886 2.292 29.172 1.00 96.50 342 THR A N 1
ATOM 2364 C CA . THR A 1 342 ? -3.360 2.281 27.777 1.00 96.50 342 THR A CA 1
ATOM 2365 C C . THR A 1 342 ? -3.349 0.863 27.195 1.00 96.50 342 THR A C 1
ATOM 2367 O O . THR A 1 342 ? -3.295 0.683 25.979 1.00 96.50 342 THR A O 1
ATOM 2370 N N . ASP A 1 343 ? -3.343 -0.153 28.061 1.00 98.31 343 ASP A N 1
ATOM 2371 C CA . ASP A 1 343 ? -3.307 -1.555 27.657 1.00 98.31 343 ASP A CA 1
ATOM 2372 C C . ASP A 1 343 ? -4.707 -2.046 27.268 1.00 98.31 343 ASP A C 1
ATOM 2374 O O . ASP A 1 343 ? -5.711 -1.683 27.884 1.00 98.31 343 ASP A O 1
ATOM 2378 N N . GLY A 1 344 ? -4.775 -2.953 26.291 1.00 97.38 344 GLY A N 1
ATOM 2379 C CA . GLY A 1 344 ? -6.011 -3.674 26.000 1.00 97.38 344 GLY A CA 1
ATOM 2380 C C . GLY A 1 344 ? -6.457 -4.525 27.195 1.00 97.38 344 GLY A C 1
ATOM 2381 O O . GLY A 1 344 ? -5.665 -5.272 27.768 1.00 97.38 344 GLY A O 1
ATOM 2382 N N . ILE A 1 345 ? -7.740 -4.442 27.551 1.00 98.31 345 ILE A N 1
ATOM 2383 C CA . ILE A 1 345 ? -8.353 -5.265 28.602 1.00 98.31 345 ILE A CA 1
ATOM 2384 C C . ILE A 1 345 ? -8.965 -6.513 27.972 1.00 98.31 345 ILE A C 1
ATOM 2386 O O . ILE A 1 345 ? -9.665 -6.436 26.961 1.00 98.31 345 ILE A O 1
ATOM 2390 N N . ASN A 1 346 ? -8.726 -7.678 28.571 1.00 98.50 346 ASN A N 1
ATOM 2391 C CA . ASN A 1 346 ? -9.302 -8.931 28.091 1.00 98.50 346 ASN A CA 1
ATOM 2392 C C . ASN A 1 346 ? -10.559 -9.344 28.882 1.00 98.50 346 ASN A C 1
ATOM 2394 O O . ASN A 1 346 ? -10.911 -8.779 29.920 1.00 98.50 346 ASN A O 1
ATOM 2398 N N . GLY A 1 347 ? -11.236 -10.388 28.397 1.00 98.69 347 GLY A N 1
ATOM 2399 C CA . GLY A 1 347 ? -12.484 -10.864 28.995 1.00 98.69 347 GLY A CA 1
ATOM 2400 C C . GLY A 1 347 ? -12.350 -11.404 30.423 1.00 98.69 347 GLY A C 1
ATOM 2401 O O . GLY A 1 347 ? -13.314 -11.320 31.180 1.00 98.69 347 GLY A O 1
ATOM 2402 N N . SER A 1 348 ? -11.186 -11.926 30.834 1.00 98.56 348 SER A N 1
ATOM 2403 C CA . SER A 1 348 ? -11.030 -12.454 32.197 1.00 98.56 348 SER A CA 1
ATOM 2404 C C . SER A 1 348 ? -10.982 -11.333 33.234 1.00 98.56 348 SER A C 1
ATOM 2406 O O . SER A 1 348 ? -11.535 -11.490 34.319 1.00 98.56 348 SER A O 1
ATOM 2408 N N . GLN A 1 349 ? -10.404 -10.179 32.894 1.00 98.62 349 GLN A N 1
ATOM 2409 C CA . GLN A 1 349 ? -10.403 -8.998 33.759 1.00 98.62 349 GLN A CA 1
ATOM 2410 C C . GLN A 1 349 ? -11.818 -8.445 33.949 1.00 98.62 349 GLN A C 1
ATOM 2412 O O . GLN A 1 349 ? -12.240 -8.237 35.087 1.00 98.62 349 GLN A O 1
ATOM 2417 N N . LEU A 1 350 ? -12.582 -8.301 32.858 1.00 98.19 350 LEU A N 1
ATOM 2418 C CA . LEU A 1 350 ? -13.985 -7.878 32.926 1.00 98.19 350 LEU A CA 1
ATOM 2419 C C . LEU A 1 350 ? -14.840 -8.877 33.723 1.00 98.19 350 LEU A C 1
ATOM 2421 O O . LEU A 1 350 ? -15.655 -8.481 34.555 1.00 98.19 350 LEU A O 1
ATOM 2425 N N . TYR A 1 351 ? -14.602 -10.178 33.537 1.00 98.38 351 TYR A N 1
ATOM 2426 C CA . TYR A 1 351 ? -15.273 -11.224 34.306 1.00 98.38 351 TYR A CA 1
ATOM 2427 C C . TYR A 1 351 ? -15.037 -11.086 35.818 1.00 98.38 351 TYR A C 1
ATOM 2429 O O . TYR A 1 351 ? -15.981 -11.229 36.594 1.00 98.38 351 TYR A O 1
ATOM 2437 N N . ARG A 1 352 ? -13.813 -10.761 36.270 1.00 98.38 352 ARG A N 1
ATOM 2438 C CA . ARG A 1 352 ? -13.543 -10.557 37.708 1.00 98.38 352 ARG A CA 1
ATOM 2439 C C . ARG A 1 352 ? -14.324 -9.375 38.279 1.00 98.38 352 ARG A C 1
ATOM 2441 O O . ARG A 1 352 ? -14.862 -9.512 39.375 1.00 98.38 352 ARG A O 1
ATOM 2448 N N . THR A 1 353 ? -14.446 -8.272 37.542 1.00 97.44 353 THR A N 1
ATOM 2449 C CA . THR A 1 353 ? -15.294 -7.136 37.942 1.00 97.44 353 THR A CA 1
ATOM 2450 C C . THR A 1 353 ? -16.754 -7.562 38.101 1.00 97.44 353 THR A C 1
ATOM 2452 O O . THR A 1 353 ? -17.360 -7.287 39.134 1.00 97.44 353 THR A O 1
ATOM 2455 N N . ASN A 1 354 ? -17.299 -8.310 37.136 1.00 96.06 354 ASN A N 1
ATOM 2456 C CA . ASN A 1 354 ? -18.690 -8.770 37.182 1.00 96.06 354 ASN A CA 1
ATOM 2457 C C . ASN A 1 354 ? -18.961 -9.718 38.360 1.00 96.06 354 ASN A C 1
ATOM 2459 O O . ASN A 1 354 ? -20.001 -9.607 39.005 1.00 96.06 354 ASN A O 1
ATOM 2463 N N . VAL A 1 355 ? -18.015 -10.605 38.693 1.00 96.25 355 VAL A N 1
ATOM 2464 C CA . VAL A 1 355 ? -18.116 -11.467 39.886 1.00 96.25 355 VAL A CA 1
ATOM 2465 C C . VAL A 1 355 ? -18.193 -10.629 41.164 1.00 96.25 355 VAL A C 1
ATOM 2467 O O . VAL A 1 355 ? -19.028 -10.897 42.025 1.00 96.25 355 VAL A O 1
ATOM 2470 N N . VAL A 1 356 ? -17.354 -9.596 41.295 1.00 97.31 356 VAL A N 1
ATOM 2471 C CA . VAL A 1 356 ? -17.369 -8.714 42.475 1.00 97.31 356 VAL A CA 1
ATOM 2472 C C . VAL A 1 356 ? -18.685 -7.937 42.570 1.00 97.31 356 VAL A C 1
ATOM 2474 O O . VAL A 1 356 ? -19.268 -7.880 43.651 1.00 97.31 356 VAL A O 1
ATOM 2477 N N . LEU A 1 357 ? -19.196 -7.400 41.458 1.00 95.69 357 LEU A N 1
ATOM 2478 C CA . LEU A 1 357 ? -20.486 -6.700 41.427 1.00 95.69 357 LEU A CA 1
ATOM 2479 C C . LEU A 1 357 ? -21.654 -7.619 41.813 1.00 95.69 357 LEU A C 1
ATOM 2481 O O . LEU A 1 357 ? -22.489 -7.233 42.630 1.00 95.69 357 LEU A O 1
ATOM 2485 N N . GLY A 1 358 ? -21.677 -8.852 41.300 1.00 93.94 358 GLY A N 1
ATOM 2486 C CA . GLY A 1 358 ? -22.677 -9.850 41.684 1.00 93.94 358 GLY A CA 1
ATOM 2487 C C . GLY A 1 358 ? -22.627 -10.185 43.177 1.00 93.94 358 GLY A C 1
ATOM 2488 O O . GLY A 1 358 ? -23.664 -10.252 43.835 1.00 93.94 358 GLY A O 1
ATOM 2489 N N . ASN A 1 359 ? -21.427 -10.320 43.751 1.00 95.25 359 ASN A N 1
ATOM 2490 C CA . ASN A 1 359 ? -21.262 -10.542 45.190 1.00 95.25 359 ASN A CA 1
ATOM 2491 C C . ASN A 1 359 ? -21.780 -9.362 46.025 1.00 95.25 359 ASN A C 1
ATOM 2493 O O . ASN A 1 359 ? -22.401 -9.584 47.062 1.00 95.25 359 ASN A O 1
ATOM 2497 N N . ILE A 1 360 ? -21.567 -8.120 45.577 1.00 96.62 360 ILE A N 1
ATOM 2498 C CA . ILE A 1 360 ? -22.095 -6.918 46.244 1.00 96.62 360 ILE A CA 1
ATOM 2499 C C . ILE A 1 360 ? -23.627 -6.903 46.197 1.00 96.62 360 ILE A C 1
ATOM 2501 O O . ILE A 1 360 ? -24.258 -6.688 47.230 1.00 96.62 360 ILE A O 1
ATOM 2505 N N . ALA A 1 361 ? -24.227 -7.170 45.034 1.00 95.25 361 ALA A N 1
ATOM 2506 C CA . ALA A 1 361 ? -25.681 -7.204 44.883 1.00 95.25 361 ALA A CA 1
ATOM 2507 C C . ALA A 1 361 ? -26.320 -8.291 45.764 1.00 95.25 361 ALA A C 1
ATOM 2509 O O . ALA A 1 361 ? -27.280 -8.021 46.483 1.00 95.25 361 ALA A O 1
ATOM 2510 N N . ASN A 1 362 ? -25.740 -9.495 45.779 1.00 94.12 362 ASN A N 1
ATOM 2511 C CA . ASN A 1 362 ? -26.190 -10.583 46.648 1.00 94.12 362 ASN A CA 1
ATOM 2512 C C . ASN A 1 362 ? -26.011 -10.245 48.132 1.00 94.12 362 ASN A C 1
ATOM 2514 O O . ASN A 1 362 ? -26.888 -10.536 48.940 1.00 94.12 362 ASN A O 1
ATOM 2518 N N . SER A 1 363 ? -24.903 -9.597 48.501 1.00 96.19 363 SER A N 1
ATOM 2519 C CA . SER A 1 363 ? -24.689 -9.112 49.867 1.00 96.19 363 SER A CA 1
ATOM 2520 C C . SER A 1 363 ? -25.777 -8.115 50.278 1.00 96.19 363 SER A C 1
ATOM 2522 O O . SER A 1 363 ? -26.363 -8.256 51.347 1.00 96.19 363 SER A O 1
ATOM 2524 N N . ALA A 1 364 ? -26.120 -7.164 49.404 1.00 94.81 364 ALA A N 1
ATOM 2525 C CA . ALA A 1 364 ? -27.197 -6.210 49.653 1.00 94.81 364 ALA A CA 1
ATOM 2526 C C . ALA A 1 364 ? -28.562 -6.902 49.810 1.00 94.81 364 ALA A C 1
ATOM 2528 O O . ALA A 1 364 ? -29.271 -6.621 50.774 1.00 94.81 364 ALA A O 1
ATOM 2529 N N . ALA A 1 365 ? -28.906 -7.840 48.921 1.00 92.75 365 ALA A N 1
ATOM 2530 C CA . ALA A 1 365 ? -30.136 -8.628 49.023 1.00 92.75 365 ALA A CA 1
ATOM 2531 C C . ALA A 1 365 ? -30.215 -9.396 50.355 1.00 92.75 365 ALA A C 1
ATOM 2533 O O . ALA A 1 365 ? -31.233 -9.342 51.040 1.00 92.75 365 ALA A O 1
ATOM 2534 N N . ASN A 1 366 ? -29.117 -10.039 50.763 1.00 91.94 366 ASN A N 1
ATOM 2535 C CA . ASN A 1 366 ? -29.042 -10.796 52.013 1.00 91.94 366 ASN A CA 1
ATOM 2536 C C . ASN A 1 366 ? -29.147 -9.908 53.258 1.00 91.94 366 ASN A C 1
ATOM 2538 O O . ASN A 1 366 ? -29.804 -10.294 54.221 1.00 91.94 366 ASN A O 1
ATOM 2542 N N . ILE A 1 367 ? -28.506 -8.734 53.250 1.00 93.06 367 ILE A N 1
ATOM 2543 C CA . ILE A 1 367 ? -28.587 -7.763 54.352 1.00 93.06 367 ILE A CA 1
ATOM 2544 C C . ILE A 1 367 ? -30.019 -7.249 54.511 1.00 93.06 367 ILE A C 1
ATOM 2546 O O . ILE A 1 367 ? -30.484 -7.071 55.633 1.00 93.06 367 ILE A O 1
ATOM 2550 N N . ILE A 1 368 ? -30.715 -7.014 53.399 1.00 92.00 368 ILE A N 1
ATOM 2551 C CA . ILE A 1 368 ? -32.115 -6.591 53.418 1.00 92.00 368 ILE A CA 1
ATOM 2552 C C . ILE A 1 368 ? -33.029 -7.737 53.884 1.00 92.00 368 ILE A C 1
ATOM 2554 O O . ILE A 1 368 ? -33.933 -7.511 54.685 1.00 92.00 368 ILE A O 1
ATOM 2558 N N . GLY A 1 369 ? -32.793 -8.964 53.411 1.00 89.06 369 GLY A N 1
ATOM 2559 C CA . GLY A 1 369 ? -33.581 -10.142 53.770 1.00 89.06 369 GLY A CA 1
ATOM 2560 C C . GLY A 1 369 ? -35.001 -10.114 53.195 1.00 89.06 369 GLY A C 1
ATOM 2561 O O . GLY A 1 369 ? -35.241 -9.587 52.111 1.00 89.06 369 GLY A O 1
ATOM 2562 N N . GLY A 1 370 ? -35.953 -10.739 53.895 1.00 88.56 370 GLY A N 1
ATOM 2563 C CA . GLY A 1 370 ? -37.382 -10.644 53.564 1.00 88.56 370 GLY A CA 1
ATOM 2564 C C . GLY A 1 370 ? -37.791 -11.204 52.195 1.00 88.56 370 GLY A C 1
ATOM 2565 O O . GLY A 1 370 ? -38.840 -10.828 51.697 1.00 88.56 370 GLY A O 1
ATOM 2566 N N . GLY A 1 371 ? -36.985 -12.073 51.574 1.00 88.25 371 GLY A N 1
ATOM 2567 C CA . GLY A 1 371 ? -37.264 -12.618 50.237 1.00 88.25 371 GLY A CA 1
ATOM 2568 C C . GLY A 1 371 ? -36.765 -11.756 49.071 1.00 88.25 371 GLY A C 1
ATOM 2569 O O . GLY A 1 371 ? -37.040 -12.088 47.917 1.00 88.25 371 GLY A O 1
ATOM 2570 N N . VAL A 1 372 ? -36.005 -10.687 49.341 1.00 92.31 372 VAL A N 1
ATOM 2571 C CA . VAL A 1 372 ? -35.350 -9.889 48.297 1.00 92.31 372 VAL A CA 1
ATOM 2572 C C . VAL A 1 372 ? -34.278 -10.715 47.587 1.00 92.31 372 VAL A C 1
ATOM 2574 O O . VAL A 1 372 ? -33.457 -11.387 48.207 1.00 92.31 372 VAL A O 1
ATOM 2577 N N . THR A 1 373 ? -34.271 -10.637 46.262 1.00 91.38 373 THR A N 1
ATOM 2578 C CA . THR A 1 373 ? -33.355 -11.348 45.364 1.00 91.38 373 THR A CA 1
ATOM 2579 C C . THR A 1 373 ? -32.768 -10.392 44.332 1.00 91.38 373 THR A C 1
ATOM 2581 O O . THR A 1 373 ? -33.292 -9.300 44.113 1.00 91.38 373 THR A O 1
ATOM 2584 N N . VAL A 1 374 ? -31.672 -10.782 43.684 1.00 92.88 374 VAL A N 1
ATOM 2585 C CA . VAL A 1 374 ? -31.092 -10.031 42.563 1.00 92.88 374 VAL A CA 1
ATOM 2586 C C . VAL A 1 374 ? -31.675 -10.585 41.262 1.00 92.88 374 VAL A C 1
ATOM 2588 O O . VAL A 1 374 ? -31.489 -11.761 40.964 1.00 92.88 374 VAL A O 1
ATOM 2591 N N . GLY A 1 375 ? -32.386 -9.755 40.500 1.00 89.06 375 GLY A N 1
ATOM 2592 C CA . GLY A 1 375 ? -32.885 -10.116 39.173 1.00 89.06 375 GLY A CA 1
ATOM 2593 C C . GLY A 1 375 ? -31.779 -10.120 38.112 1.00 89.06 375 GLY A C 1
ATOM 2594 O O . GLY A 1 375 ? -30.702 -9.562 38.319 1.00 89.06 375 GLY A O 1
ATOM 2595 N N . ASP A 1 376 ? -32.061 -10.687 36.936 1.00 88.25 376 ASP A N 1
ATOM 2596 C CA . ASP A 1 376 ? -31.081 -10.852 35.842 1.00 88.25 376 ASP A CA 1
ATOM 2597 C C . ASP A 1 376 ? -30.479 -9.532 35.327 1.00 88.25 376 ASP A C 1
ATOM 2599 O O . ASP A 1 376 ? -29.375 -9.504 34.788 1.00 88.25 376 ASP A O 1
ATOM 2603 N N . ASN A 1 377 ? -31.187 -8.417 35.511 1.00 87.38 377 ASN A N 1
ATOM 2604 C CA . ASN A 1 377 ? -30.712 -7.071 35.183 1.00 87.38 377 ASN A CA 1
ATOM 2605 C C . ASN A 1 377 ? -29.892 -6.415 36.315 1.00 87.38 377 ASN A C 1
ATOM 2607 O O . ASN A 1 377 ? -29.600 -5.224 36.243 1.00 87.38 377 ASN A O 1
ATOM 2611 N N . GLY A 1 378 ? -29.567 -7.158 37.377 1.00 88.44 378 GLY A N 1
ATOM 2612 C CA . GLY A 1 378 ? -28.831 -6.684 38.551 1.00 88.44 378 GLY A CA 1
ATOM 2613 C C . GLY A 1 378 ? -29.664 -5.883 39.557 1.00 88.44 378 GLY A C 1
ATOM 2614 O O . GLY A 1 378 ? -29.133 -5.459 40.583 1.00 88.44 378 GLY A O 1
ATOM 2615 N N . LYS A 1 379 ? -30.961 -5.665 39.304 1.00 90.06 379 LYS A N 1
ATOM 2616 C CA . LYS A 1 379 ? -31.845 -4.944 40.227 1.00 90.06 379 LYS A CA 1
ATOM 2617 C C . LYS A 1 379 ? -32.257 -5.848 41.389 1.00 90.06 379 LYS A C 1
ATOM 2619 O O . LYS A 1 379 ? -32.522 -7.030 41.199 1.00 90.06 379 LYS A O 1
ATOM 2624 N N . LEU A 1 380 ? -32.392 -5.275 42.580 1.00 91.31 380 LEU A N 1
ATOM 2625 C CA . LEU A 1 380 ? -33.052 -5.951 43.696 1.00 91.31 380 LEU A CA 1
ATOM 2626 C C . LEU A 1 380 ? -34.562 -6.068 43.426 1.00 91.31 380 LEU A C 1
ATOM 2628 O O . LEU A 1 380 ? -35.217 -5.086 43.066 1.00 91.31 380 LEU A O 1
ATOM 2632 N N . THR A 1 381 ? -35.102 -7.274 43.576 1.00 84.81 381 THR A N 1
ATOM 2633 C CA . THR A 1 381 ? -36.489 -7.641 43.269 1.00 84.81 381 THR A CA 1
ATOM 2634 C C . THR A 1 381 ? -37.094 -8.498 44.376 1.00 84.81 381 THR A C 1
ATOM 2636 O O . THR A 1 381 ? -36.376 -9.210 45.073 1.00 84.81 381 THR A O 1
ATOM 2639 N N . GLY A 1 382 ? -38.416 -8.452 44.512 1.00 75.50 382 GLY A N 1
ATOM 2640 C CA . GLY A 1 382 ? -39.179 -9.223 45.494 1.00 75.50 382 GLY A CA 1
ATOM 2641 C C . GLY A 1 382 ? -40.031 -8.316 46.380 1.00 75.50 382 GLY A C 1
ATOM 2642 O O . GLY A 1 382 ? -39.783 -7.106 46.428 1.00 75.50 382 GLY A O 1
ATOM 2643 N N . PRO A 1 383 ? -41.046 -8.866 47.063 1.00 79.06 383 PRO A N 1
ATOM 2644 C CA . PRO A 1 383 ? -41.606 -8.158 48.193 1.00 79.06 383 PRO A CA 1
ATOM 2645 C C . PRO A 1 383 ? -40.562 -8.100 49.314 1.00 79.06 383 PRO A C 1
ATOM 2647 O O . PRO A 1 383 ? -39.863 -9.073 49.580 1.00 79.06 383 PRO A O 1
ATOM 2650 N N . PHE A 1 384 ? -40.448 -6.954 49.975 1.00 85.19 384 PHE A N 1
ATOM 2651 C CA . PHE A 1 384 ? -39.723 -6.834 51.234 1.00 85.19 384 PHE A CA 1
ATOM 2652 C C . PHE A 1 384 ? -40.636 -7.392 52.326 1.00 85.19 384 PHE A C 1
ATOM 2654 O O . PHE A 1 384 ? -41.510 -6.672 52.802 1.00 85.19 384 PHE A O 1
ATOM 2661 N N . ASN A 1 385 ? -40.494 -8.668 52.690 1.00 88.31 385 ASN A N 1
ATOM 2662 C CA . ASN A 1 385 ? -41.344 -9.251 53.723 1.00 88.31 385 ASN A CA 1
ATOM 2663 C C . ASN A 1 385 ? -40.891 -8.810 55.123 1.00 88.31 385 ASN A C 1
ATOM 2665 O O . ASN A 1 385 ? -39.786 -9.140 55.561 1.00 88.31 385 ASN A O 1
ATOM 2669 N N . VAL A 1 386 ? -41.755 -8.088 55.837 1.00 86.62 386 VAL A N 1
ATOM 2670 C CA . VAL A 1 386 ? -41.544 -7.702 57.239 1.00 86.62 386 VAL A CA 1
ATOM 2671 C C . VAL A 1 386 ? -42.754 -8.144 58.051 1.00 86.62 386 VAL A C 1
ATOM 2673 O O . VAL A 1 386 ? -43.885 -7.751 57.768 1.00 86.62 386 VAL A O 1
ATOM 2676 N N . ALA A 1 387 ? -42.513 -8.989 59.060 1.00 85.69 387 ALA A N 1
ATOM 2677 C CA . ALA A 1 387 ? -43.549 -9.557 59.927 1.00 85.69 387 ALA A CA 1
ATOM 2678 C C . ALA A 1 387 ? -44.715 -10.228 59.160 1.00 85.69 387 ALA A C 1
ATOM 2680 O O . ALA A 1 387 ? -45.864 -10.160 59.590 1.00 85.69 387 ALA A O 1
ATOM 2681 N N . GLY A 1 388 ? -44.428 -10.875 58.023 1.00 86.25 388 GLY A N 1
ATOM 2682 C CA . GLY A 1 388 ? -45.426 -11.573 57.207 1.00 86.25 388 GLY A CA 1
ATOM 2683 C C . GLY A 1 388 ? -46.154 -10.699 56.182 1.00 86.25 388 GLY A C 1
ATOM 2684 O O . GLY A 1 388 ? -46.932 -11.242 55.404 1.00 86.25 388 GLY A O 1
ATOM 2685 N N . ASN A 1 389 ? -45.881 -9.391 56.132 1.00 87.81 389 ASN A N 1
ATOM 2686 C CA . ASN A 1 389 ? -46.441 -8.480 55.134 1.00 87.81 389 ASN A CA 1
ATOM 2687 C C . ASN A 1 389 ? -45.415 -8.143 54.053 1.00 87.81 389 ASN A C 1
ATOM 2689 O O . ASN A 1 389 ? -44.254 -7.874 54.358 1.00 87.81 389 ASN A O 1
ATOM 2693 N N . ASP A 1 390 ? -45.878 -8.100 52.810 1.00 90.75 390 ASP A N 1
ATOM 2694 C CA . ASP A 1 390 ? -45.079 -7.787 51.633 1.00 90.75 390 ASP A CA 1
ATOM 2695 C C . ASP A 1 390 ? -45.126 -6.287 51.324 1.00 90.75 390 ASP A C 1
ATOM 2697 O O . ASP A 1 390 ? -46.200 -5.723 51.115 1.00 90.75 390 ASP A O 1
ATOM 2701 N N . TYR A 1 391 ? -43.960 -5.646 51.255 1.00 87.25 391 TYR A N 1
ATOM 2702 C CA . TYR A 1 391 ? -43.832 -4.232 50.891 1.00 87.25 391 TYR A CA 1
ATOM 2703 C C . TYR A 1 391 ? -43.065 -4.069 49.576 1.00 87.25 391 TYR A C 1
ATOM 2705 O O . TYR A 1 391 ? -42.274 -4.932 49.201 1.00 87.25 391 TYR A O 1
ATOM 2713 N N . THR A 1 392 ? -43.267 -2.956 48.867 1.00 87.06 392 THR A N 1
ATOM 2714 C CA . THR A 1 392 ? -42.583 -2.663 47.586 1.00 87.06 392 THR A CA 1
ATOM 2715 C C . THR A 1 392 ? -41.327 -1.808 47.751 1.00 87.06 392 THR A C 1
ATOM 2717 O O . THR A 1 392 ? -40.536 -1.663 46.817 1.00 87.06 392 THR A O 1
ATOM 2720 N N . SER A 1 393 ? -41.117 -1.252 48.945 1.00 86.94 393 SER A N 1
ATOM 2721 C CA . SER A 1 393 ? -39.912 -0.518 49.319 1.00 86.94 393 SER A CA 1
ATOM 2722 C C . SER A 1 393 ? -39.638 -0.623 50.818 1.00 86.94 393 SER A C 1
ATOM 2724 O O . SER A 1 393 ? -40.543 -0.862 51.619 1.00 86.94 393 SER A O 1
ATOM 2726 N N . ILE A 1 394 ? -38.388 -0.366 51.207 1.00 86.94 394 ILE A N 1
ATOM 2727 C CA . ILE A 1 394 ? -37.997 -0.267 52.620 1.00 86.94 394 ILE A CA 1
ATOM 2728 C C . ILE A 1 394 ? -38.747 0.883 53.312 1.00 86.94 394 ILE A C 1
ATOM 2730 O O . ILE A 1 394 ? -39.161 0.737 54.457 1.00 86.94 394 ILE A O 1
ATOM 2734 N N . ALA A 1 395 ? -38.961 2.009 52.621 1.00 86.94 395 ALA A N 1
ATOM 2735 C CA . ALA A 1 395 ? -39.681 3.157 53.174 1.00 86.94 395 ALA A CA 1
ATOM 2736 C C . ALA A 1 395 ? -41.130 2.796 53.533 1.00 86.94 395 ALA A C 1
ATOM 2738 O O . ALA A 1 395 ? -41.566 3.049 54.652 1.00 86.94 395 ALA A O 1
ATOM 2739 N N . GLU A 1 396 ? -41.833 2.118 52.624 1.00 87.38 396 GLU A N 1
ATOM 2740 C CA . GLU A 1 396 ? -43.197 1.638 52.858 1.00 87.38 396 GLU A CA 1
ATOM 2741 C C . GLU A 1 396 ? -43.255 0.664 54.046 1.00 87.38 396 GLU A C 1
ATOM 2743 O O . GLU A 1 396 ? -44.115 0.798 54.920 1.00 87.38 396 GLU A O 1
ATOM 2748 N N . ALA A 1 397 ? -42.302 -0.273 54.120 1.00 86.00 397 ALA A N 1
ATOM 2749 C CA . ALA A 1 397 ? -42.201 -1.213 55.232 1.00 86.00 397 ALA A CA 1
ATOM 2750 C C . ALA A 1 397 ? -41.989 -0.494 56.573 1.00 86.00 397 ALA A C 1
ATOM 2752 O O . ALA A 1 397 ? -42.634 -0.840 57.564 1.00 86.00 397 ALA A O 1
ATOM 2753 N N . ILE A 1 398 ? -41.118 0.520 56.614 1.00 86.19 398 ILE A N 1
ATOM 2754 C CA . ILE A 1 398 ? -40.863 1.312 57.821 1.00 86.19 398 ILE A CA 1
ATOM 2755 C C . ILE A 1 398 ? -42.099 2.118 58.201 1.00 86.19 398 ILE A C 1
ATOM 2757 O O . ILE A 1 398 ? -42.514 2.042 59.345 1.00 86.19 398 ILE A O 1
ATOM 2761 N N . GLU A 1 399 ? -42.720 2.859 57.287 1.00 86.44 399 GLU A N 1
ATOM 2762 C CA . GLU A 1 399 ? -43.879 3.703 57.603 1.00 86.44 399 GLU A CA 1
ATOM 2763 C C . GLU A 1 399 ? -45.049 2.893 58.170 1.00 86.44 399 GLU A C 1
ATOM 2765 O O . GLU A 1 399 ? -45.669 3.286 59.161 1.00 86.44 399 GLU A O 1
ATOM 2770 N N . LYS A 1 400 ? -45.332 1.730 57.574 1.00 82.62 400 LYS A N 1
ATOM 2771 C CA . LYS A 1 400 ? -46.445 0.871 57.993 1.00 82.62 400 LYS A CA 1
ATOM 2772 C C . LYS A 1 400 ? -46.178 0.135 59.302 1.00 82.62 400 LYS A C 1
ATOM 2774 O O . LYS A 1 400 ? -47.126 -0.086 60.049 1.00 82.62 400 LYS A O 1
ATOM 2779 N N . ASN A 1 401 ? -44.922 -0.192 59.608 1.00 77.56 401 ASN A N 1
ATOM 2780 C CA . ASN A 1 401 ? -44.561 -0.839 60.874 1.00 77.56 401 ASN A CA 1
ATOM 2781 C C . ASN A 1 401 ? -44.204 0.161 61.991 1.00 77.56 401 ASN A C 1
ATOM 2783 O O . ASN A 1 401 ? -44.383 -0.145 63.165 1.00 77.56 401 ASN A O 1
ATOM 2787 N N . ALA A 1 402 ? -43.761 1.375 61.659 1.00 72.12 402 ALA A N 1
ATOM 2788 C CA . ALA A 1 402 ? -43.552 2.469 62.610 1.00 72.12 402 ALA A CA 1
ATOM 2789 C C . ALA A 1 402 ? -44.879 3.141 63.011 1.00 72.12 402 ALA A C 1
ATOM 2791 O O . ALA A 1 402 ? -44.990 3.717 64.093 1.00 72.12 402 ALA A O 1
ATOM 2792 N N . GLY A 1 403 ? -45.903 3.044 62.157 1.00 62.03 403 GLY A N 1
ATOM 2793 C CA . GLY A 1 403 ? -47.214 3.671 62.309 1.00 62.03 403 GLY A CA 1
ATOM 2794 C C . GLY A 1 403 ? -48.291 2.838 63.011 1.00 62.03 403 GLY A C 1
ATOM 2795 O O . GLY A 1 403 ? -49.449 2.955 62.617 1.00 62.03 403 GLY A O 1
ATOM 2796 N N . SER A 1 404 ? -47.958 2.011 64.015 1.00 54.00 404 SER A N 1
ATOM 2797 C CA . SER A 1 404 ? -48.915 1.463 65.010 1.00 54.00 404 SER A CA 1
ATOM 2798 C C . SER A 1 404 ? -48.228 0.768 66.206 1.00 54.00 404 SER A C 1
ATOM 2800 O O . SER A 1 404 ? -48.416 -0.421 66.438 1.00 54.00 404 SER A O 1
ATOM 2802 N N . GLY A 1 405 ? -47.472 1.522 67.016 1.00 56.41 405 GLY A N 1
ATOM 2803 C CA . GLY A 1 405 ? -47.095 1.119 68.386 1.00 56.41 405 GLY A CA 1
ATOM 2804 C C . GLY A 1 405 ? -45.592 1.177 68.656 1.00 56.41 405 GLY A C 1
ATOM 2805 O O . GLY A 1 405 ? -44.867 0.233 68.392 1.00 56.41 405 GLY A O 1
ATOM 2806 N N . THR A 1 406 ? -45.089 2.275 69.214 1.00 52.41 406 THR A N 1
ATOM 2807 C CA . THR A 1 406 ? -44.864 2.340 70.666 1.00 52.41 406 THR A CA 1
ATOM 2808 C C . THR A 1 406 ? -45.384 3.649 71.260 1.00 52.41 406 THR A C 1
ATOM 2810 O O . THR A 1 406 ? -44.641 4.486 71.762 1.00 52.41 406 THR A O 1
ATOM 2813 N N . LYS A 1 407 ? -46.709 3.797 71.328 1.00 53.94 407 LYS A N 1
ATOM 2814 C CA . LYS A 1 407 ? -47.262 4.332 72.572 1.00 53.94 407 LYS A CA 1
ATOM 2815 C C . LYS A 1 407 ? -47.436 3.126 73.483 1.00 53.94 407 LYS A C 1
ATOM 2817 O O . LYS A 1 407 ? -48.460 2.452 73.425 1.00 53.94 407 LYS A O 1
ATOM 2822 N N . THR A 1 408 ? -46.410 2.803 74.267 1.00 56.50 408 THR A N 1
ATOM 2823 C CA . THR A 1 408 ? -46.571 1.942 75.441 1.00 56.50 408 THR A CA 1
ATOM 2824 C C . THR A 1 408 ? -47.556 2.663 76.353 1.00 56.50 408 THR A C 1
ATOM 2826 O O . THR A 1 408 ? -47.191 3.539 77.131 1.00 56.50 408 THR A O 1
ATOM 2829 N N . THR A 1 409 ? -48.843 2.373 76.198 1.00 55.81 409 THR A N 1
ATOM 2830 C CA . THR A 1 409 ? -49.824 2.706 77.222 1.00 55.81 409 THR A CA 1
ATOM 2831 C C . THR A 1 409 ? -49.657 1.638 78.284 1.00 55.81 409 THR A C 1
ATOM 2833 O O . THR A 1 409 ? -50.207 0.546 78.195 1.00 55.81 409 THR A O 1
ATOM 2836 N N . VAL A 1 410 ? -48.787 1.925 79.250 1.00 60.34 410 VAL A N 1
ATOM 2837 C CA . VAL A 1 410 ? -48.798 1.209 80.522 1.00 60.34 410 VAL A CA 1
ATOM 2838 C C . VAL A 1 410 ? -50.148 1.537 81.147 1.00 60.34 410 VAL A C 1
ATOM 2840 O O . VAL A 1 410 ? -50.399 2.685 81.511 1.00 60.34 410 VAL A O 1
ATOM 2843 N N . VAL A 1 411 ? -51.053 0.566 81.161 1.00 64.69 411 VAL A N 1
ATOM 2844 C CA . VAL A 1 411 ? -52.295 0.667 81.924 1.00 64.69 411 VAL A CA 1
ATOM 2845 C C . VAL A 1 411 ? -51.941 0.232 83.339 1.00 64.69 411 VAL A C 1
ATOM 2847 O O . VAL A 1 411 ? -51.342 -0.828 83.520 1.00 64.69 411 VAL A O 1
ATOM 2850 N N . GLU A 1 412 ? -52.237 1.077 84.322 1.00 59.19 412 GLU A N 1
ATOM 2851 C CA . GLU A 1 412 ? -52.084 0.739 85.735 1.00 59.19 412 GLU A CA 1
ATOM 2852 C C . GLU A 1 412 ? -52.886 -0.542 86.012 1.00 59.19 412 GLU A C 1
ATOM 2854 O O . GLU A 1 412 ? -54.089 -0.594 85.769 1.00 59.19 412 GLU A O 1
ATOM 2859 N N . GLY A 1 413 ? -52.199 -1.604 86.425 1.00 60.50 413 GLY A N 1
ATOM 2860 C CA . GLY A 1 413 ? -52.809 -2.880 86.776 1.00 60.50 413 GLY A CA 1
ATOM 2861 C C . GLY A 1 413 ? -52.325 -3.302 88.153 1.00 60.50 413 GLY A C 1
ATOM 2862 O O . GLY A 1 413 ? -51.155 -3.649 88.281 1.00 60.50 413 GLY A O 1
ATOM 2863 N N . ASP A 1 414 ? -53.224 -3.203 89.138 1.00 56.44 414 ASP A N 1
ATOM 2864 C CA . ASP A 1 414 ? -5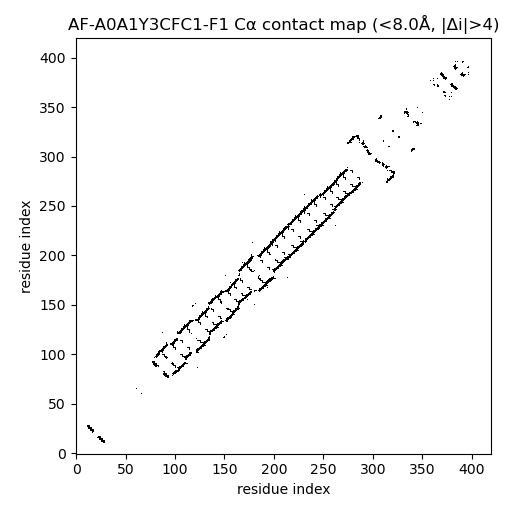3.393 -3.847 90.460 1.00 56.44 414 ASP A CA 1
ATOM 2865 C C . ASP A 1 414 ? -52.198 -4.316 91.329 1.00 56.44 414 ASP A C 1
ATOM 2867 O O . ASP A 1 414 ? -52.419 -4.749 92.455 1.00 56.44 414 ASP A O 1
ATOM 2871 N N . ASN A 1 415 ? -50.938 -4.205 90.901 1.00 54.44 415 ASN A N 1
ATOM 2872 C CA . ASN A 1 415 ? -49.763 -4.738 91.605 1.00 54.44 415 ASN A CA 1
ATOM 2873 C C . ASN A 1 415 ? -48.717 -3.680 91.990 1.00 54.44 415 ASN A C 1
ATOM 2875 O O . ASN A 1 415 ? -47.567 -4.021 92.267 1.00 54.44 415 ASN A O 1
ATOM 2879 N N . ILE A 1 416 ? -49.093 -2.402 92.068 1.00 56.06 416 ILE A N 1
ATOM 2880 C CA . ILE A 1 416 ? -48.258 -1.390 92.728 1.00 56.06 416 ILE A CA 1
ATOM 2881 C C . ILE A 1 416 ? -48.904 -1.012 94.061 1.00 56.06 416 ILE A C 1
ATOM 2883 O O . ILE A 1 416 ? -49.600 -0.010 94.185 1.00 56.06 416 ILE A O 1
ATOM 2887 N N . THR A 1 417 ? -48.629 -1.793 95.103 1.00 52.59 417 THR A N 1
ATOM 2888 C CA . THR A 1 417 ? -48.625 -1.234 96.459 1.00 52.59 417 THR A CA 1
ATOM 2889 C C . THR A 1 417 ? -47.376 -0.375 96.613 1.00 52.59 417 THR A C 1
ATOM 2891 O O . THR A 1 417 ? -46.282 -0.900 96.818 1.00 52.59 417 THR A O 1
ATOM 2894 N N . VAL A 1 418 ? -47.535 0.948 96.530 1.00 58.16 418 VAL A N 1
ATOM 2895 C CA . VAL A 1 418 ? -46.542 1.883 97.070 1.00 58.16 418 VAL A CA 1
ATOM 2896 C C . VAL A 1 418 ? -46.721 1.880 98.586 1.00 58.16 418 VAL A C 1
ATOM 2898 O O . VAL A 1 418 ? -47.689 2.442 99.095 1.00 58.16 418 VAL A O 1
ATOM 2901 N N . GLN A 1 419 ? -45.829 1.208 99.316 1.00 51.22 419 GLN A N 1
ATOM 2902 C CA . GLN A 1 419 ? -45.714 1.458 100.752 1.00 51.22 419 GLN A CA 1
ATOM 2903 C C . GLN A 1 419 ? -44.944 2.768 100.937 1.00 51.22 419 GLN A C 1
ATOM 2905 O O . GLN A 1 419 ? -43.818 2.887 100.454 1.00 51.22 419 GLN A O 1
ATOM 2910 N N . MET A 1 420 ? -45.608 3.749 101.558 1.00 49.41 420 MET A N 1
ATOM 2911 C CA . MET A 1 420 ? -44.976 4.975 102.058 1.00 49.41 420 MET A CA 1
ATOM 2912 C C . MET A 1 420 ? -44.061 4.681 103.239 1.00 49.41 420 MET A C 1
ATOM 2914 O O . MET A 1 420 ? -44.426 3.795 104.048 1.00 49.41 420 MET A O 1
#

Radius of gyration: 51.87 Å; Cα contacts (8 Å, |Δi|>4): 1103; chains: 1; bounding box: 110×63×220 Å